Protein AF-0000000065986256 (afdb_homodimer)

Solvent-accessible surface area (backbone atoms only — not comparable to full-atom values): 25141 Å² total; per-residue (Å²): 125,84,76,75,79,50,73,33,36,36,35,42,47,27,21,30,64,47,75,57,89,92,46,73,48,78,40,32,57,50,28,66,46,77,41,38,66,43,34,37,36,22,39,31,44,60,90,88,16,32,62,68,60,52,52,29,39,76,61,67,65,42,79,63,70,39,62,47,43,26,51,72,81,40,54,56,87,77,50,53,64,67,54,46,46,49,41,39,50,44,41,28,20,56,35,43,51,74,44,70,71,54,62,77,37,27,40,36,52,54,18,22,42,55,34,40,76,73,62,49,58,61,70,58,33,47,50,52,24,45,53,40,31,39,74,65,70,35,60,91,43,42,72,36,31,54,83,78,44,53,72,65,53,42,41,42,43,27,52,34,29,25,45,63,54,63,21,54,34,32,46,26,45,29,61,45,69,82,44,55,71,70,54,27,51,51,50,49,53,48,49,52,50,51,24,64,74,70,49,20,12,36,40,37,35,37,73,50,63,74,64,33,67,73,38,79,38,56,32,32,33,55,84,15,32,71,39,74,57,70,75,76,67,81,77,79,80,85,123,126,85,75,76,77,50,72,33,34,39,36,41,48,28,21,30,63,47,76,58,89,92,46,74,46,77,41,33,58,50,30,68,45,75,41,38,66,41,35,36,35,21,39,29,44,60,89,87,16,30,62,67,60,50,52,29,38,76,60,67,66,41,79,65,67,40,63,47,44,26,50,71,81,40,55,56,85,78,49,53,65,69,54,46,45,49,42,38,51,45,41,29,18,57,36,43,50,75,43,71,72,54,62,77,37,27,41,36,54,53,19,23,44,56,35,38,74,74,63,49,59,62,70,59,34,48,50,51,24,45,53,42,31,39,73,63,72,34,60,91,43,41,73,36,32,54,82,78,44,55,73,67,53,41,42,43,43,26,50,34,29,28,44,64,53,62,20,52,34,32,46,26,46,29,62,46,69,80,44,56,70,70,55,27,53,52,50,50,54,48,50,52,51,50,26,65,74,70,49,18,13,36,42,37,35,36,73,50,62,72,65,33,67,72,39,80,39,55,32,34,33,54,84,14,33,72,39,74,56,69,74,75,67,78,77,71,80,76,134

Secondary structure (DSSP, 8-state):
----PPEEEEEEEEEEEEEETTEEEEEEEEEEEEEETT-EEEEEE-TTSSHHHHHHHHTTSS--SEEEEEETTEEGGGS-HHHHHHHHHHTEEEEETT----TTS-HHHHHHHHHHHHT--HHHHHHHHHHHHHHTT-GGGTT--GGGS-HHHHHHHHHHHHHTT--SEEEEESTTTTS-HHHHHHHHHHHHHHHHHHT-EEEEEES-HHHHTTSSEEEEEETTEEEE-----------/----PPEEEEEEEEEEEEEETTEEEEEEEEEEEEEETT-EEEEEE-TTSSHHHHHHHHTTSS--SEEEEEETTEEGGGS-HHHHHHHHHHTEEEEETT----TTS-HHHHHHHHHHHHT--HHHHHHHHHHHHHHTT-GGGTT--GGGS-HHHHHHHHHHHHHTT--SEEEEESTTTTS-HHHHHHHHHHHHHHHHHHT-EEEEEES-HHHHTTSSEEEEEETTEEEE-----------

Nearest PDB structures (foldseek):
  7v8i-assembly1_F  TM=9.318E-01  e=2.248E-30  Escherichia coli K-12
  5lj9-assembly3_C  TM=9.514E-01  e=3.824E-29  Escherichia coli K-12
  5lil-assembly1_A  TM=8.780E-01  e=3.204E-28  Aggregatibacter actinomycetemcomitans
  5lj7-assembly1_B  TM=8.712E-01  e=6.134E-28  Aggregatibacter actinomycetemcomitans
  5lil-assembly1_B  TM=8.710E-01  e=1.044E-27  Aggregatibacter actinomycetemcomitans

Sequence (478 aa):
MSQTQQALLQVQHVSKHYHDGEVTTQVLSGVDLTVYKGEQLAIVGSSGSGKSTLLHIMGTLDTPTSGTVLLDGEDLYQLSSARQAQIRNQDLGFIYQFHHLLPEFTAIENVAMPAFIQGRDKTQALVDAKNLLERVGLGHRLQHIPAQLSGGERQRVAIARALINKPKLVLADEPTGNLDASSGDNVYAMIRELAQQFGTAFVVVTHDHKLAAKMDRQLTMKDGILQVVAATSPTGLAEMSQTQQALLQVQHVSKHYHDGEVTTQVLSGVDLTVYKGEQLAIVGSSGSGKSTLLHIMGTLDTPTSGTVLLDGEDLYQLSSARQAQIRNQDLGFIYQFHHLLPEFTAIENVAMPAFIQGRDKTQALVDAKNLLERVGLGHRLQHIPAQLSGGERQRVAIARALINKPKLVLADEPTGNLDASSGDNVYAMIRELAQQFGTAFVVVTHDHKLAAKMDRQLTMKDGILQVVAATSPTGLAE

Organism: Shewanella frigidimarina (strain NCIMB 400) (NCBI:txid318167)

Foldseek 3Di:
DPPPFAWFKWWFQFWAWDDDPPDIDTQAGGETDTFTFLFEEEEAEDPSLCLVVVLCCQLVVDPTPDTFMDGVRHTLVVDDPVVSVVCNLQAEFEAEQVLPFDQVFFLLCSLLVSVVVVPHDPVVSSVLSLVQCVLLPNNVRRRPGPVVDDSLSSLSSSLSSRCSNLHREYEYEASCVVDDPVSSVSVLVSNSVVSNVSSHYYYYYHNDVVSNVPTPAYWYGGNNYIGGPPPPDPPDDDD/DPPPFAWFKWWFQFWAWDDDPPDIDTQAGGETDTFTFLFEEEEAEDPSLNLVVVLCCQLVVDPTPDTFMDGVRHTLVVDDPVVSVVCNLQAEFEAEQVLPFDQVFFLLCSLLVSVVVVPHDPVVSSVLSLVQCVLLPNNVRRRPGPVVDDSLSSLSSSLSSRCSNLHREYEYEASCVVDDPVSSVSVLVSNSVVSNVSSHYYYYYHNDVVSSVPTPAYWYGGNNYIGGPPPPDPPPDDD

pLDDT: mean 91.67, std 13.19, range [23.06, 98.62]

Radius of gyration: 24.7 Å; Cα contacts (8 Å, |Δi|>4): 977; chains: 2; bounding box: 50×92×78 Å

Structure (mmCIF, N/CA/C/O backbone):
data_AF-0000000065986256-model_v1
#
loop_
_entity.id
_entity.type
_entity.pdbx_description
1 polymer 'Lipoprotein-releasing system ATP-binding protein LolD'
#
loop_
_atom_site.group_PDB
_atom_site.id
_atom_site.type_symbol
_atom_site.label_atom_id
_atom_site.label_alt_id
_atom_site.label_comp_id
_atom_site.label_asym_id
_atom_site.label_entity_id
_atom_site.label_seq_id
_atom_site.pdbx_PDB_ins_code
_atom_site.Cartn_x
_atom_site.Cartn_y
_atom_site.Cartn_z
_atom_site.occupancy
_atom_site.B_iso_or_equiv
_atom_site.auth_seq_id
_atom_site.auth_comp_id
_atom_site.auth_asym_id
_atom_site.auth_atom_id
_atom_site.pdbx_PDB_model_num
ATOM 1 N N . MET A 1 1 ? 14.914 -41.656 -11.867 1 35.66 1 MET A N 1
ATOM 2 C CA . MET A 1 1 ? 13.57 -41.656 -11.312 1 35.66 1 MET A CA 1
ATOM 3 C C . MET A 1 1 ? 12.859 -40.344 -11.633 1 35.66 1 MET A C 1
ATOM 5 O O . MET A 1 1 ? 13.391 -39.25 -11.375 1 35.66 1 MET A O 1
ATOM 9 N N . SER A 1 2 ? 12.109 -40.219 -12.602 1 42.56 2 SER A N 1
ATOM 10 C CA . SER A 1 2 ? 11.352 -39.062 -13.023 1 42.56 2 SER A CA 1
ATOM 11 C C . SER A 1 2 ? 10.742 -38.344 -11.82 1 42.56 2 SER A C 1
ATOM 13 O O . SER A 1 2 ? 9.977 -38.938 -11.062 1 42.56 2 SER A O 1
ATOM 15 N N . GLN A 1 3 ? 11.453 -37.625 -11.039 1 49.56 3 GLN A N 1
ATOM 16 C CA . GLN A 1 3 ? 11.016 -36.969 -9.805 1 49.56 3 GLN A CA 1
ATOM 17 C C . GLN A 1 3 ? 9.594 -36.438 -9.922 1 49.56 3 GLN A C 1
ATOM 19 O O . GLN A 1 3 ? 9.32 -35.594 -10.781 1 49.56 3 GLN A O 1
ATOM 24 N N . THR A 1 4 ? 8.617 -37.219 -9.617 1 64.25 4 THR A N 1
ATOM 25 C CA . THR A 1 4 ? 7.195 -36.906 -9.648 1 64.25 4 THR A CA 1
ATOM 26 C C . THR A 1 4 ? 6.93 -35.531 -9.023 1 64.25 4 THR A C 1
ATOM 28 O O . THR A 1 4 ? 7.309 -35.312 -7.875 1 64.25 4 THR A O 1
ATOM 31 N N . GLN A 1 5 ? 6.672 -34.531 -9.844 1 85.94 5 GLN A N 1
ATOM 32 C CA . GLN A 1 5 ? 6.363 -33.156 -9.391 1 85.94 5 GLN A CA 1
ATOM 33 C C . GLN A 1 5 ? 5.129 -33.156 -8.492 1 85.94 5 GLN A C 1
ATOM 35 O O . GLN A 1 5 ? 4.145 -33.844 -8.773 1 85.94 5 GLN A O 1
ATOM 40 N N . GLN A 1 6 ? 5.305 -32.656 -7.316 1 94.19 6 GLN A N 1
ATOM 41 C CA . GLN A 1 6 ? 4.199 -32.531 -6.375 1 94.19 6 GLN A CA 1
ATOM 42 C C . GLN A 1 6 ? 3.369 -31.266 -6.676 1 94.19 6 GLN A C 1
ATOM 44 O O . GLN A 1 6 ? 3.912 -30.172 -6.781 1 94.19 6 GLN A O 1
ATOM 49 N N . ALA A 1 7 ? 2.08 -31.547 -6.816 1 97.19 7 ALA A N 1
ATOM 50 C CA . ALA A 1 7 ? 1.176 -30.422 -7.094 1 97.19 7 ALA A CA 1
ATOM 51 C C . ALA A 1 7 ? 1.063 -29.5 -5.887 1 97.19 7 ALA A C 1
ATOM 53 O O . ALA A 1 7 ? 0.867 -29.969 -4.758 1 97.19 7 ALA A O 1
ATOM 54 N N . LEU A 1 8 ? 1.257 -28.281 -6.133 1 98.25 8 LEU A N 1
ATOM 55 C CA . LEU A 1 8 ? 1.106 -27.266 -5.09 1 98.25 8 LEU A CA 1
ATOM 56 C C . LEU A 1 8 ? -0.262 -26.609 -5.172 1 98.25 8 LEU A C 1
ATOM 58 O O . LEU A 1 8 ? -1.006 -26.578 -4.188 1 98.25 8 LEU A O 1
ATOM 62 N N . LEU A 1 9 ? -0.63 -26.109 -6.316 1 98.5 9 LEU A N 1
ATOM 63 C CA . LEU A 1 9 ? -1.899 -25.438 -6.59 1 98.5 9 LEU A CA 1
ATOM 64 C C . LEU A 1 9 ? -2.588 -26.047 -7.801 1 98.5 9 LEU A C 1
ATOM 66 O O . LEU A 1 9 ? -1.943 -26.312 -8.82 1 98.5 9 LEU A O 1
ATOM 70 N N . GLN A 1 10 ? -3.855 -26.297 -7.68 1 98.62 10 GLN A N 1
ATOM 71 C CA . GLN A 1 10 ? -4.641 -26.859 -8.773 1 98.62 10 GLN A CA 1
ATOM 72 C C . GLN A 1 10 ? -5.879 -26.016 -9.055 1 98.62 10 GLN A C 1
ATOM 74 O O . GLN A 1 10 ? -6.676 -25.75 -8.148 1 98.62 10 GLN A O 1
ATOM 79 N N . VAL A 1 11 ? -5.98 -25.547 -10.203 1 98.38 11 VAL A N 1
ATOM 80 C CA . VAL A 1 11 ? -7.16 -24.875 -10.727 1 98.38 11 VAL A CA 1
ATOM 81 C C . VAL A 1 11 ? -7.977 -25.844 -11.578 1 98.38 11 VAL A C 1
ATOM 83 O O . VAL A 1 11 ? -7.469 -26.406 -12.555 1 98.38 11 VAL A O 1
ATOM 86 N N . GLN A 1 12 ? -9.172 -26.031 -11.203 1 98.31 12 GLN A N 1
ATOM 87 C CA . GLN A 1 12 ? -9.992 -27.031 -11.867 1 98.31 12 GLN A CA 1
ATOM 88 C C . GLN A 1 12 ? -11.273 -26.406 -12.414 1 98.31 12 GLN A C 1
ATOM 90 O O . GLN A 1 12 ? -12.172 -26.047 -11.648 1 98.31 12 GLN A O 1
ATOM 95 N N . HIS A 1 13 ? -11.352 -26.344 -13.734 1 97.88 13 HIS A N 1
ATOM 96 C CA . HIS A 1 13 ? -12.523 -25.891 -14.469 1 97.88 13 HIS A CA 1
ATOM 97 C C . HIS A 1 13 ? -13.008 -24.531 -13.953 1 97.88 13 HIS A C 1
ATOM 99 O O . HIS A 1 13 ? -14.211 -24.344 -13.727 1 97.88 13 HIS A O 1
ATOM 105 N N . VAL A 1 14 ? -12.164 -23.641 -13.781 1 98.12 14 VAL A N 1
ATOM 106 C CA . VAL A 1 14 ? -12.5 -22.359 -13.18 1 98.12 14 VAL A CA 1
ATOM 107 C C . VAL A 1 14 ? -13.039 -21.422 -14.242 1 98.12 14 VAL A C 1
ATOM 109 O O . VAL A 1 14 ? -12.438 -21.266 -15.312 1 98.12 14 VAL A O 1
ATOM 112 N N . SER A 1 15 ? -14.164 -20.875 -13.969 1 98 15 SER A N 1
ATOM 113 C CA . SER A 1 15 ? -14.781 -19.859 -14.812 1 98 15 SER A CA 1
ATOM 114 C C . SER A 1 15 ? -15.07 -18.578 -14.023 1 98 15 SER A C 1
ATOM 116 O O . SER A 1 15 ? -15.219 -18.625 -12.797 1 98 15 SER A O 1
ATOM 118 N N . LYS A 1 16 ? -15.023 -17.484 -14.664 1 97.44 16 LYS A N 1
ATOM 119 C CA . LYS A 1 16 ? -15.344 -16.203 -14.062 1 97.44 16 LYS A CA 1
ATOM 120 C C . LYS A 1 16 ? -16.172 -15.336 -15.008 1 97.44 16 LYS A C 1
ATOM 122 O O . LYS A 1 16 ? -15.773 -15.117 -16.156 1 97.44 16 LYS A O 1
ATOM 127 N N . HIS A 1 17 ? -17.219 -14.922 -14.531 1 95.12 17 HIS A N 1
ATOM 128 C CA . HIS A 1 17 ? -18.094 -13.984 -15.219 1 95.12 17 HIS A CA 1
ATOM 129 C C . HIS A 1 17 ? -18.359 -12.758 -14.367 1 95.12 17 HIS A C 1
ATOM 131 O O . HIS A 1 17 ? -18.5 -12.859 -13.141 1 95.12 17 HIS A O 1
ATOM 137 N N . TYR A 1 18 ? -18.344 -11.578 -15.016 1 90.44 18 TYR A N 1
ATOM 138 C CA . TYR A 1 18 ? -18.75 -10.352 -14.336 1 90.44 18 TYR A CA 1
ATOM 139 C C . TYR A 1 18 ? -20.094 -9.867 -14.852 1 90.44 18 TYR A C 1
ATOM 141 O O . TYR A 1 18 ? -20.375 -9.953 -16.047 1 90.44 18 TYR A O 1
ATOM 149 N N . HIS A 1 19 ? -20.859 -9.469 -13.867 1 86.81 19 HIS A N 1
ATOM 150 C CA . HIS A 1 19 ? -22.172 -8.953 -14.234 1 86.81 19 HIS A CA 1
ATOM 151 C C . HIS A 1 19 ? -22.234 -7.438 -14.07 1 86.81 19 HIS A C 1
ATOM 153 O O . HIS A 1 19 ? -21.906 -6.91 -13 1 86.81 19 HIS A O 1
ATOM 159 N N . ASP A 1 20 ? -22.344 -6.715 -15.07 1 82.88 20 ASP A N 1
ATOM 160 C CA . ASP A 1 20 ? -22.609 -5.281 -15.047 1 82.88 20 ASP A CA 1
ATOM 161 C C . ASP A 1 20 ? -24.016 -4.977 -15.57 1 82.88 20 ASP A C 1
ATOM 163 O O . ASP A 1 20 ? -24.203 -4.812 -16.781 1 82.88 20 ASP A O 1
ATOM 167 N N . GLY A 1 21 ? -24.922 -4.66 -14.672 1 81 21 GLY A N 1
ATOM 168 C CA . GLY A 1 21 ? -26.297 -4.5 -15.109 1 81 21 GLY A CA 1
ATOM 169 C C . GLY A 1 21 ? -26.828 -5.699 -15.867 1 81 21 GLY A C 1
ATOM 170 O O . GLY A 1 21 ? -26.844 -6.816 -15.344 1 81 21 GLY A O 1
ATOM 171 N N . GLU A 1 22 ? -27.141 -5.465 -17.094 1 81.69 22 GLU A N 1
ATOM 172 C CA . GLU A 1 22 ? -27.75 -6.504 -17.922 1 81.69 22 GLU A CA 1
ATOM 173 C C . GLU A 1 22 ? -26.688 -7.238 -18.75 1 81.69 22 GLU A C 1
ATOM 175 O O . GLU A 1 22 ? -26.984 -8.25 -19.391 1 81.69 22 GLU A O 1
ATOM 180 N N . VAL A 1 23 ? -25.453 -6.773 -18.672 1 88.38 23 VAL A N 1
ATOM 181 C CA . VAL A 1 23 ? -24.422 -7.355 -19.516 1 88.38 23 VAL A CA 1
ATOM 182 C C . VAL A 1 23 ? -23.547 -8.289 -18.688 1 88.38 23 VAL A C 1
ATOM 184 O O . VAL A 1 23 ? -23.094 -7.926 -17.594 1 88.38 23 VAL A O 1
ATOM 187 N N . THR A 1 24 ? -23.5 -9.57 -19.156 1 88.25 24 THR A N 1
ATOM 188 C CA . THR A 1 24 ? -22.609 -10.547 -18.547 1 88.25 24 THR A CA 1
ATOM 189 C C . THR A 1 24 ? -21.359 -10.75 -19.406 1 88.25 24 THR A C 1
ATOM 191 O O . THR A 1 24 ? -21.469 -11.078 -20.594 1 88.25 24 THR A O 1
ATOM 194 N N . THR A 1 25 ? -20.172 -10.469 -18.891 1 90.75 25 THR A N 1
ATOM 195 C CA . THR A 1 25 ?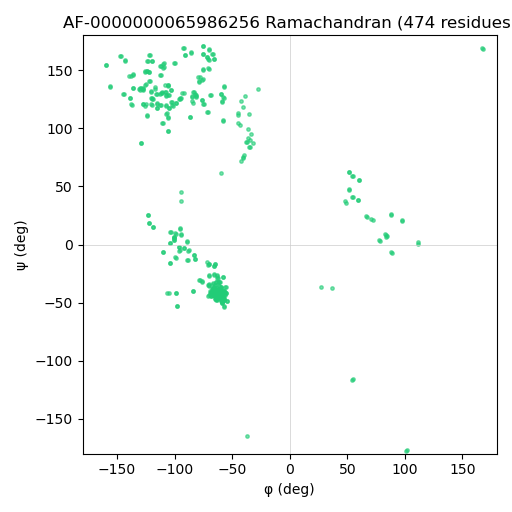 -18.906 -10.656 -19.609 1 90.75 25 THR A CA 1
ATOM 196 C C . THR A 1 25 ? -18.141 -11.844 -19.031 1 90.75 25 THR A C 1
ATOM 198 O O . THR A 1 25 ? -17.828 -11.875 -17.844 1 90.75 25 THR A O 1
ATOM 201 N N . GLN A 1 26 ? -17.922 -12.797 -19.922 1 92.56 26 GLN A N 1
ATOM 202 C CA . GLN A 1 26 ? -17.125 -13.961 -19.516 1 92.56 26 GLN A CA 1
ATOM 203 C C . GLN A 1 26 ? -15.633 -13.68 -19.641 1 92.56 26 GLN A C 1
ATOM 205 O O . GLN A 1 26 ? -15.141 -13.406 -20.75 1 92.56 26 GLN A O 1
ATOM 210 N N . VAL A 1 27 ? -14.914 -13.812 -18.547 1 95.06 27 VAL A N 1
ATOM 211 C CA . VAL A 1 27 ? -13.5 -13.469 -18.531 1 95.06 27 VAL A CA 1
ATOM 212 C C . VAL A 1 27 ? -12.656 -14.742 -18.531 1 95.06 27 VAL A C 1
ATOM 214 O O . VAL A 1 27 ? -11.625 -14.812 -19.203 1 95.06 27 VAL A O 1
ATOM 217 N N . LEU A 1 28 ? -13.031 -15.758 -17.781 1 97.19 28 LEU A N 1
ATOM 218 C CA . LEU A 1 28 ? -12.391 -17.062 -17.75 1 97.19 28 LEU A CA 1
ATOM 219 C C . LEU A 1 28 ? -13.383 -18.172 -18.109 1 97.19 28 LEU A C 1
ATOM 221 O O . LEU A 1 28 ? -14.539 -18.125 -17.672 1 97.19 28 LEU A O 1
ATOM 225 N N . SER A 1 29 ? -12.914 -19.125 -18.859 1 96.19 29 SER A N 1
ATOM 226 C CA . SER A 1 29 ? -13.797 -20.172 -19.359 1 96.19 29 SER A CA 1
ATOM 227 C C . SER A 1 29 ? -13.234 -21.562 -19.062 1 96.19 29 SER A C 1
ATOM 229 O O . SER A 1 29 ? -12.586 -22.172 -19.922 1 96.19 29 SER A O 1
ATOM 231 N N . GLY A 1 30 ? -13.539 -22.047 -17.953 1 96.44 30 GLY A N 1
ATOM 232 C CA . GLY A 1 30 ? -13.188 -23.406 -17.594 1 96.44 30 GLY A CA 1
ATOM 233 C C . GLY A 1 30 ? -11.695 -23.672 -17.594 1 96.44 30 GLY A C 1
ATOM 234 O O . GLY A 1 30 ? -11.227 -24.625 -18.234 1 96.44 30 GLY A O 1
ATOM 235 N N . VAL A 1 31 ? -10.969 -22.906 -16.859 1 97.25 31 VAL A N 1
ATOM 236 C CA . VAL A 1 31 ? -9.508 -22.953 -16.875 1 97.25 31 VAL A CA 1
ATOM 237 C C . VAL A 1 31 ? -9.023 -24.094 -15.977 1 97.25 31 VAL A C 1
ATOM 239 O O . VAL A 1 31 ? -9.5 -24.25 -14.852 1 97.25 31 VAL A O 1
ATOM 242 N N . ASP A 1 32 ? -8.133 -24.938 -16.547 1 97.75 32 ASP A N 1
ATOM 243 C CA . ASP A 1 32 ? -7.406 -25.953 -15.797 1 97.75 32 ASP A CA 1
ATOM 244 C C . ASP A 1 32 ? -5.914 -25.625 -15.727 1 97.75 32 ASP A C 1
ATOM 246 O O . ASP A 1 32 ? -5.301 -25.297 -16.75 1 97.75 32 ASP A O 1
ATOM 250 N N . LEU A 1 33 ? -5.383 -25.688 -14.523 1 97.56 33 LEU A N 1
ATOM 251 C CA . LEU A 1 33 ? -3.971 -25.391 -14.344 1 97.56 33 LEU A CA 1
ATOM 252 C C . LEU A 1 33 ? -3.422 -26.062 -13.094 1 97.56 33 LEU A C 1
ATOM 254 O O . LEU A 1 33 ? -4.082 -26.078 -12.047 1 97.56 33 LEU A O 1
ATOM 258 N N . THR A 1 34 ? -2.264 -26.625 -13.211 1 97.62 34 THR A N 1
ATOM 259 C CA . THR A 1 34 ? -1.538 -27.141 -12.055 1 97.62 34 THR A CA 1
ATOM 260 C C . THR A 1 34 ? -0.187 -26.453 -11.906 1 97.62 34 THR A C 1
ATOM 262 O O . THR A 1 34 ? 0.57 -26.344 -12.875 1 97.62 34 THR A O 1
ATOM 265 N N . VAL A 1 35 ? 0.052 -25.922 -10.773 1 97.75 35 VAL A N 1
ATOM 266 C CA . VAL A 1 35 ? 1.36 -25.391 -10.406 1 97.75 35 VAL A CA 1
ATOM 267 C C . VAL A 1 35 ? 2.076 -26.359 -9.477 1 97.75 35 VAL A C 1
ATOM 269 O O . VAL A 1 35 ? 1.504 -26.812 -8.484 1 97.75 35 VAL A O 1
ATOM 272 N N . TYR A 1 36 ? 3.305 -26.625 -9.75 1 97.44 36 TYR A N 1
ATOM 273 C CA . TYR A 1 36 ? 4.062 -27.594 -8.969 1 97.44 36 TYR A CA 1
ATOM 274 C C . TYR A 1 36 ? 4.965 -26.906 -7.961 1 97.44 36 TYR A C 1
ATOM 276 O O . TYR A 1 36 ? 5.289 -25.719 -8.117 1 97.44 36 TYR A O 1
ATOM 284 N N . LYS A 1 37 ? 5.305 -27.656 -6.895 1 97 37 LYS A N 1
ATOM 285 C CA . LYS A 1 37 ? 6.18 -27.094 -5.867 1 97 37 LYS A CA 1
ATOM 286 C C . LYS A 1 37 ? 7.512 -26.641 -6.461 1 97 37 LYS A C 1
ATOM 288 O O . LYS A 1 37 ? 8.141 -27.391 -7.219 1 97 37 LYS A O 1
ATOM 293 N N . GLY A 1 38 ? 7.859 -25.391 -6.184 1 95.38 38 GLY A N 1
ATOM 294 C CA . GLY A 1 38 ? 9.148 -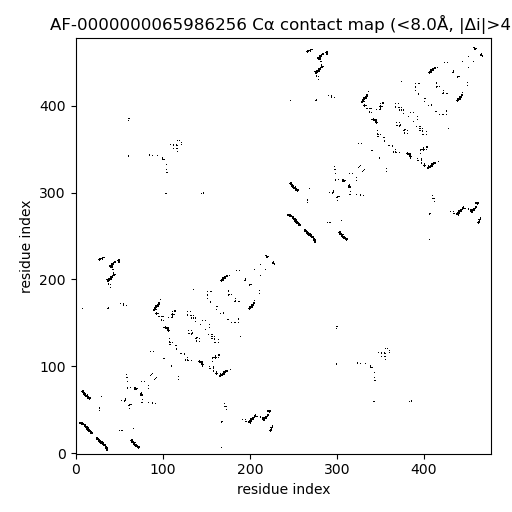24.844 -6.59 1 95.38 38 GLY A CA 1
ATOM 295 C C . GLY A 1 38 ? 9.203 -24.469 -8.062 1 95.38 38 GLY A C 1
ATOM 296 O O . GLY A 1 38 ? 10.227 -23.984 -8.547 1 95.38 38 GLY A O 1
ATOM 297 N N . GLU A 1 39 ? 8.094 -24.609 -8.742 1 95.44 39 GLU A N 1
ATOM 298 C CA . GLU A 1 39 ? 8.047 -24.344 -10.172 1 95.44 39 GLU A CA 1
ATOM 299 C C . GLU A 1 39 ? 7.984 -22.859 -10.461 1 95.44 39 GLU A C 1
ATOM 301 O O . GLU A 1 39 ? 7.32 -22.109 -9.742 1 95.44 39 GLU A O 1
ATOM 306 N N . GLN A 1 40 ? 8.648 -22.484 -11.531 1 95.38 40 GLN A N 1
ATOM 307 C CA . GLN A 1 40 ? 8.484 -21.141 -12.102 1 95.38 40 GLN A CA 1
ATOM 308 C C . GLN A 1 40 ? 7.66 -21.188 -13.383 1 95.38 40 GLN A C 1
ATOM 310 O O . GLN A 1 40 ? 8.133 -21.656 -14.414 1 95.38 40 GLN A O 1
ATOM 315 N N . LEU A 1 41 ? 6.461 -20.672 -13.289 1 96.12 41 LEU A N 1
ATOM 316 C CA . LEU A 1 41 ? 5.508 -20.75 -14.391 1 96.12 41 LEU A CA 1
ATOM 317 C C . LEU A 1 41 ? 5.184 -19.359 -14.914 1 96.12 41 LEU A C 1
ATOM 319 O O . LEU A 1 41 ? 4.898 -18.438 -14.133 1 96.12 41 LEU A O 1
ATOM 323 N N . ALA A 1 42 ? 5.27 -19.156 -16.188 1 95.81 42 ALA A N 1
ATOM 324 C CA . ALA A 1 42 ? 4.844 -17.922 -16.828 1 95.81 42 ALA A CA 1
ATOM 325 C C . ALA A 1 42 ? 3.533 -18.109 -17.578 1 95.81 42 ALA A C 1
ATOM 327 O O . ALA A 1 42 ? 3.328 -19.141 -18.234 1 95.81 42 ALA A O 1
ATOM 328 N N . ILE A 1 43 ? 2.668 -17.203 -17.469 1 96.62 43 ILE A N 1
ATOM 329 C CA . ILE A 1 43 ? 1.456 -17.109 -18.281 1 96.62 43 ILE A CA 1
ATOM 330 C C . ILE A 1 43 ? 1.494 -15.852 -19.141 1 96.62 43 ILE A C 1
ATOM 332 O O . ILE A 1 43 ? 1.517 -14.734 -18.609 1 96.62 43 ILE A O 1
ATOM 336 N N . VAL A 1 44 ? 1.487 -16.047 -20.453 1 95.88 44 VAL A N 1
ATOM 337 C CA . VAL A 1 44 ? 1.565 -14.914 -21.375 1 95.88 44 VAL A CA 1
ATOM 338 C C . VAL A 1 44 ? 0.231 -14.734 -22.094 1 95.88 44 VAL A C 1
ATOM 340 O O . VAL A 1 44 ? -0.571 -15.672 -22.172 1 95.88 44 VAL A O 1
ATOM 343 N N . GLY A 1 45 ? -0.013 -13.531 -22.531 1 92.5 45 GLY A N 1
ATOM 344 C CA . GLY A 1 45 ? -1.237 -13.203 -23.234 1 92.5 45 GLY A CA 1
ATOM 345 C C . GLY A 1 45 ? -1.456 -11.711 -23.391 1 92.5 45 GLY A C 1
ATOM 346 O O . GLY A 1 45 ? -0.763 -10.906 -22.766 1 92.5 45 GLY A O 1
ATOM 347 N N . SER A 1 46 ? -2.418 -11.406 -24.219 1 90.19 46 SER A N 1
ATOM 348 C CA . SER A 1 46 ? -2.723 -10 -24.484 1 90.19 46 SER A CA 1
ATOM 349 C C . SER A 1 46 ? -3.467 -9.367 -23.312 1 90.19 46 SER A C 1
ATOM 351 O O . SER A 1 46 ? -3.932 -10.07 -22.422 1 90.19 46 SER A O 1
ATOM 353 N N . SER A 1 47 ? -3.494 -8.047 -23.312 1 88.31 47 SER A N 1
ATOM 354 C CA . SER A 1 47 ? -4.297 -7.336 -22.328 1 88.31 47 SER A CA 1
ATOM 355 C C . SER A 1 47 ? -5.762 -7.758 -22.391 1 88.31 47 SER A C 1
ATOM 357 O O . SER A 1 47 ? -6.316 -7.918 -23.484 1 88.31 47 SER A O 1
ATOM 359 N N . GLY A 1 48 ? -6.301 -7.965 -21.281 1 88.5 48 GLY A N 1
ATOM 360 C CA . GLY A 1 48 ? -7.707 -8.32 -21.234 1 88.5 48 GLY A CA 1
ATOM 361 C C . GLY A 1 48 ? -7.957 -9.805 -21.453 1 88.5 48 GLY A C 1
ATOM 362 O O . GLY A 1 48 ? -9.102 -10.242 -21.5 1 88.5 48 GLY A O 1
ATOM 363 N N . SER A 1 49 ? -6.965 -10.602 -21.5 1 92.06 49 SER A N 1
ATOM 364 C CA . SER A 1 49 ? -7.141 -12.016 -21.828 1 92.06 49 SER A CA 1
ATOM 365 C C . SER A 1 49 ? -7.574 -12.812 -20.609 1 92.06 49 SER A C 1
ATOM 367 O O . SER A 1 49 ? -7.965 -13.977 -20.734 1 92.06 49 SER A O 1
ATOM 369 N N . GLY A 1 50 ? -7.473 -12.203 -19.422 1 94.25 50 GLY A N 1
ATOM 370 C CA . GLY A 1 50 ? -7.926 -12.875 -18.203 1 94.25 50 GLY A CA 1
ATOM 371 C C . GLY A 1 50 ? -6.793 -13.258 -17.281 1 94.25 50 GLY A C 1
ATOM 372 O O . GLY A 1 50 ? -7.023 -13.852 -16.219 1 94.25 50 GLY A O 1
ATOM 373 N N . LYS A 1 51 ? -5.578 -12.945 -17.609 1 95.62 51 LYS A N 1
ATOM 374 C CA . LYS A 1 51 ? -4.395 -13.344 -16.859 1 95.62 51 LYS A CA 1
ATOM 375 C C . LYS A 1 51 ? -4.477 -12.859 -15.414 1 95.62 51 LYS A C 1
ATOM 377 O O . LYS A 1 51 ? -4.32 -13.648 -14.477 1 95.62 51 LYS A O 1
ATOM 382 N N . SER A 1 52 ? -4.707 -11.555 -15.281 1 95.69 52 SER A N 1
ATOM 383 C CA . SER A 1 52 ? -4.758 -10.984 -13.938 1 95.69 52 SER A CA 1
ATOM 384 C C . SER A 1 52 ? -5.926 -11.555 -13.141 1 95.69 52 SER A C 1
ATOM 386 O O . SER A 1 52 ? -5.801 -11.797 -11.938 1 95.69 52 SER A O 1
ATOM 388 N N . THR A 1 53 ? -7.059 -11.766 -13.75 1 96.38 53 THR A N 1
ATOM 389 C CA . THR A 1 53 ? -8.211 -12.375 -13.086 1 96.38 53 THR A CA 1
ATOM 390 C C . THR A 1 53 ? -7.863 -13.766 -12.562 1 96.38 53 THR A C 1
ATOM 392 O O . THR A 1 53 ? -8.164 -14.094 -11.414 1 96.38 53 THR A O 1
ATOM 395 N N . LEU A 1 54 ? -7.234 -14.539 -13.438 1 97.75 54 LEU A N 1
ATOM 396 C CA . LEU A 1 54 ? -6.82 -15.875 -13.016 1 97.75 54 LEU A CA 1
ATOM 397 C C . LEU A 1 54 ? -5.863 -15.797 -11.836 1 97.75 54 LEU A C 1
ATOM 399 O O . LEU A 1 54 ? -6.035 -16.516 -10.844 1 97.75 54 LEU A O 1
ATOM 403 N N . LEU A 1 55 ? -4.879 -14.945 -11.945 1 97.88 55 LEU A N 1
ATOM 404 C CA . LEU A 1 55 ? -3.902 -14.773 -10.875 1 97.88 55 LEU A CA 1
ATOM 405 C C . LEU A 1 55 ? -4.59 -14.398 -9.57 1 97.88 55 LEU A C 1
ATOM 407 O O . LEU A 1 55 ? -4.277 -14.953 -8.516 1 97.88 55 LEU A O 1
ATOM 411 N N . HIS A 1 56 ? -5.531 -13.523 -9.609 1 97.75 56 HIS A N 1
ATOM 412 C CA . HIS A 1 56 ? -6.25 -13.062 -8.422 1 97.75 56 HIS A CA 1
ATOM 413 C C . HIS A 1 56 ? -7.09 -14.18 -7.812 1 97.75 56 HIS A C 1
ATOM 415 O O . HIS A 1 56 ? -7.195 -14.281 -6.59 1 97.75 56 HIS A O 1
ATOM 421 N N . ILE A 1 57 ? -7.676 -14.961 -8.648 1 98.25 57 ILE A N 1
ATOM 422 C CA . ILE A 1 57 ? -8.469 -16.094 -8.164 1 98.25 57 ILE A CA 1
ATOM 423 C C . ILE A 1 57 ? -7.551 -17.109 -7.496 1 98.25 57 ILE A C 1
ATOM 425 O O . ILE A 1 57 ? -7.871 -17.641 -6.43 1 98.25 57 ILE A O 1
ATOM 429 N N . MET A 1 58 ? -6.375 -17.297 -8.078 1 98.44 58 MET A N 1
ATOM 430 C CA . MET A 1 58 ? -5.395 -18.203 -7.484 1 98.44 58 MET A CA 1
ATOM 431 C C . MET A 1 58 ? -4.965 -17.719 -6.105 1 98.44 58 MET A C 1
ATOM 433 O O . MET A 1 58 ? -4.652 -18.531 -5.227 1 98.44 58 MET A O 1
ATOM 437 N N . GLY A 1 59 ? -5 -16.438 -5.902 1 98.12 59 GLY A N 1
ATOM 438 C CA . GLY A 1 59 ? -4.512 -15.836 -4.672 1 98.12 59 GLY A CA 1
ATOM 439 C C . GLY A 1 59 ? -5.625 -15.477 -3.705 1 98.12 59 GLY A C 1
ATOM 440 O O . GLY A 1 59 ? -5.383 -14.828 -2.686 1 98.12 59 GLY A O 1
ATOM 441 N N . THR A 1 60 ? -6.859 -15.812 -4.031 1 98 60 THR A N 1
ATOM 442 C CA . THR A 1 60 ? -8.055 -15.562 -3.23 1 98 60 THR A CA 1
ATOM 443 C C . THR A 1 60 ? -8.344 -14.07 -3.133 1 98 60 THR A C 1
ATOM 445 O O . THR A 1 60 ? -8.891 -13.602 -2.133 1 98 60 THR A O 1
ATOM 448 N N . LEU A 1 61 ? -7.887 -13.32 -4.047 1 97.56 61 LEU A N 1
ATOM 449 C CA . LEU A 1 61 ? -8.18 -11.898 -4.129 1 97.56 61 LEU A CA 1
ATOM 450 C C . LEU A 1 61 ? -9.453 -11.648 -4.93 1 97.56 61 LEU A C 1
ATOM 452 O O . LEU A 1 61 ? -9.969 -10.523 -4.949 1 97.56 61 LEU A O 1
ATOM 456 N N . ASP A 1 62 ? -9.898 -12.641 -5.617 1 96.69 62 ASP A N 1
ATOM 457 C CA . ASP A 1 62 ? -11.172 -12.672 -6.324 1 96.69 62 ASP A CA 1
ATOM 458 C C . ASP A 1 62 ? -11.805 -14.062 -6.25 1 96.69 62 ASP A C 1
ATOM 460 O O . ASP A 1 62 ? -11.109 -15.055 -6.02 1 96.69 62 ASP A O 1
ATOM 464 N N . THR A 1 63 ? -13.094 -14.109 -6.434 1 96.81 63 THR A N 1
ATOM 465 C CA . THR A 1 63 ? -13.82 -15.367 -6.316 1 96.81 63 THR A CA 1
ATOM 466 C C . THR A 1 63 ? -14.266 -15.867 -7.688 1 96.81 63 THR A C 1
ATOM 468 O O . THR A 1 63 ? -14.812 -15.102 -8.484 1 96.81 63 THR A O 1
ATOM 471 N N . PRO A 1 64 ? -14 -17.109 -7.953 1 97.81 64 PRO A N 1
ATOM 472 C CA . PRO A 1 64 ? -14.5 -17.656 -9.219 1 97.81 64 PRO A CA 1
ATOM 473 C C . PRO A 1 64 ? -16.016 -17.828 -9.234 1 97.81 64 PRO A C 1
ATOM 475 O O . PRO A 1 64 ? -16.641 -17.969 -8.18 1 97.81 64 PRO A O 1
ATOM 478 N N . THR A 1 65 ? -16.531 -17.719 -10.445 1 97.38 65 THR A N 1
ATOM 479 C CA . THR A 1 65 ? -17.953 -18.016 -10.617 1 97.38 65 THR A CA 1
ATOM 480 C C . THR A 1 65 ? -18.234 -19.5 -10.453 1 97.38 65 THR A C 1
ATOM 482 O O . THR A 1 65 ? -19.234 -19.891 -9.844 1 97.38 65 THR A O 1
ATOM 485 N N . SER A 1 66 ? -17.391 -20.281 -11.047 1 97.81 66 SER A N 1
ATOM 486 C CA . SER A 1 66 ? -17.469 -21.734 -10.906 1 97.81 66 SER A CA 1
ATOM 487 C C . SER A 1 66 ? -16.078 -22.359 -10.969 1 97.81 66 SER A C 1
ATOM 489 O O . SER A 1 66 ? -15.102 -21.703 -11.344 1 97.81 66 SER A O 1
ATOM 491 N N . GLY A 1 67 ? -16.047 -23.594 -10.477 1 98.25 67 GLY A N 1
ATOM 492 C CA . GLY A 1 67 ? -14.781 -24.312 -10.422 1 98.25 67 GLY A CA 1
ATOM 493 C C . GLY A 1 67 ? -14.164 -24.328 -9.039 1 98.25 67 GLY A C 1
ATOM 494 O O . GLY A 1 67 ? -14.781 -23.875 -8.07 1 98.25 67 GLY A O 1
ATOM 495 N N . THR A 1 68 ? -12.945 -24.953 -9.023 1 98.25 68 THR A N 1
ATOM 496 C CA . THR A 1 68 ? -12.297 -25.109 -7.73 1 98.25 68 THR A CA 1
ATOM 497 C C . THR A 1 68 ? -10.812 -24.766 -7.828 1 98.25 68 THR A C 1
ATOM 499 O O . THR A 1 68 ? -10.195 -24.938 -8.883 1 98.25 68 THR A O 1
ATOM 502 N N . VAL A 1 69 ? -10.32 -24.219 -6.793 1 98.62 69 VAL A N 1
ATOM 503 C CA . VAL A 1 69 ? -8.898 -23.953 -6.645 1 98.62 69 VAL A CA 1
ATOM 504 C C . VAL A 1 69 ? -8.375 -24.594 -5.355 1 98.62 69 VAL A C 1
ATOM 506 O O . VAL A 1 69 ? -8.867 -24.297 -4.266 1 98.62 69 VAL A O 1
ATOM 509 N N . LEU A 1 70 ? -7.418 -25.469 -5.531 1 98.62 70 LEU A N 1
ATOM 510 C CA . LEU A 1 70 ? -6.848 -26.172 -4.383 1 98.62 70 LEU A CA 1
ATOM 511 C C . LEU A 1 70 ? -5.406 -25.75 -4.145 1 98.62 70 LEU A C 1
ATOM 513 O O . LEU A 1 70 ? -4.602 -25.703 -5.082 1 98.62 70 LEU A O 1
ATOM 517 N N . LEU A 1 71 ? -5.074 -25.391 -2.951 1 98.44 71 LEU A N 1
ATOM 518 C CA . LEU A 1 71 ? -3.695 -25.203 -2.516 1 98.44 71 LEU A CA 1
ATOM 519 C C . LEU A 1 71 ? -3.287 -26.266 -1.507 1 98.44 71 LEU A C 1
ATOM 521 O O . LEU A 1 71 ? -3.891 -26.375 -0.438 1 98.44 71 LEU A O 1
ATOM 525 N N . ASP A 1 72 ? -2.305 -27.016 -1.8 1 96.94 72 ASP A N 1
ATOM 526 C CA . ASP A 1 72 ? -1.898 -28.156 -0.973 1 96.94 72 ASP A CA 1
ATOM 527 C C . ASP A 1 72 ? -3.098 -29.016 -0.603 1 96.94 72 ASP A C 1
ATOM 529 O O . ASP A 1 72 ? -3.254 -29.422 0.556 1 96.94 72 ASP A O 1
ATOM 533 N N . GLY A 1 73 ? -3.965 -29.141 -1.519 1 96.12 73 GLY A N 1
ATOM 534 C CA . GLY A 1 73 ? -5.094 -30.031 -1.346 1 96.12 73 GLY A CA 1
ATOM 535 C C . GLY A 1 73 ? -6.285 -29.375 -0.673 1 96.12 73 GLY A C 1
ATOM 536 O O . GLY A 1 73 ? -7.355 -29.984 -0.569 1 96.12 73 GLY A O 1
ATOM 537 N N . GLU A 1 74 ? -6.164 -28.234 -0.234 1 97.19 74 GLU A N 1
ATOM 538 C CA . GLU A 1 74 ? -7.246 -27.516 0.44 1 97.19 74 GLU A CA 1
ATOM 539 C C . GLU A 1 74 ? -8 -26.609 -0.529 1 97.19 74 GLU A C 1
ATOM 541 O O . GLU A 1 74 ? -7.391 -25.781 -1.202 1 97.19 74 GLU A O 1
ATOM 546 N N . ASP A 1 75 ? -9.328 -26.812 -0.565 1 98.31 75 ASP A N 1
ATOM 547 C CA . ASP A 1 75 ? -10.156 -25.984 -1.426 1 98.31 75 ASP A CA 1
ATOM 548 C C . ASP A 1 75 ? -10.266 -24.562 -0.868 1 98.31 75 ASP A C 1
ATOM 550 O O . ASP A 1 75 ? -10.945 -24.328 0.133 1 98.31 75 ASP A O 1
ATOM 554 N N . LEU A 1 76 ? -9.727 -23.625 -1.565 1 98.38 76 LEU A N 1
ATOM 555 C CA . LEU A 1 76 ? -9.562 -22.25 -1.073 1 98.38 76 LEU A CA 1
ATOM 556 C C . LEU A 1 76 ? -10.922 -21.578 -0.889 1 98.38 76 LEU A C 1
ATOM 558 O O . LEU A 1 76 ? -11.078 -20.734 -0.015 1 98.38 76 LEU A O 1
ATOM 562 N N . TYR A 1 77 ? -11.867 -21.875 -1.661 1 97.88 77 TYR A N 1
ATOM 563 C CA . TYR A 1 77 ? -13.109 -21.109 -1.672 1 97.88 77 TYR A CA 1
ATOM 564 C C . TYR A 1 77 ? -14.188 -21.828 -0.864 1 97.88 77 TYR A C 1
ATOM 566 O O . TYR A 1 77 ? -15.359 -21.422 -0.888 1 97.88 77 TYR A O 1
ATOM 574 N N . GLN A 1 78 ? -13.797 -22.859 -0.155 1 97.69 78 GLN A N 1
ATOM 575 C CA . GLN A 1 78 ? -14.641 -23.5 0.855 1 97.69 78 GLN A CA 1
ATOM 576 C C . GLN A 1 78 ? -14.203 -23.109 2.262 1 97.69 78 GLN A C 1
ATOM 578 O O . GLN A 1 78 ? -14.82 -23.5 3.248 1 97.69 78 GLN A O 1
ATOM 583 N N . LEU A 1 79 ? -13.219 -22.297 2.314 1 97.06 79 LEU A N 1
ATOM 584 C CA . LEU A 1 79 ? -12.656 -21.859 3.588 1 97.06 79 LEU A CA 1
ATOM 585 C C . LEU A 1 79 ? -13.336 -20.594 4.07 1 97.06 79 LEU A C 1
ATOM 587 O O . LEU A 1 79 ? -13.969 -19.875 3.285 1 97.06 79 LEU A O 1
ATOM 591 N N . SER A 1 80 ? -13.156 -20.312 5.391 1 96.06 80 SER A N 1
ATOM 592 C CA . SER A 1 80 ? -13.625 -19.047 5.945 1 96.06 80 SER A CA 1
ATOM 593 C C . SER A 1 80 ? -12.766 -17.875 5.469 1 96.06 80 SER A C 1
ATOM 595 O O . SER A 1 80 ? -11.625 -18.078 5.047 1 96.06 80 SER A O 1
ATOM 597 N N . SER A 1 81 ? -13.305 -16.703 5.582 1 95.06 81 SER A N 1
ATOM 598 C CA . SER A 1 81 ? -12.547 -15.492 5.227 1 95.06 81 SER A CA 1
ATOM 599 C C . SER A 1 81 ? -11.289 -15.359 6.078 1 95.06 81 SER A C 1
ATOM 601 O O . SER A 1 81 ? -10.242 -14.938 5.582 1 95.06 81 SER A O 1
ATOM 603 N N . ALA A 1 82 ? -11.422 -15.719 7.273 1 94.19 82 ALA A N 1
ATOM 604 C CA . ALA A 1 82 ? -10.273 -15.648 8.18 1 94.19 82 ALA A CA 1
ATOM 605 C C . ALA A 1 82 ? -9.18 -16.625 7.758 1 94.19 82 ALA A C 1
ATOM 607 O O . ALA A 1 82 ? -7.992 -16.281 7.781 1 94.19 82 ALA A O 1
ATOM 608 N N . ARG A 1 83 ? -9.578 -17.781 7.379 1 96.88 83 ARG A N 1
ATOM 609 C CA . ARG A 1 83 ? -8.609 -18.781 6.93 1 96.88 83 ARG A CA 1
ATOM 610 C C . ARG A 1 83 ? -7.969 -18.359 5.609 1 96.88 83 ARG A C 1
ATOM 612 O O . ARG A 1 83 ? -6.766 -18.531 5.41 1 96.88 83 ARG A O 1
ATOM 619 N N . GLN A 1 84 ? -8.742 -17.828 4.727 1 97.88 84 GLN A N 1
ATOM 620 C CA . GLN A 1 84 ? -8.195 -17.297 3.486 1 97.88 84 GLN A CA 1
ATOM 621 C C . GLN A 1 84 ? -7.152 -16.219 3.764 1 97.88 84 GLN A C 1
ATOM 623 O O . GLN A 1 84 ? -6.109 -16.172 3.111 1 97.88 84 GLN A O 1
ATOM 628 N N . ALA A 1 85 ? -7.438 -15.406 4.727 1 96.94 85 ALA A N 1
ATOM 629 C CA . ALA A 1 85 ? -6.5 -14.344 5.102 1 96.94 85 ALA A CA 1
ATOM 630 C C . ALA A 1 85 ? -5.184 -14.93 5.605 1 96.94 85 ALA A C 1
ATOM 632 O O . ALA A 1 85 ? -4.109 -14.43 5.273 1 96.94 85 ALA A O 1
ATOM 633 N N . GLN A 1 86 ? -5.297 -15.953 6.359 1 97 86 GLN A N 1
ATOM 634 C CA . GLN A 1 86 ? -4.102 -16.625 6.852 1 97 86 GLN A CA 1
ATOM 635 C C . GLN A 1 86 ? -3.277 -17.188 5.699 1 97 86 GLN A C 1
ATOM 637 O O . GLN A 1 86 ? -2.049 -17.078 5.695 1 97 86 GLN A O 1
ATOM 642 N N . ILE A 1 87 ? -3.957 -17.734 4.762 1 98.19 87 ILE A N 1
ATOM 643 C CA . ILE A 1 87 ? -3.291 -18.328 3.605 1 98.19 87 ILE A CA 1
ATOM 644 C C . ILE A 1 87 ? -2.6 -17.234 2.793 1 98.19 87 ILE A C 1
ATOM 646 O O . ILE A 1 87 ? -1.445 -17.391 2.387 1 98.19 87 ILE A O 1
ATOM 650 N N . ARG A 1 88 ? -3.244 -16.109 2.58 1 98.12 88 ARG A N 1
ATOM 651 C CA . ARG A 1 88 ? -2.645 -15.008 1.842 1 98.12 88 ARG A CA 1
ATOM 652 C C . ARG A 1 88 ? -1.392 -14.492 2.545 1 98.12 88 ARG A C 1
ATOM 654 O O . ARG A 1 88 ? -0.434 -14.078 1.891 1 98.12 88 ARG A O 1
ATOM 661 N N . ASN A 1 89 ? -1.37 -14.555 3.826 1 97.81 89 ASN A N 1
ATOM 662 C CA . ASN A 1 89 ? -0.26 -14.023 4.605 1 97.81 89 ASN A CA 1
ATOM 663 C C . ASN A 1 89 ? 0.888 -15.023 4.707 1 97.81 89 ASN A C 1
ATOM 665 O O . ASN A 1 89 ? 2.057 -14.641 4.609 1 97.81 89 ASN A O 1
ATOM 669 N N . GLN A 1 90 ? 0.548 -16.234 4.875 1 97.5 90 GLN A N 1
ATOM 670 C CA . GLN A 1 90 ? 1.553 -17.219 5.262 1 97.5 90 GLN A CA 1
ATOM 671 C C . GLN A 1 90 ? 2.039 -18 4.051 1 97.5 90 GLN A C 1
ATOM 673 O O . GLN A 1 90 ? 3.232 -18.281 3.92 1 97.5 90 GLN A O 1
ATOM 678 N N . ASP A 1 91 ? 1.125 -18.375 3.182 1 98.19 91 ASP A N 1
ATOM 679 C CA . ASP A 1 91 ? 1.445 -19.359 2.156 1 98.19 91 ASP A CA 1
ATOM 680 C C . ASP A 1 91 ? 1.64 -18.688 0.795 1 98.19 91 ASP A C 1
ATOM 682 O O . ASP A 1 91 ? 2.18 -19.297 -0.13 1 98.19 91 ASP A O 1
ATOM 686 N N . LEU A 1 92 ? 1.185 -17.469 0.702 1 98.56 92 LEU A N 1
ATOM 687 C CA . LEU A 1 92 ? 1.241 -16.797 -0.588 1 98.56 92 LEU A CA 1
ATOM 688 C C . LEU A 1 92 ? 2.033 -15.5 -0.483 1 98.56 92 LEU A C 1
ATOM 690 O O . LEU A 1 92 ? 2.082 -14.875 0.583 1 98.56 92 LEU A O 1
ATOM 694 N N . GLY A 1 93 ? 2.695 -15.133 -1.521 1 98.06 93 GLY A N 1
ATOM 695 C CA . GLY A 1 93 ? 3.25 -13.805 -1.761 1 98.06 93 GLY A CA 1
ATOM 696 C C . GLY A 1 93 ? 2.695 -13.141 -3.006 1 98.06 93 GLY A C 1
ATOM 697 O O . GLY A 1 93 ? 2.209 -13.82 -3.914 1 98.06 93 GLY A O 1
ATOM 698 N N . PHE A 1 94 ? 2.803 -11.828 -3.002 1 98 94 PHE A N 1
ATOM 699 C CA . PHE A 1 94 ? 2.234 -11.086 -4.121 1 98 94 PHE A CA 1
ATOM 700 C C . PHE A 1 94 ? 3.193 -10 -4.594 1 98 94 PHE A C 1
ATOM 702 O O . PHE A 1 94 ? 3.816 -9.32 -3.777 1 98 94 PHE A O 1
ATOM 709 N N . ILE A 1 95 ? 3.34 -9.938 -5.867 1 96.69 95 ILE A N 1
ATOM 710 C CA . ILE A 1 95 ? 4.113 -8.883 -6.516 1 96.69 95 ILE A CA 1
ATOM 711 C C . ILE A 1 95 ? 3.271 -8.219 -7.605 1 96.69 95 ILE A C 1
ATOM 713 O O . ILE A 1 95 ? 2.646 -8.906 -8.414 1 96.69 95 ILE A O 1
ATOM 717 N N . TYR A 1 96 ? 3.275 -6.898 -7.617 1 94.38 96 TYR A N 1
ATOM 718 C CA . TYR A 1 96 ? 2.477 -6.137 -8.57 1 94.38 96 TYR A CA 1
ATOM 719 C C . TYR A 1 96 ? 3.357 -5.223 -9.414 1 94.38 96 TYR A C 1
ATOM 721 O O . TYR A 1 96 ? 4.484 -4.902 -9.023 1 94.38 96 TYR A O 1
ATOM 729 N N . GLN A 1 97 ? 2.699 -4.832 -10.477 1 89.19 97 GLN A N 1
ATOM 730 C CA . GLN A 1 97 ? 3.361 -3.857 -11.336 1 89.19 97 GLN A CA 1
ATOM 731 C C . GLN A 1 97 ? 3.592 -2.541 -10.594 1 89.19 97 GLN A C 1
ATOM 733 O O . GLN A 1 97 ? 4.668 -1.948 -10.695 1 89.19 97 GLN A O 1
ATOM 738 N N . PHE A 1 98 ? 2.6 -2.064 -9.812 1 88.62 98 PHE A N 1
ATOM 739 C CA . PHE A 1 98 ? 2.715 -0.814 -9.07 1 88.62 98 PHE A CA 1
ATOM 740 C C . PHE A 1 98 ? 3.186 -1.072 -7.645 1 88.62 98 PHE A C 1
ATOM 742 O O . PHE A 1 98 ? 2.824 -0.336 -6.723 1 88.62 98 PHE A O 1
ATOM 749 N N . HIS A 1 99 ? 3.992 -1.722 -7.363 1 91.81 99 HIS A N 1
ATOM 750 C CA . HIS A 1 99 ? 4.727 -2.197 -6.195 1 91.81 99 HIS A CA 1
ATOM 751 C C . HIS A 1 99 ? 3.855 -2.154 -4.945 1 91.81 99 HIS A C 1
ATOM 753 O O . HIS A 1 99 ? 4.004 -2.99 -4.051 1 91.81 99 HIS A O 1
ATOM 759 N N . HIS A 1 100 ? 2.938 -1.115 -4.758 1 93.56 100 HIS A N 1
ATOM 760 C CA . HIS A 1 100 ? 2.043 -0.914 -3.623 1 93.56 100 HIS A CA 1
ATOM 761 C C . HIS A 1 100 ? 2.824 -0.778 -2.32 1 93.56 100 HIS A C 1
ATOM 763 O O . HIS A 1 100 ? 2.467 -1.388 -1.311 1 93.56 100 HIS A O 1
ATOM 769 N N . LEU A 1 101 ? 3.926 -0.116 -2.408 1 96.88 101 LEU A N 1
ATOM 770 C CA . LEU A 1 101 ? 4.637 0.204 -1.175 1 96.88 101 LEU A CA 1
ATOM 771 C C . LEU A 1 101 ? 3.938 1.333 -0.424 1 96.88 101 LEU A C 1
ATOM 773 O O . LEU A 1 101 ? 3.4 2.256 -1.04 1 96.88 101 LEU A O 1
ATOM 777 N N . LEU A 1 102 ? 3.92 1.247 0.872 1 96.81 102 LEU A N 1
ATOM 778 C CA . LEU A 1 102 ? 3.385 2.332 1.687 1 96.81 102 LEU A CA 1
ATOM 779 C C . LEU A 1 102 ? 4.375 3.486 1.775 1 96.81 102 LEU A C 1
ATOM 781 O O . LEU A 1 102 ? 5.488 3.316 2.277 1 96.81 102 LEU A O 1
ATOM 785 N N . PRO A 1 103 ? 3.988 4.656 1.419 1 96.62 103 PRO A N 1
ATOM 786 C CA . PRO A 1 103 ? 4.941 5.75 1.199 1 96.62 103 PRO A CA 1
ATOM 787 C C . PRO A 1 103 ? 5.578 6.246 2.496 1 96.62 103 PRO A C 1
ATOM 789 O O . PRO A 1 103 ? 6.684 6.789 2.473 1 96.62 103 PRO A O 1
ATOM 792 N N . GLU A 1 104 ? 4.926 6.113 3.625 1 97.06 104 GLU A N 1
ATOM 793 C CA . GLU A 1 104 ? 5.391 6.711 4.871 1 97.06 104 GLU A CA 1
ATOM 794 C C . GLU A 1 104 ? 6.277 5.746 5.652 1 97.06 104 GLU A C 1
ATOM 796 O O . GLU A 1 104 ? 6.871 6.121 6.664 1 97.06 104 GLU A O 1
ATOM 801 N N . PHE A 1 105 ? 6.426 4.578 5.133 1 97.69 105 PHE A N 1
ATOM 802 C CA . PHE A 1 105 ? 7.254 3.598 5.824 1 97.69 105 PHE A CA 1
ATOM 803 C C . PHE A 1 105 ? 8.523 3.309 5.027 1 97.69 105 PHE A C 1
ATOM 805 O O . PHE A 1 105 ? 8.539 3.443 3.803 1 97.69 105 PHE A O 1
ATOM 812 N N . THR A 1 106 ? 9.531 2.904 5.746 1 98.38 106 THR A N 1
ATOM 813 C CA . THR A 1 106 ? 10.828 2.635 5.133 1 98.38 106 THR A CA 1
ATOM 814 C C . THR A 1 106 ? 10.805 1.312 4.371 1 98.38 106 THR A C 1
ATOM 816 O O . THR A 1 106 ? 9.844 0.543 4.484 1 98.38 106 THR A O 1
ATOM 819 N N . ALA A 1 107 ? 11.898 1.119 3.631 1 98.62 107 ALA A N 1
ATOM 820 C CA . ALA A 1 107 ? 12.031 -0.134 2.893 1 98.62 107 ALA A CA 1
ATOM 821 C C . ALA A 1 107 ? 11.945 -1.335 3.832 1 98.62 107 ALA A C 1
ATOM 823 O O . ALA A 1 107 ? 11.195 -2.279 3.572 1 98.62 107 ALA A O 1
ATOM 824 N N . ILE A 1 108 ? 12.672 -1.297 4.906 1 98.56 108 ILE A N 1
ATOM 825 C CA . ILE A 1 108 ? 12.727 -2.43 5.824 1 98.56 108 ILE A CA 1
ATOM 826 C C . ILE A 1 108 ? 11.359 -2.639 6.469 1 98.56 108 ILE A C 1
ATOM 828 O O . ILE A 1 108 ? 10.93 -3.777 6.68 1 98.56 108 ILE A O 1
ATOM 832 N N . GLU A 1 109 ? 10.664 -1.544 6.762 1 98.12 109 GLU A N 1
ATOM 833 C CA . GLU A 1 109 ? 9.328 -1.648 7.344 1 98.12 109 GLU A CA 1
ATOM 834 C C . GLU A 1 109 ? 8.328 -2.217 6.336 1 98.12 109 GLU A C 1
ATOM 836 O O . GLU A 1 109 ? 7.496 -3.055 6.688 1 98.12 109 GLU A O 1
ATOM 841 N N . ASN A 1 110 ? 8.367 -1.758 5.137 1 98.44 110 ASN A N 1
ATOM 842 C CA . ASN A 1 110 ? 7.512 -2.299 4.082 1 98.44 110 ASN A CA 1
ATOM 843 C C . ASN A 1 110 ? 7.699 -3.805 3.926 1 98.44 110 ASN A C 1
ATOM 845 O O . ASN A 1 110 ? 6.727 -4.547 3.811 1 98.44 110 ASN A O 1
ATOM 849 N N . VAL A 1 111 ? 8.906 -4.242 3.988 1 98.62 111 VAL A N 1
ATOM 850 C CA . VAL A 1 111 ? 9.227 -5.652 3.791 1 98.62 111 VAL A CA 1
ATOM 851 C C . VAL A 1 111 ? 8.727 -6.465 4.98 1 98.62 111 VAL A C 1
ATOM 853 O O . VAL A 1 111 ? 8.227 -7.586 4.812 1 98.62 111 VAL A O 1
ATOM 856 N N . ALA A 1 112 ? 8.766 -5.922 6.145 1 98.19 112 ALA A N 1
ATOM 857 C CA . ALA A 1 112 ? 8.484 -6.672 7.363 1 98.19 112 ALA A CA 1
ATOM 858 C C . ALA A 1 112 ? 6.984 -6.758 7.621 1 98.19 112 ALA A C 1
ATOM 860 O O . ALA A 1 112 ? 6.535 -7.543 8.461 1 98.19 112 ALA A O 1
ATOM 861 N N . MET A 1 113 ? 6.203 -6.07 6.902 1 97.06 113 MET A N 1
ATOM 862 C CA . MET A 1 113 ? 4.785 -5.879 7.199 1 97.06 113 MET A CA 1
ATOM 863 C C . MET A 1 113 ? 4.059 -7.219 7.258 1 97.06 113 MET A C 1
ATOM 865 O O . MET A 1 113 ? 3.34 -7.496 8.219 1 97.06 113 MET A O 1
ATOM 869 N N . PRO A 1 114 ? 4.227 -8.07 6.27 1 97.81 114 PRO A N 1
ATOM 870 C CA . PRO A 1 114 ? 3.51 -9.344 6.352 1 97.81 114 PRO A CA 1
ATOM 871 C C . PRO A 1 114 ? 3.883 -10.148 7.594 1 97.81 114 PRO A C 1
ATOM 873 O O . PRO A 1 114 ? 3.029 -10.82 8.18 1 97.81 114 PRO A O 1
ATOM 876 N N . ALA A 1 115 ? 5.145 -10.094 7.992 1 97.81 115 ALA A N 1
ATOM 877 C CA . ALA A 1 115 ? 5.598 -10.805 9.188 1 97.81 115 ALA A CA 1
ATOM 878 C C . ALA A 1 115 ? 4.941 -10.242 10.445 1 97.81 115 ALA A C 1
ATOM 880 O O . ALA A 1 115 ? 4.555 -10.992 11.344 1 97.81 115 ALA A O 1
ATOM 881 N N . PHE A 1 116 ? 4.809 -8.914 10.445 1 96.06 116 PHE A N 1
ATOM 882 C CA . PHE A 1 116 ? 4.137 -8.273 11.57 1 96.06 116 PHE A CA 1
ATOM 883 C C . PHE A 1 116 ? 2.684 -8.719 11.664 1 96.06 116 PHE A C 1
ATOM 885 O O . PHE A 1 116 ? 2.195 -9.047 12.75 1 96.06 116 PHE A O 1
ATOM 892 N N . ILE A 1 117 ? 2.031 -8.766 10.594 1 95.25 117 ILE A N 1
ATOM 893 C CA . ILE A 1 117 ? 0.63 -9.172 10.531 1 95.25 117 ILE A CA 1
ATOM 894 C C . ILE A 1 117 ? 0.489 -10.617 11 1 95.25 117 ILE A C 1
ATOM 896 O O . ILE A 1 117 ? -0.469 -10.961 11.703 1 95.25 117 ILE A O 1
ATOM 900 N N . GLN A 1 118 ? 1.455 -11.438 10.641 1 94.94 118 GLN A N 1
ATOM 901 C CA . GLN A 1 118 ? 1.463 -12.836 11.055 1 94.94 118 GLN A CA 1
ATOM 902 C C . GLN A 1 118 ? 1.643 -12.969 12.562 1 94.94 118 GLN A C 1
ATOM 904 O O . GLN A 1 118 ? 1.297 -13.992 13.148 1 94.94 118 GLN A O 1
ATOM 909 N N . GLY A 1 119 ? 2.266 -11.992 13.227 1 93.44 119 GLY A N 1
ATOM 910 C CA . GLY A 1 119 ? 2.494 -12.008 14.664 1 93.44 119 GLY A CA 1
ATOM 911 C C . GLY A 1 119 ? 3.881 -12.492 15.039 1 93.44 119 GLY A C 1
ATOM 912 O O . GLY A 1 119 ? 4.105 -12.938 16.172 1 93.44 119 GLY A O 1
ATOM 913 N N . ARG A 1 120 ? 4.758 -12.414 14.117 1 94.19 120 ARG A N 1
ATOM 914 C CA . ARG A 1 120 ? 6.137 -12.789 14.406 1 94.19 120 ARG A CA 1
ATOM 915 C C . ARG A 1 120 ? 6.805 -11.766 15.32 1 94.19 120 ARG A C 1
ATOM 917 O O . ARG A 1 120 ? 6.363 -10.617 15.398 1 94.19 120 ARG A O 1
ATOM 924 N N . ASP A 1 121 ? 7.883 -12.258 15.961 1 93.56 121 ASP A N 1
ATOM 925 C CA . ASP A 1 121 ? 8.672 -11.352 16.797 1 93.56 121 ASP A CA 1
ATOM 926 C C . ASP A 1 121 ? 9.219 -10.188 15.969 1 93.56 121 ASP A C 1
ATOM 928 O O . ASP A 1 121 ? 9.797 -10.398 14.898 1 93.56 121 ASP A O 1
ATOM 932 N N . LYS A 1 122 ? 9.016 -9.016 16.438 1 93.12 122 LYS A N 1
ATOM 933 C CA . LYS A 1 122 ? 9.391 -7.812 15.688 1 93.12 122 LYS A CA 1
ATOM 934 C C . LYS A 1 122 ? 10.883 -7.809 15.375 1 93.12 122 LYS A C 1
ATOM 936 O O . LYS A 1 122 ? 11.281 -7.555 14.242 1 93.12 122 LYS A O 1
ATOM 941 N N . THR A 1 123 ? 11.68 -8.031 16.391 1 95.19 123 THR A N 1
ATOM 942 C CA . THR A 1 123 ? 13.125 -7.996 16.203 1 95.19 123 THR A CA 1
ATOM 943 C C . THR A 1 123 ? 13.562 -9 15.141 1 95.19 123 THR A C 1
ATOM 945 O O . THR A 1 123 ? 14.32 -8.664 14.234 1 95.19 123 THR A O 1
ATOM 948 N N . GLN A 1 124 ? 13.039 -10.18 15.25 1 96.62 124 GLN A N 1
ATOM 949 C CA . GLN A 1 124 ? 13.391 -11.219 14.281 1 96.62 124 GLN A CA 1
ATOM 950 C C . GLN A 1 124 ? 12.883 -10.867 12.891 1 96.62 124 GLN A C 1
ATOM 952 O O . GLN A 1 124 ? 13.562 -11.125 11.891 1 96.62 124 GLN A O 1
ATOM 957 N N . ALA A 1 125 ? 11.672 -10.367 12.836 1 97.06 125 ALA A N 1
ATOM 958 C CA . ALA A 1 125 ? 11.102 -9.969 11.547 1 97.06 125 ALA A CA 1
ATOM 959 C C . ALA A 1 125 ? 11.977 -8.922 10.867 1 97.06 125 ALA A C 1
ATOM 961 O O . ALA A 1 125 ? 12.195 -8.977 9.656 1 97.06 125 ALA A O 1
ATOM 962 N N . LEU A 1 126 ? 12.508 -7.984 11.641 1 97.44 126 LEU A N 1
ATOM 963 C CA . LEU A 1 126 ? 13.352 -6.934 11.078 1 97.44 126 LEU A CA 1
ATOM 964 C C . LEU A 1 126 ? 14.695 -7.492 10.633 1 97.44 126 LEU A C 1
ATOM 966 O O . LEU A 1 126 ? 15.25 -7.047 9.625 1 97.44 126 LEU A O 1
ATOM 970 N N . VAL A 1 127 ? 15.172 -8.422 11.336 1 98.19 127 VAL A N 1
ATOM 971 C CA . VAL A 1 127 ? 16.406 -9.094 10.938 1 98.19 127 VAL A CA 1
ATOM 972 C C . VAL A 1 127 ? 16.203 -9.828 9.617 1 98.19 127 VAL A C 1
ATOM 974 O O . VAL A 1 127 ? 17.016 -9.703 8.695 1 98.19 127 VAL A O 1
ATOM 977 N N . ASP A 1 128 ? 15.125 -10.555 9.531 1 97.88 128 ASP A N 1
ATOM 978 C CA . ASP A 1 128 ? 14.812 -11.273 8.297 1 97.88 128 ASP A CA 1
ATOM 979 C C . ASP A 1 128 ? 14.617 -10.305 7.133 1 97.88 128 ASP A C 1
ATOM 981 O O . ASP A 1 128 ? 15.07 -10.57 6.016 1 97.88 128 ASP A O 1
ATOM 985 N N . ALA A 1 129 ? 13.914 -9.227 7.387 1 98.5 129 ALA A N 1
ATOM 986 C CA . ALA A 1 129 ? 13.703 -8.211 6.359 1 98.5 129 ALA A CA 1
ATOM 987 C C . ALA A 1 129 ? 15.031 -7.625 5.883 1 98.5 129 ALA A C 1
ATOM 989 O O . ALA A 1 129 ? 15.242 -7.449 4.68 1 98.5 129 ALA A O 1
ATOM 990 N N . LYS A 1 130 ? 15.852 -7.316 6.824 1 98.56 130 LYS A N 1
ATOM 991 C CA . LYS A 1 130 ? 17.188 -6.809 6.48 1 98.56 130 LYS A CA 1
ATOM 992 C C . LYS A 1 130 ? 17.938 -7.801 5.605 1 98.56 130 LYS A C 1
ATOM 994 O O . LYS A 1 130 ? 18.516 -7.418 4.582 1 98.56 130 LYS A O 1
ATOM 999 N N . ASN A 1 131 ? 17.938 -9.055 5.996 1 97.75 131 ASN A N 1
ATOM 1000 C CA . ASN A 1 131 ? 18.609 -10.086 5.227 1 97.75 131 ASN A CA 1
ATOM 1001 C C . ASN A 1 131 ? 18.062 -10.172 3.801 1 97.75 131 ASN A C 1
ATOM 1003 O O . ASN A 1 131 ? 18.844 -10.281 2.848 1 97.75 131 ASN A O 1
ATOM 1007 N N . LEU A 1 132 ? 16.797 -10.086 3.635 1 97.56 132 LEU A N 1
ATOM 1008 C CA . LEU A 1 132 ? 16.172 -10.156 2.314 1 97.56 132 LEU A CA 1
ATOM 1009 C C . LEU A 1 132 ? 16.547 -8.93 1.48 1 97.56 132 LEU A C 1
ATOM 1011 O O . LEU A 1 132 ? 16.844 -9.055 0.29 1 97.56 132 LEU A O 1
ATOM 1015 N N . LEU A 1 133 ? 16.5 -7.793 2.141 1 98.31 133 LEU A N 1
ATOM 1016 C CA . LEU A 1 133 ? 16.859 -6.574 1.428 1 98.31 133 LEU A CA 1
ATOM 1017 C C . LEU A 1 133 ? 18.312 -6.625 0.972 1 98.31 133 LEU A C 1
ATOM 1019 O O . LEU A 1 133 ? 18.641 -6.168 -0.126 1 98.31 133 LEU A O 1
ATOM 1023 N N . GLU A 1 134 ? 19.156 -7.133 1.794 1 97.81 134 GLU A N 1
ATOM 1024 C CA . GLU A 1 134 ? 20.547 -7.32 1.404 1 97.81 134 GLU A CA 1
ATOM 1025 C C . GLU A 1 134 ? 20.672 -8.266 0.214 1 97.81 134 GLU A C 1
ATOM 1027 O O . GLU A 1 134 ? 21.438 -8.016 -0.714 1 97.81 134 GLU A O 1
ATOM 1032 N N . ARG A 1 135 ? 19.938 -9.289 0.169 1 95.19 135 ARG A N 1
ATOM 1033 C CA . ARG A 1 135 ? 19.969 -10.273 -0.907 1 95.19 135 ARG A CA 1
ATOM 1034 C C . ARG A 1 135 ? 19.531 -9.648 -2.23 1 95.19 135 ARG A C 1
ATOM 1036 O O . ARG A 1 135 ? 20.016 -10.047 -3.295 1 95.19 135 ARG A O 1
ATOM 1043 N N . VAL A 1 136 ? 18.656 -8.7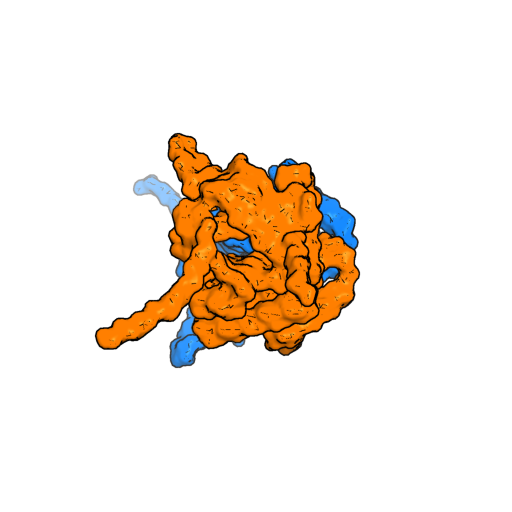11 -2.1 1 96 136 VAL A N 1
ATOM 1044 C CA . VAL A 1 136 ? 18.188 -8.102 -3.342 1 96 136 VAL A CA 1
ATOM 1045 C C . VAL A 1 136 ? 19 -6.848 -3.637 1 96 136 VAL A C 1
ATOM 1047 O O . VAL A 1 136 ? 18.609 -6.02 -4.461 1 96 136 VAL A O 1
ATOM 1050 N N . GLY A 1 137 ? 20.031 -6.609 -2.908 1 95.94 137 GLY A N 1
ATOM 1051 C CA . GLY A 1 137 ? 20.984 -5.559 -3.209 1 95.94 137 GLY A CA 1
ATOM 1052 C C . GLY A 1 137 ? 20.609 -4.215 -2.615 1 95.94 137 GLY A C 1
ATOM 1053 O O . GLY A 1 137 ? 21.031 -3.17 -3.117 1 95.94 137 GLY A O 1
ATOM 1054 N N . LEU A 1 138 ? 19.828 -4.266 -1.531 1 97.56 138 LEU A N 1
ATOM 1055 C CA . LEU A 1 138 ? 19.328 -3.004 -0.986 1 97.56 138 LEU A CA 1
ATOM 1056 C C . LEU A 1 138 ? 19.734 -2.85 0.475 1 97.56 138 LEU A C 1
ATOM 1058 O O . LEU A 1 138 ? 19.062 -2.17 1.245 1 97.56 138 LEU A O 1
ATOM 1062 N N . GLY A 1 139 ? 20.812 -3.49 0.868 1 97.75 139 GLY A N 1
ATOM 1063 C CA . GLY A 1 139 ? 21.312 -3.373 2.227 1 97.75 139 GLY A CA 1
ATOM 1064 C C . GLY A 1 139 ? 21.625 -1.943 2.629 1 97.75 139 GLY A C 1
ATOM 1065 O O . GLY A 1 139 ? 21.547 -1.593 3.809 1 97.75 139 GLY A O 1
ATOM 1066 N N . HIS A 1 140 ? 21.953 -1.143 1.661 1 96.94 140 HIS A N 1
ATOM 1067 C CA . HIS A 1 140 ? 22.312 0.249 1.905 1 96.94 140 HIS A CA 1
ATOM 1068 C C . HIS A 1 140 ? 21.094 1.156 1.859 1 96.94 140 HIS A C 1
ATOM 1070 O O . HIS A 1 140 ? 21.203 2.371 2.037 1 96.94 140 HIS A O 1
ATOM 1076 N N . ARG A 1 141 ? 19.859 0.634 1.67 1 96.94 141 ARG A N 1
ATOM 1077 C CA . ARG A 1 141 ? 18.656 1.425 1.48 1 96.94 141 ARG A CA 1
ATOM 1078 C C . ARG A 1 141 ? 17.609 1.08 2.533 1 96.94 141 ARG A C 1
ATOM 1080 O O . ARG A 1 141 ? 16.422 1.396 2.367 1 96.94 141 ARG A O 1
ATOM 1087 N N . LEU A 1 142 ? 17.969 0.481 3.604 1 97.81 142 LEU A N 1
ATOM 1088 C CA . LEU A 1 142 ? 17.047 -0.072 4.586 1 97.81 142 LEU A CA 1
ATOM 1089 C C . LEU A 1 142 ? 16.094 1.001 5.094 1 97.81 142 LEU A C 1
ATOM 1091 O O . LEU A 1 142 ? 14.883 0.757 5.215 1 97.81 142 LEU A O 1
ATOM 1095 N N . GLN A 1 143 ? 16.594 2.197 5.332 1 97.06 143 GLN A N 1
ATOM 1096 C CA . GLN A 1 143 ? 15.828 3.225 6.023 1 97.06 143 GLN A CA 1
ATOM 1097 C C . GLN A 1 143 ? 15.234 4.223 5.035 1 97.06 143 GLN A C 1
ATOM 1099 O O . GLN A 1 143 ? 14.641 5.23 5.441 1 97.06 143 GLN A O 1
ATOM 1104 N N . HIS A 1 144 ? 15.359 3.992 3.791 1 97.5 144 HIS A N 1
ATOM 1105 C CA . HIS A 1 144 ? 14.797 4.871 2.775 1 97.5 144 HIS A CA 1
ATOM 1106 C C . HIS A 1 144 ? 13.297 4.625 2.602 1 97.5 144 HIS A C 1
ATOM 1108 O O . HIS A 1 144 ? 12.852 3.477 2.645 1 97.5 144 HIS A O 1
ATOM 1114 N N . ILE A 1 145 ? 12.617 5.684 2.434 1 97.75 145 ILE A N 1
ATOM 1115 C CA . ILE A 1 145 ? 11.211 5.551 2.057 1 97.75 145 ILE A CA 1
ATOM 1116 C C . ILE A 1 145 ? 11.094 5.426 0.54 1 97.75 145 ILE A C 1
ATOM 1118 O O . ILE A 1 145 ? 12.047 5.719 -0.189 1 97.75 145 ILE A O 1
ATOM 1122 N N . PRO A 1 146 ? 9.938 5.008 0.043 1 97.44 146 PRO A N 1
ATOM 1123 C CA . PRO A 1 146 ? 9.766 4.727 -1.383 1 97.44 146 PRO A CA 1
ATOM 1124 C C . PRO A 1 146 ? 10.125 5.914 -2.27 1 97.44 146 PRO A C 1
ATOM 1126 O O . PRO A 1 146 ? 10.742 5.742 -3.324 1 97.44 146 PRO A O 1
ATOM 1129 N N . ALA A 1 147 ? 9.852 7.102 -1.865 1 95.56 147 ALA A N 1
ATOM 1130 C CA . ALA A 1 147 ? 10.117 8.289 -2.672 1 95.56 147 ALA A CA 1
ATOM 1131 C C . ALA A 1 147 ? 11.609 8.477 -2.902 1 95.56 147 ALA A C 1
ATOM 1133 O O . ALA A 1 147 ? 12.023 9.211 -3.801 1 95.56 147 ALA A O 1
ATOM 1134 N N . GLN A 1 148 ? 12.383 7.855 -2.162 1 96.12 148 GLN A N 1
ATOM 1135 C CA . GLN A 1 148 ? 13.836 7.977 -2.236 1 96.12 148 GLN A CA 1
ATOM 1136 C C . GLN A 1 148 ? 14.453 6.805 -2.994 1 96.12 148 GLN A C 1
ATOM 1138 O O . GLN A 1 148 ? 15.672 6.656 -3.033 1 96.12 148 GLN A O 1
ATOM 1143 N N . LEU A 1 149 ? 13.648 5.938 -3.561 1 96.31 149 LEU A N 1
ATOM 1144 C CA . LEU A 1 149 ? 14.094 4.746 -4.277 1 96.31 149 LEU A CA 1
ATOM 1145 C C . LEU A 1 149 ? 13.789 4.863 -5.766 1 96.31 149 LEU A C 1
ATOM 1147 O O . LEU A 1 149 ? 12.773 5.441 -6.156 1 96.31 149 LEU A O 1
ATOM 1151 N N . SER A 1 150 ? 14.688 4.297 -6.562 1 93.62 150 SER A N 1
ATOM 1152 C CA . SER A 1 150 ? 14.391 4.195 -7.988 1 93.62 150 SER A CA 1
ATOM 1153 C C . SER A 1 150 ? 13.281 3.18 -8.25 1 93.62 150 SER A C 1
ATOM 1155 O O . SER A 1 150 ? 12.891 2.434 -7.348 1 93.62 150 SER A O 1
ATOM 1157 N N . GLY A 1 151 ? 12.758 3.184 -9.469 1 93.06 151 GLY A N 1
ATOM 1158 C CA . GLY A 1 151 ? 11.75 2.207 -9.844 1 93.06 151 GLY A CA 1
ATOM 1159 C C . GLY A 1 151 ? 12.188 0.773 -9.617 1 93.06 151 GLY A C 1
ATOM 1160 O O . GLY A 1 151 ? 11.445 -0.026 -9.039 1 93.06 151 GLY A O 1
ATOM 1161 N N . GLY A 1 152 ? 13.359 0.469 -10.07 1 92.94 152 GLY A N 1
ATOM 1162 C CA . GLY A 1 152 ? 13.914 -0.862 -9.883 1 92.94 152 GLY A CA 1
ATOM 1163 C C . GLY A 1 152 ? 14.109 -1.223 -8.422 1 92.94 152 GLY A C 1
ATOM 1164 O O . GLY A 1 152 ? 13.883 -2.367 -8.023 1 92.94 152 GLY A O 1
ATOM 1165 N N . GLU A 1 153 ? 14.555 -0.234 -7.633 1 95.5 153 GLU A N 1
ATOM 1166 C CA . GLU A 1 153 ? 14.727 -0.468 -6.203 1 95.5 153 GLU A CA 1
ATOM 1167 C C . GLU A 1 153 ? 13.391 -0.741 -5.52 1 95.5 153 GLU A C 1
ATOM 1169 O O . GLU A 1 153 ? 13.289 -1.627 -4.668 1 95.5 153 GLU A O 1
ATOM 1174 N N . ARG A 1 154 ? 12.359 -0.005 -5.918 1 96.75 154 ARG A N 1
ATOM 1175 C CA . ARG A 1 154 ? 11.031 -0.238 -5.367 1 96.75 154 ARG A CA 1
ATOM 1176 C C . ARG A 1 154 ? 10.547 -1.648 -5.684 1 96.75 154 ARG A C 1
ATOM 1178 O O . ARG A 1 154 ? 9.953 -2.312 -4.828 1 96.75 154 ARG A O 1
ATOM 1185 N N . GLN A 1 155 ? 10.812 -2.061 -6.852 1 95.75 155 GLN A N 1
ATOM 1186 C CA . GLN A 1 155 ? 10.414 -3.408 -7.254 1 95.75 155 GLN A CA 1
ATOM 1187 C C . GLN A 1 155 ? 11.133 -4.461 -6.414 1 95.75 155 GLN A C 1
ATOM 1189 O O . GLN A 1 155 ? 10.523 -5.453 -6.004 1 95.75 155 GLN A O 1
ATOM 1194 N N . ARG A 1 156 ? 12.383 -4.254 -6.191 1 96.25 156 ARG A N 1
ATOM 1195 C CA . ARG A 1 156 ? 13.156 -5.191 -5.383 1 96.25 156 ARG A CA 1
ATOM 1196 C C . ARG A 1 156 ? 12.648 -5.223 -3.943 1 96.25 156 ARG A C 1
ATOM 1198 O O . ARG A 1 156 ? 12.617 -6.281 -3.314 1 96.25 156 ARG A O 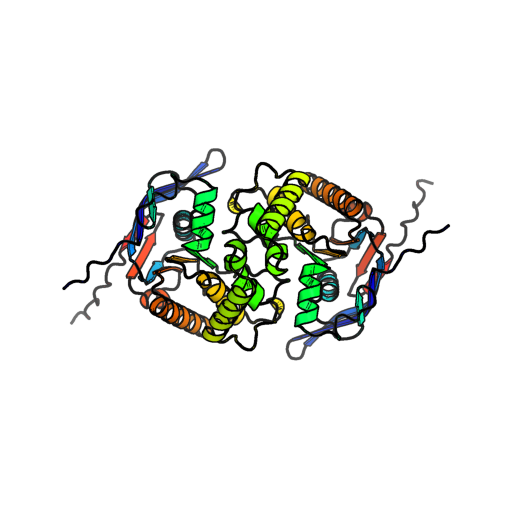1
ATOM 1205 N N . VAL A 1 157 ? 12.195 -4.062 -3.424 1 98 157 VAL A N 1
ATOM 1206 C CA . VAL A 1 157 ? 11.57 -4.023 -2.107 1 98 157 VAL A CA 1
ATOM 1207 C C . VAL A 1 157 ? 10.289 -4.855 -2.119 1 98 157 VAL A C 1
ATOM 1209 O O . VAL A 1 157 ? 10.039 -5.641 -1.199 1 98 157 VAL A O 1
ATOM 1212 N N . ALA A 1 158 ? 9.531 -4.719 -3.166 1 97.69 158 ALA A N 1
ATOM 1213 C CA . ALA A 1 158 ? 8.273 -5.461 -3.297 1 97.69 158 ALA A CA 1
ATOM 1214 C C . ALA A 1 158 ? 8.531 -6.965 -3.355 1 97.69 158 ALA A C 1
ATOM 1216 O O . ALA A 1 158 ? 7.781 -7.754 -2.777 1 97.69 158 ALA A O 1
ATOM 1217 N N . ILE A 1 159 ? 9.547 -7.352 -4.027 1 96.94 159 ILE A N 1
ATOM 1218 C CA . ILE A 1 159 ? 9.922 -8.758 -4.125 1 96.94 159 ILE A CA 1
ATOM 1219 C C . ILE A 1 159 ? 10.32 -9.281 -2.746 1 96.94 159 ILE A C 1
ATOM 1221 O O . ILE A 1 159 ? 9.867 -10.359 -2.332 1 96.94 159 ILE A O 1
ATOM 1225 N N . ALA A 1 160 ? 11.141 -8.5 -2.064 1 97.88 160 ALA A N 1
ATOM 1226 C CA . ALA A 1 160 ? 11.539 -8.891 -0.714 1 97.88 160 ALA A CA 1
ATOM 1227 C C . ALA A 1 160 ? 10.32 -9.047 0.195 1 97.88 160 ALA A C 1
ATOM 1229 O O . ALA A 1 160 ? 10.234 -10.008 0.958 1 97.88 160 ALA A O 1
ATOM 1230 N N . ARG A 1 161 ? 9.406 -8.156 0.076 1 98.19 161 ARG A N 1
ATOM 1231 C CA . ARG A 1 161 ? 8.203 -8.203 0.893 1 98.19 161 ARG A CA 1
ATOM 1232 C C . ARG A 1 161 ? 7.414 -9.484 0.625 1 98.19 161 ARG A C 1
ATOM 1234 O O . ARG A 1 161 ? 6.906 -10.117 1.557 1 98.19 161 ARG A O 1
ATOM 1241 N N . ALA A 1 162 ? 7.348 -9.859 -0.583 1 98 162 ALA A N 1
ATOM 1242 C CA . ALA A 1 162 ? 6.57 -11.031 -0.995 1 98 162 ALA A CA 1
ATOM 1243 C C . ALA A 1 162 ? 7.16 -12.312 -0.412 1 98 162 ALA A C 1
ATOM 1245 O O . ALA A 1 162 ? 6.465 -13.32 -0.289 1 98 162 ALA A O 1
ATOM 1246 N N . LEU A 1 163 ? 8.414 -12.281 0.021 1 97.75 163 LEU A N 1
ATOM 1247 C CA . LEU A 1 163 ? 9.125 -13.516 0.358 1 97.75 163 LEU A CA 1
ATOM 1248 C C . LEU A 1 163 ? 9.352 -13.617 1.862 1 97.75 163 LEU A C 1
ATOM 1250 O O . LEU A 1 163 ? 9.828 -14.641 2.355 1 97.75 163 LEU A O 1
ATOM 1254 N N . ILE A 1 164 ? 9.039 -12.625 2.586 1 97.75 164 ILE A N 1
ATOM 1255 C CA . ILE A 1 164 ? 9.469 -12.484 3.973 1 97.75 164 ILE A CA 1
ATOM 1256 C C . ILE A 1 164 ? 8.914 -13.641 4.801 1 97.75 164 ILE A C 1
ATOM 1258 O O . ILE A 1 164 ? 9.57 -14.125 5.727 1 97.75 164 ILE A O 1
ATOM 1262 N N . ASN A 1 165 ? 7.723 -14.078 4.488 1 97.56 165 ASN A N 1
ATOM 1263 C CA . ASN A 1 165 ? 7.109 -15.148 5.27 1 97.56 165 ASN A CA 1
ATOM 1264 C C . ASN A 1 165 ? 7.348 -16.516 4.633 1 97.56 165 ASN A C 1
ATOM 1266 O O . ASN A 1 165 ? 6.652 -17.484 4.957 1 97.56 165 ASN A O 1
ATOM 1270 N N . LYS A 1 166 ? 8.297 -16.531 3.676 1 96.62 166 LYS A N 1
ATOM 1271 C CA . LYS A 1 166 ? 8.695 -17.781 3.025 1 96.62 166 LYS A CA 1
ATOM 1272 C C . LYS A 1 166 ? 7.488 -18.516 2.443 1 96.62 166 LYS A C 1
ATOM 1274 O O . LYS A 1 166 ? 7.25 -19.672 2.768 1 96.62 166 LYS A O 1
ATOM 1279 N N . PRO A 1 167 ? 6.781 -17.891 1.559 1 98.31 167 PRO A N 1
ATOM 1280 C CA . PRO A 1 167 ? 5.562 -18.469 0.978 1 98.31 167 PRO A CA 1
ATOM 1281 C C . PRO A 1 167 ? 5.84 -19.703 0.127 1 98.31 167 PRO A C 1
ATOM 1283 O O . PRO A 1 167 ? 6.973 -19.906 -0.318 1 98.31 167 PRO A O 1
ATOM 1286 N N . LYS A 1 168 ? 4.797 -20.469 -0.059 1 98.06 168 LYS A N 1
ATOM 1287 C CA . LYS A 1 168 ? 4.867 -21.625 -0.962 1 98.06 168 LYS A CA 1
ATOM 1288 C C . LYS A 1 168 ? 4.758 -21.172 -2.42 1 98.06 168 LYS A C 1
ATOM 1290 O O . LYS A 1 168 ? 5.324 -21.812 -3.311 1 98.06 168 LYS A O 1
ATOM 1295 N N . LEU A 1 169 ? 4.07 -20.141 -2.613 1 98.44 169 LEU A N 1
ATOM 1296 C CA . LEU A 1 169 ? 3.764 -19.672 -3.959 1 98.44 169 LEU A CA 1
ATOM 1297 C C . LEU A 1 169 ? 3.738 -18.141 -4.004 1 98.44 169 LEU A C 1
ATOM 1299 O O . LEU A 1 169 ? 3.115 -17.5 -3.154 1 98.44 169 LEU A O 1
ATOM 1303 N N . VAL A 1 170 ? 4.438 -17.594 -4.922 1 98.44 170 VAL A N 1
ATOM 1304 C CA . VAL A 1 170 ? 4.371 -16.172 -5.195 1 98.44 170 VAL A CA 1
ATOM 1305 C C . VAL A 1 170 ? 3.623 -15.922 -6.504 1 98.44 170 VAL A C 1
ATOM 1307 O O . VAL A 1 170 ? 3.898 -16.578 -7.512 1 98.44 170 VAL A O 1
ATOM 1310 N N . LEU A 1 171 ? 2.639 -15.055 -6.453 1 98.38 171 LEU A N 1
ATOM 1311 C CA . LEU A 1 171 ? 1.855 -14.633 -7.609 1 98.38 171 LEU A CA 1
ATOM 1312 C C . LEU A 1 171 ? 2.256 -13.234 -8.055 1 98.38 171 LEU A C 1
ATOM 1314 O O . LEU A 1 171 ? 2.092 -12.266 -7.301 1 98.38 171 LEU A O 1
ATOM 1318 N N . ALA A 1 172 ? 2.756 -13.125 -9.258 1 97.12 172 ALA A N 1
ATOM 1319 C CA . ALA A 1 172 ? 3.289 -11.852 -9.734 1 97.12 172 ALA A CA 1
ATOM 1320 C C . ALA A 1 172 ? 2.529 -11.367 -10.961 1 97.12 172 ALA A C 1
ATOM 1322 O O . ALA A 1 172 ? 2.453 -12.078 -11.969 1 97.12 172 ALA A O 1
ATOM 1323 N N . ASP A 1 173 ? 2.014 -10.172 -10.914 1 96 173 ASP A N 1
ATOM 1324 C CA . ASP A 1 173 ? 1.275 -9.547 -12.008 1 96 173 ASP A CA 1
ATOM 1325 C C . ASP A 1 173 ? 2.111 -8.469 -12.695 1 96 173 ASP A C 1
ATOM 1327 O O . ASP A 1 173 ? 2.201 -7.344 -12.203 1 96 173 ASP A O 1
ATOM 1331 N N . GLU A 1 174 ? 2.689 -8.828 -13.742 1 93.38 174 GLU A N 1
ATOM 1332 C CA . GLU A 1 174 ? 3.545 -7.949 -14.531 1 93.38 174 GLU A CA 1
ATOM 1333 C C . GLU A 1 174 ? 4.605 -7.281 -13.664 1 93.38 174 GLU A C 1
ATOM 1335 O O . GLU A 1 174 ? 4.75 -6.059 -13.68 1 93.38 174 GLU A O 1
ATOM 1340 N N . PRO A 1 175 ? 5.469 -8.047 -13.07 1 92.06 175 PRO A N 1
ATOM 1341 C CA . PRO A 1 175 ? 6.379 -7.492 -12.062 1 92.06 175 PRO A CA 1
ATOM 1342 C C . PRO A 1 175 ? 7.445 -6.578 -12.664 1 92.06 175 PRO A C 1
ATOM 1344 O O . PRO A 1 175 ? 8.062 -5.789 -11.945 1 92.06 175 PRO A O 1
ATOM 1347 N N . THR A 1 176 ? 7.664 -6.641 -13.914 1 88.31 176 THR A N 1
ATOM 1348 C CA . THR A 1 176 ? 8.711 -5.824 -14.523 1 88.31 176 THR A CA 1
ATOM 1349 C C . THR A 1 176 ? 8.125 -4.867 -15.555 1 88.31 176 THR A C 1
ATOM 1351 O O . THR A 1 176 ? 8.852 -4.324 -16.391 1 88.31 176 THR A O 1
ATOM 1354 N N . GLY A 1 177 ? 6.836 -4.695 -15.523 1 84.81 177 GLY A N 1
ATOM 1355 C CA . GLY A 1 177 ? 6.156 -3.912 -16.547 1 84.81 177 GLY A CA 1
ATOM 1356 C C . GLY A 1 177 ? 6.586 -2.459 -16.562 1 84.81 177 GLY A C 1
ATOM 1357 O O . GLY A 1 177 ? 6.523 -1.801 -17.594 1 84.81 177 GLY A O 1
ATOM 1358 N N . ASN A 1 178 ? 7.008 -1.968 -15.531 1 84.38 178 ASN A N 1
ATOM 1359 C CA . ASN A 1 178 ? 7.344 -0.551 -15.43 1 84.38 178 ASN A CA 1
ATOM 1360 C C . ASN A 1 178 ? 8.852 -0.328 -15.453 1 84.38 178 ASN A C 1
ATOM 1362 O O . ASN A 1 178 ? 9.32 0.785 -15.219 1 84.38 178 ASN A O 1
ATOM 1366 N N . LEU A 1 179 ? 9.562 -1.328 -15.758 1 88.19 179 LEU A N 1
ATOM 1367 C CA . LEU A 1 179 ? 11.023 -1.243 -15.711 1 88.19 179 LEU A CA 1
ATOM 1368 C C . LEU A 1 179 ? 11.609 -1.266 -17.109 1 88.19 179 LEU A C 1
ATOM 1370 O O . LEU A 1 179 ? 11.008 -1.816 -18.031 1 88.19 179 LEU A O 1
ATOM 1374 N N . ASP A 1 180 ? 12.773 -0.623 -17.219 1 87.62 180 ASP A N 1
ATOM 1375 C CA . ASP A 1 180 ? 13.516 -0.78 -18.469 1 87.62 180 ASP A CA 1
ATOM 1376 C C . ASP A 1 180 ? 14.008 -2.215 -18.641 1 87.62 180 ASP A C 1
ATOM 1378 O O . ASP A 1 180 ? 14.016 -2.992 -17.688 1 87.62 180 ASP A O 1
ATOM 1382 N N . ALA A 1 181 ? 14.383 -2.525 -19.844 1 85.62 181 ALA A N 1
ATOM 1383 C CA . ALA A 1 181 ? 14.727 -3.898 -20.203 1 85.62 181 ALA A CA 1
ATOM 1384 C C . ALA A 1 181 ? 15.852 -4.426 -19.312 1 85.62 181 ALA A C 1
ATOM 1386 O O . ALA A 1 181 ? 15.773 -5.547 -18.797 1 85.62 181 ALA A O 1
ATOM 1387 N N . SER A 1 182 ? 16.828 -3.645 -19.156 1 88.31 182 SER A N 1
ATOM 1388 C CA . SER A 1 182 ? 17.969 -4.082 -18.375 1 88.31 182 SER A CA 1
ATOM 1389 C C . SER A 1 182 ? 17.578 -4.324 -16.922 1 88.31 182 SER A C 1
ATOM 1391 O O . SER A 1 182 ? 17.922 -5.355 -16.344 1 88.31 182 SER A O 1
ATOM 1393 N N . SER A 1 183 ? 16.844 -3.457 -16.344 1 87.19 183 SER A N 1
ATOM 1394 C CA . SER A 1 183 ? 16.359 -3.596 -14.977 1 87.19 183 SER A CA 1
ATOM 1395 C C . SER A 1 183 ? 15.422 -4.785 -14.844 1 87.19 183 SER A C 1
ATOM 1397 O O . SER A 1 183 ? 15.469 -5.512 -13.844 1 87.19 183 SER A O 1
ATOM 1399 N N . GLY A 1 184 ? 14.672 -4.895 -15.852 1 88.12 184 GLY A N 1
ATOM 1400 C CA . GLY A 1 184 ? 13.766 -6.031 -15.852 1 88.12 184 GLY A CA 1
ATOM 1401 C C . GLY A 1 184 ? 14.477 -7.367 -15.828 1 88.12 184 GLY A C 1
ATOM 1402 O O . GLY A 1 184 ? 14.117 -8.258 -15.055 1 88.12 184 GLY A O 1
ATOM 1403 N N . ASP A 1 185 ? 15.477 -7.457 -16.625 1 89.12 185 ASP A N 1
ATOM 1404 C CA . ASP A 1 185 ? 16.281 -8.672 -16.672 1 89.12 185 ASP A CA 1
ATOM 1405 C C . ASP A 1 185 ? 16.906 -8.984 -15.32 1 89.12 185 ASP A C 1
ATOM 1407 O O . ASP A 1 185 ? 16.906 -10.133 -14.875 1 89.12 185 ASP A O 1
ATOM 1411 N N . ASN A 1 186 ? 17.359 -7.965 -14.727 1 89.5 186 ASN A N 1
ATOM 1412 C CA . ASN A 1 186 ? 17.969 -8.125 -13.414 1 89.5 186 ASN A CA 1
ATOM 1413 C C . ASN A 1 186 ? 16.969 -8.594 -12.367 1 89.5 186 ASN A C 1
ATOM 1415 O O . ASN A 1 186 ? 17.266 -9.469 -11.555 1 89.5 186 ASN A O 1
ATOM 1419 N N . VAL A 1 187 ? 15.875 -8.016 -12.453 1 88.5 187 VAL A N 1
ATOM 1420 C CA . VAL A 1 187 ? 14.828 -8.367 -11.5 1 88.5 187 VAL A CA 1
ATOM 1421 C C . VAL A 1 187 ? 14.414 -9.82 -11.711 1 88.5 187 VAL A C 1
ATOM 1423 O O . VAL A 1 187 ? 14.258 -10.57 -10.742 1 88.5 187 VAL A O 1
ATOM 1426 N N . TYR A 1 188 ? 14.258 -10.234 -12.867 1 88.31 188 TYR A N 1
ATOM 1427 C CA . TYR A 1 188 ? 13.859 -11.609 -13.156 1 88.31 188 TYR A CA 1
ATOM 1428 C C . TYR A 1 188 ? 14.922 -12.594 -12.695 1 88.31 188 TYR A C 1
ATOM 1430 O O . TYR A 1 188 ? 14.602 -13.641 -12.117 1 88.31 188 TYR A O 1
ATOM 1438 N N . ALA A 1 189 ? 16.125 -12.258 -12.992 1 91.25 189 ALA A N 1
ATOM 1439 C CA . ALA A 1 189 ? 17.219 -13.102 -12.523 1 91.25 189 ALA A CA 1
ATOM 1440 C C . ALA A 1 189 ? 17.188 -13.25 -11.008 1 91.25 189 ALA A C 1
ATOM 1442 O O . ALA A 1 189 ? 17.406 -14.344 -10.477 1 91.25 189 ALA A O 1
ATOM 1443 N N . MET A 1 190 ? 16.906 -12.18 -10.453 1 91.31 190 MET A N 1
ATOM 1444 C CA . MET A 1 190 ? 16.828 -12.172 -8.992 1 91.31 190 MET A CA 1
ATOM 1445 C C . MET A 1 190 ? 15.664 -13.039 -8.516 1 91.31 190 MET A C 1
ATOM 1447 O O . MET A 1 190 ? 15.82 -13.836 -7.586 1 91.31 190 MET A O 1
ATOM 1451 N N . ILE A 1 191 ? 14.562 -12.945 -9.133 1 90.19 191 ILE A N 1
ATOM 1452 C CA . ILE A 1 191 ? 13.391 -13.742 -8.789 1 90.19 191 ILE A CA 1
ATOM 1453 C C . ILE A 1 191 ? 13.727 -15.227 -8.922 1 90.19 191 ILE A C 1
ATOM 1455 O O . ILE A 1 191 ? 13.43 -16.016 -8.016 1 90.19 191 ILE A O 1
ATOM 1459 N N . ARG A 1 192 ? 14.359 -15.586 -9.945 1 91.25 192 ARG A N 1
ATOM 1460 C CA . ARG A 1 192 ? 14.711 -16.984 -10.18 1 91.25 192 ARG A CA 1
ATOM 1461 C C . ARG A 1 192 ? 15.664 -17.5 -9.102 1 91.25 192 ARG A C 1
ATOM 1463 O O . ARG A 1 192 ? 15.477 -18.609 -8.594 1 91.25 192 ARG A O 1
ATOM 1470 N N . GLU A 1 193 ? 16.562 -16.688 -8.812 1 91.94 193 GLU A N 1
ATOM 1471 C CA . GLU A 1 193 ? 17.547 -17.062 -7.797 1 91.94 193 GLU A CA 1
ATOM 1472 C C . GLU A 1 193 ? 16.875 -17.266 -6.441 1 91.94 193 GLU A C 1
ATOM 1474 O O . GLU A 1 193 ? 17.109 -18.281 -5.773 1 91.94 193 GLU A O 1
ATOM 1479 N N . LEU A 1 194 ? 16.078 -16.359 -6.086 1 92 194 LEU A N 1
ATOM 1480 C CA . LEU A 1 194 ? 15.398 -16.438 -4.793 1 92 194 LEU A CA 1
ATOM 1481 C C . LEU A 1 194 ? 14.414 -17.609 -4.762 1 92 194 LEU A C 1
ATOM 1483 O O . LEU A 1 194 ? 14.297 -18.297 -3.744 1 92 194 LEU A O 1
ATOM 1487 N N . ALA A 1 195 ? 13.75 -17.812 -5.848 1 91.12 195 ALA A N 1
ATOM 1488 C CA . ALA A 1 195 ? 12.82 -18.938 -5.961 1 91.12 195 ALA A CA 1
ATOM 1489 C C . ALA A 1 195 ? 13.539 -20.25 -5.719 1 91.12 195 ALA A C 1
ATOM 1491 O O . ALA A 1 195 ? 13.039 -21.109 -4.98 1 91.12 195 ALA A O 1
ATOM 1492 N N . GLN A 1 196 ? 14.656 -20.406 -6.332 1 91.19 196 GLN A N 1
ATOM 1493 C CA . GLN A 1 196 ? 15.445 -21.625 -6.195 1 91.19 196 GLN A CA 1
ATOM 1494 C C . GLN A 1 196 ? 15.977 -21.781 -4.773 1 91.19 196 GLN A C 1
ATOM 1496 O O . GLN A 1 196 ? 15.906 -22.875 -4.199 1 91.19 196 GLN A O 1
ATOM 1501 N N . GLN A 1 197 ? 16.406 -20.734 -4.242 1 92 197 GLN A N 1
ATOM 1502 C CA . GLN A 1 197 ? 17.016 -20.766 -2.912 1 92 197 GLN A CA 1
ATOM 1503 C C . GLN A 1 197 ? 15.984 -21.125 -1.85 1 92 197 GLN A C 1
ATOM 1505 O O . GLN A 1 197 ? 16.281 -21.891 -0.927 1 92 197 GLN A O 1
ATOM 1510 N N . PHE A 1 198 ? 14.789 -20.641 -1.999 1 94.06 198 PHE A N 1
ATOM 1511 C CA . PHE A 1 198 ? 13.781 -20.812 -0.956 1 94.06 198 PHE A CA 1
ATOM 1512 C C . PHE A 1 198 ? 12.844 -21.953 -1.287 1 94.06 198 PHE A C 1
ATOM 1514 O O . PHE A 1 198 ? 12.031 -22.359 -0.453 1 94.06 198 PHE A O 1
ATOM 1521 N N . GLY A 1 199 ? 12.906 -22.469 -2.492 1 95.06 199 GLY A N 1
ATOM 1522 C CA . GLY A 1 199 ? 11.992 -23.516 -2.924 1 95.06 199 GLY A CA 1
ATOM 1523 C C . GLY A 1 199 ? 10.578 -23.016 -3.127 1 95.06 199 GLY A C 1
ATOM 1524 O O . GLY A 1 199 ? 9.617 -23.781 -2.969 1 95.06 199 GLY A O 1
ATOM 1525 N N . THR A 1 200 ? 10.438 -21.75 -3.324 1 97.31 200 THR A N 1
ATOM 1526 C CA . THR A 1 200 ? 9.148 -21.109 -3.523 1 97.31 200 THR A CA 1
ATOM 1527 C C . THR A 1 200 ? 8.711 -21.203 -4.984 1 97.31 200 THR A C 1
ATOM 1529 O O . THR A 1 200 ? 9.523 -21.016 -5.891 1 97.31 200 THR A O 1
ATOM 1532 N N . ALA A 1 201 ? 7.504 -21.609 -5.234 1 97.75 201 ALA A N 1
ATOM 1533 C CA . ALA A 1 201 ? 6.965 -21.562 -6.59 1 97.75 201 ALA A CA 1
ATOM 1534 C C . ALA A 1 201 ? 6.605 -20.141 -6.992 1 97.75 201 ALA A C 1
ATOM 1536 O O . ALA A 1 201 ? 6.285 -19.312 -6.137 1 97.75 201 ALA A O 1
ATOM 1537 N N . PHE A 1 202 ? 6.688 -19.875 -8.305 1 97.38 202 PHE A N 1
ATOM 1538 C CA . PHE A 1 202 ? 6.316 -18.562 -8.844 1 97.38 202 PHE A CA 1
ATOM 1539 C C . PHE A 1 202 ? 5.379 -18.734 -10.039 1 97.38 202 PHE A C 1
ATOM 1541 O O . PHE A 1 202 ? 5.617 -19.562 -10.914 1 97.38 202 PHE A O 1
ATOM 1548 N N . VAL A 1 203 ? 4.344 -17.984 -10.039 1 97.62 203 VAL A N 1
ATOM 1549 C CA . VAL A 1 203 ? 3.533 -17.766 -11.234 1 97.62 203 VAL A CA 1
ATOM 1550 C C . VAL A 1 203 ? 3.609 -16.297 -11.656 1 97.62 203 VAL A C 1
ATOM 1552 O O . VAL A 1 203 ? 3.256 -15.406 -10.883 1 97.62 203 VAL A O 1
ATOM 1555 N N . VAL A 1 204 ? 4.062 -16.078 -12.867 1 96.31 204 VAL A N 1
ATOM 1556 C CA . VAL A 1 204 ? 4.234 -14.711 -13.367 1 96.31 204 VAL A CA 1
ATOM 1557 C C . VAL A 1 204 ? 3.369 -14.508 -14.609 1 96.31 204 VAL A C 1
ATOM 1559 O O . VAL A 1 204 ? 3.453 -15.281 -15.562 1 96.31 204 VAL A O 1
ATOM 1562 N N . VAL A 1 205 ? 2.502 -13.547 -14.477 1 96.06 205 VAL A N 1
ATOM 1563 C CA . VAL A 1 205 ? 1.767 -13.125 -15.664 1 96.06 205 VAL A CA 1
ATOM 1564 C C . VAL A 1 205 ? 2.492 -11.961 -16.328 1 96.06 205 VAL A C 1
ATOM 1566 O O . VAL A 1 205 ? 2.865 -10.992 -15.664 1 96.06 205 VAL A O 1
ATOM 1569 N N . THR A 1 206 ? 2.693 -12.078 -17.641 1 92.88 206 THR A N 1
ATOM 1570 C CA . THR A 1 206 ? 3.463 -11.047 -18.328 1 92.88 206 THR A CA 1
ATOM 1571 C C . THR A 1 206 ? 3.166 -11.062 -19.828 1 92.88 206 THR A C 1
ATOM 1573 O O . THR A 1 206 ? 2.711 -12.07 -20.375 1 92.88 206 THR A O 1
ATOM 1576 N N . HIS A 1 207 ? 3.367 -9.945 -20.375 1 89.81 207 HIS A N 1
ATOM 1577 C CA . HIS A 1 207 ? 3.305 -9.875 -21.828 1 89.81 207 HIS A CA 1
ATOM 1578 C C . HIS A 1 207 ? 4.691 -9.992 -22.453 1 89.81 207 HIS A C 1
ATOM 1580 O O . HIS A 1 207 ? 4.832 -10.008 -23.672 1 89.81 207 HIS A O 1
ATOM 1586 N N . ASP A 1 208 ? 5.664 -10.086 -21.656 1 87.25 208 ASP A N 1
ATOM 1587 C CA . ASP A 1 208 ? 7.047 -10.188 -22.109 1 87.25 208 ASP A CA 1
ATOM 1588 C C . ASP A 1 208 ? 7.43 -11.641 -22.391 1 87.25 208 ASP A C 1
ATOM 1590 O O . ASP A 1 208 ? 7.793 -12.375 -21.469 1 87.25 208 ASP A O 1
ATOM 1594 N N . HIS A 1 209 ? 7.594 -11.93 -23.625 1 88.62 209 HIS A N 1
ATOM 1595 C CA . HIS A 1 209 ? 7.863 -13.305 -24.016 1 88.62 209 HIS A CA 1
ATOM 1596 C C . HIS A 1 209 ? 9.305 -13.695 -23.719 1 88.62 209 HIS A C 1
ATOM 1598 O O . HIS A 1 209 ? 9.594 -14.859 -23.453 1 88.62 209 HIS A O 1
ATOM 1604 N N . LYS A 1 210 ? 10.141 -12.742 -23.797 1 86.69 210 LYS A N 1
ATOM 1605 C CA . LYS A 1 210 ? 11.547 -13.023 -23.531 1 86.69 210 LYS A CA 1
ATOM 1606 C C . LYS A 1 210 ? 11.75 -13.438 -22.078 1 86.69 210 LYS A C 1
ATOM 1608 O O . LYS A 1 210 ? 12.469 -14.398 -21.797 1 86.69 210 LYS A O 1
ATOM 1613 N N . LEU A 1 211 ? 11.109 -12.758 -21.25 1 85.12 211 LEU A N 1
ATOM 1614 C CA . LEU A 1 211 ? 11.195 -13.086 -19.844 1 85.12 211 LEU A CA 1
ATOM 1615 C C . LEU A 1 211 ? 10.5 -14.414 -19.547 1 85.12 211 LEU A C 1
ATOM 1617 O O . LEU A 1 211 ? 11.016 -15.234 -18.781 1 85.12 211 LEU A O 1
ATOM 1621 N N . ALA A 1 212 ? 9.406 -14.656 -20.141 1 89.94 212 ALA A N 1
ATOM 1622 C CA . ALA A 1 212 ? 8.625 -15.875 -19.953 1 89.94 212 ALA A CA 1
ATOM 1623 C C . ALA A 1 212 ? 9.422 -17.109 -20.391 1 89.94 212 ALA A C 1
ATOM 1625 O O . ALA A 1 212 ? 9.328 -18.156 -19.766 1 89.94 212 ALA A O 1
ATOM 1626 N N . ALA A 1 213 ? 10.242 -16.922 -21.375 1 89.69 213 ALA A N 1
ATOM 1627 C CA . ALA A 1 213 ? 11 -18.031 -21.953 1 89.69 213 ALA A CA 1
ATOM 1628 C C . ALA A 1 213 ? 12.07 -18.531 -20.984 1 89.69 213 ALA A C 1
ATOM 1630 O O . ALA A 1 213 ? 12.586 -19.641 -21.141 1 89.69 213 ALA A O 1
ATOM 1631 N N . LYS A 1 214 ? 12.352 -17.734 -20.016 1 87.69 214 LYS A N 1
ATOM 1632 C CA . LYS A 1 214 ? 13.398 -18.078 -19.062 1 87.69 214 LYS A CA 1
ATOM 1633 C C . LYS A 1 214 ? 12.836 -18.922 -17.922 1 87.69 214 LYS A C 1
ATOM 1635 O O . LYS A 1 214 ? 13.594 -19.422 -17.094 1 87.69 214 LYS A O 1
ATOM 1640 N N . MET A 1 215 ? 11.57 -19.141 -17.875 1 91.38 215 MET A N 1
ATOM 1641 C CA . MET A 1 215 ? 10.938 -19.859 -16.781 1 91.38 215 MET A CA 1
ATOM 1642 C C . MET A 1 215 ? 10.82 -21.359 -17.109 1 91.38 215 MET A C 1
ATOM 1644 O O . MET A 1 215 ? 11.109 -21.766 -18.234 1 91.38 215 MET A O 1
ATOM 1648 N N . ASP A 1 216 ? 10.469 -22.109 -16.062 1 93.38 216 ASP A N 1
ATOM 1649 C CA . ASP A 1 216 ? 10.422 -23.562 -16.219 1 93.38 216 ASP A CA 1
ATOM 1650 C C . ASP A 1 216 ? 9.344 -23.969 -17.219 1 93.38 216 ASP A C 1
ATOM 1652 O O . ASP A 1 216 ? 9.523 -24.922 -17.969 1 93.38 216 ASP A O 1
ATOM 1656 N N . ARG A 1 217 ? 8.258 -23.391 -17.125 1 94.19 217 ARG A N 1
ATOM 1657 C CA . ARG A 1 217 ? 7.094 -23.672 -17.969 1 94.19 217 ARG A CA 1
ATOM 1658 C C . ARG A 1 217 ? 6.402 -22.391 -18.391 1 94.19 217 ARG A C 1
ATOM 1660 O O . ARG A 1 217 ? 6.406 -21.391 -17.641 1 94.19 217 ARG A O 1
ATOM 1667 N N . GLN A 1 218 ? 5.875 -22.422 -19.609 1 94.88 218 GLN A N 1
ATOM 1668 C CA . GLN A 1 218 ? 5.156 -21.281 -20.141 1 94.88 218 GLN A CA 1
ATOM 1669 C C . GLN A 1 218 ? 3.791 -21.688 -20.688 1 94.88 218 GLN A C 1
ATOM 1671 O O . GLN A 1 218 ? 3.668 -22.719 -21.359 1 94.88 218 GLN A O 1
ATOM 1676 N N . LEU A 1 219 ? 2.797 -20.906 -20.344 1 96.19 219 LEU A N 1
ATOM 1677 C CA . LEU A 1 219 ? 1.447 -21.062 -20.875 1 96.19 219 LEU A CA 1
ATOM 1678 C C . LEU A 1 219 ? 0.973 -19.766 -21.531 1 96.19 219 LEU A C 1
ATOM 1680 O O . LEU A 1 219 ? 1.513 -18.688 -21.25 1 96.19 219 LEU A O 1
ATOM 1684 N N . THR A 1 220 ? -0.006 -19.922 -22.422 1 95.62 220 THR A N 1
ATOM 1685 C CA . THR A 1 220 ? -0.594 -18.766 -23.094 1 95.62 220 THR A CA 1
ATOM 1686 C C . THR A 1 220 ? -2.092 -18.672 -22.812 1 95.62 220 THR A C 1
ATOM 1688 O O . THR A 1 220 ? -2.799 -19.688 -22.875 1 95.62 220 THR A O 1
ATOM 1691 N N . MET A 1 221 ? -2.457 -17.5 -22.453 1 95.31 221 MET A N 1
ATOM 1692 C CA . MET A 1 221 ? -3.885 -17.25 -22.266 1 95.31 221 MET A CA 1
ATOM 1693 C C . MET A 1 221 ? -4.461 -16.438 -23.422 1 95.31 221 MET A C 1
ATOM 1695 O O . MET A 1 221 ? -3.918 -15.398 -23.781 1 95.31 221 MET A O 1
ATOM 1699 N N . LYS A 1 222 ? -5.562 -16.984 -23.969 1 92.94 222 LYS A N 1
ATOM 1700 C CA . LYS A 1 222 ? -6.289 -16.312 -25.031 1 92.94 222 LYS A CA 1
ATOM 1701 C C . LYS A 1 222 ? -7.797 -16.406 -24.812 1 92.94 222 LYS A C 1
ATOM 1703 O O . LYS A 1 222 ? -8.344 -17.5 -24.672 1 92.94 222 LYS A O 1
ATOM 1708 N N . ASP A 1 223 ? -8.445 -15.25 -24.703 1 91.5 223 ASP A N 1
ATOM 1709 C CA . ASP A 1 223 ? -9.898 -15.148 -24.578 1 91.5 223 ASP A CA 1
ATOM 1710 C C . ASP A 1 223 ? -10.406 -16 -23.422 1 91.5 223 ASP A C 1
ATOM 1712 O O . ASP A 1 223 ? -11.375 -16.75 -23.578 1 91.5 223 ASP A O 1
ATOM 1716 N N . GLY A 1 224 ? -9.664 -15.969 -22.328 1 93.75 224 GLY A N 1
ATOM 1717 C CA . GLY A 1 224 ? -10.117 -16.609 -21.094 1 93.75 224 GLY A CA 1
ATOM 1718 C C . GLY A 1 224 ? -9.797 -18.094 -21.047 1 93.75 224 GLY A C 1
ATOM 1719 O O . GLY A 1 224 ? -10.219 -18.797 -20.125 1 93.75 224 GLY A O 1
ATOM 1720 N N . ILE A 1 225 ? -9.031 -18.531 -22.047 1 92.81 225 ILE A N 1
ATOM 1721 C CA . ILE A 1 225 ? -8.664 -19.938 -22.125 1 92.81 225 ILE A CA 1
ATOM 1722 C C . ILE A 1 225 ? -7.148 -20.094 -22 1 92.81 225 ILE A C 1
ATOM 1724 O O . ILE A 1 225 ? -6.395 -19.312 -22.594 1 92.81 225 ILE A O 1
ATOM 1728 N N . LEU A 1 226 ? -6.742 -21.016 -21.234 1 93.31 226 LEU A N 1
ATOM 1729 C CA . LEU A 1 226 ? -5.324 -21.297 -21.031 1 93.31 226 LEU A CA 1
ATOM 1730 C C . LEU A 1 226 ? -4.848 -22.406 -21.953 1 93.31 226 LEU A C 1
ATOM 1732 O O . LEU A 1 226 ? -5.477 -23.469 -22.031 1 93.31 226 LEU A O 1
ATOM 1736 N N . GLN A 1 227 ? -3.799 -22.125 -22.703 1 88.75 227 GLN A N 1
ATOM 1737 C CA . GLN A 1 227 ? -3.258 -23.094 -23.656 1 88.75 227 GLN A CA 1
ATOM 1738 C C . GLN A 1 227 ? -1.77 -23.328 -23.406 1 88.75 227 GLN A C 1
ATOM 1740 O O . GLN A 1 227 ? -1.078 -22.453 -22.875 1 88.75 227 GLN A O 1
ATOM 1745 N N . VAL A 1 228 ? -1.322 -24.547 -23.688 1 81.19 228 VAL A N 1
ATOM 1746 C CA . VAL A 1 228 ? 0.105 -24.844 -23.641 1 81.19 228 VAL A CA 1
ATOM 1747 C C . VAL A 1 228 ? 0.809 -24.25 -24.844 1 81.19 228 VAL A C 1
ATOM 1749 O O . VAL A 1 228 ? 0.265 -24.25 -25.953 1 81.19 228 VAL A O 1
ATOM 1752 N N . VAL A 1 229 ? 1.805 -23.344 -24.578 1 66.44 229 VAL A N 1
ATOM 1753 C CA . VAL A 1 229 ? 2.566 -22.797 -25.688 1 66.44 229 VAL A CA 1
ATOM 1754 C C . VAL A 1 229 ? 3.225 -23.938 -26.469 1 66.44 229 VAL A C 1
ATOM 1756 O O . VAL A 1 229 ? 3.801 -24.844 -25.891 1 66.44 229 VAL A O 1
ATOM 1759 N N . ALA A 1 230 ? 2.613 -24.188 -27.734 1 55.28 230 ALA A N 1
ATOM 1760 C CA . ALA A 1 230 ? 3.197 -25.141 -28.656 1 55.28 230 ALA A CA 1
ATOM 1761 C C . ALA A 1 230 ? 4.707 -24.953 -28.766 1 55.28 230 ALA A C 1
ATOM 1763 O O . ALA A 1 230 ? 5.199 -23.828 -28.719 1 55.28 230 ALA A O 1
ATOM 1764 N N . ALA A 1 231 ? 5.465 -25.906 -28.312 1 50.44 231 ALA A N 1
ATOM 1765 C CA . ALA A 1 231 ? 6.887 -25.906 -28.656 1 50.44 231 ALA A CA 1
ATOM 1766 C C . ALA A 1 231 ? 7.113 -25.375 -30.062 1 50.44 231 ALA A C 1
ATOM 1768 O O . ALA A 1 231 ? 6.484 -25.828 -31.016 1 50.44 231 ALA A O 1
ATOM 1769 N N . THR A 1 232 ? 7.191 -24.078 -30.312 1 44.78 232 THR A N 1
ATOM 1770 C CA . THR A 1 232 ? 7.57 -23.703 -31.672 1 44.78 232 THR A CA 1
ATOM 1771 C C . THR A 1 232 ? 8.602 -24.672 -32.25 1 44.78 232 THR A C 1
ATOM 1773 O O . THR A 1 232 ? 9.648 -24.891 -31.641 1 44.78 232 THR A O 1
ATOM 1776 N N . SER A 1 233 ? 8.164 -25.719 -32.938 1 39.41 233 SER A N 1
ATOM 1777 C CA . SER A 1 233 ? 9.109 -26.453 -33.75 1 39.41 233 SER A CA 1
ATOM 1778 C C . SER A 1 233 ? 10.047 -25.516 -34.5 1 39.41 233 SER A C 1
ATOM 1780 O O . SER A 1 233 ? 9.633 -24.438 -34.969 1 39.41 233 SER A O 1
ATOM 1782 N N . PRO A 1 234 ? 11.391 -25.641 -34.344 1 42.62 234 PRO A N 1
ATOM 1783 C CA . PRO A 1 234 ? 12.336 -24.922 -35.219 1 42.62 234 PRO A CA 1
ATOM 1784 C C . PRO A 1 234 ? 11.914 -24.953 -36.688 1 42.62 234 PRO A C 1
ATOM 1786 O O . PRO A 1 234 ? 11.734 -26.016 -37.25 1 42.62 234 PRO A O 1
ATOM 1789 N N . THR A 1 235 ? 10.883 -24.266 -37.156 1 39.59 235 THR A N 1
ATOM 1790 C CA . THR A 1 235 ? 10.742 -24.203 -38.594 1 39.59 235 THR A CA 1
ATOM 1791 C C . THR A 1 235 ? 12.109 -24.125 -39.281 1 39.59 235 THR A C 1
ATOM 1793 O O . THR A 1 235 ? 12.898 -23.234 -38.969 1 39.59 235 THR A O 1
ATOM 1796 N N . GLY A 1 236 ? 12.625 -25.297 -39.812 1 34.47 236 GLY A N 1
ATOM 1797 C CA . GLY A 1 236 ? 13.727 -25.422 -40.75 1 34.47 236 GLY A CA 1
ATOM 1798 C C . GLY A 1 236 ? 13.711 -24.328 -41.812 1 34.47 236 GLY A C 1
ATOM 1799 O O . GLY A 1 236 ? 12.641 -23.922 -42.25 1 34.47 236 GLY A O 1
ATOM 1800 N N . LEU A 1 237 ? 14.781 -23.641 -42 1 29.8 237 LEU A N 1
ATOM 1801 C CA . LEU A 1 237 ? 15.328 -22.703 -42.969 1 29.8 237 LEU A CA 1
ATOM 1802 C C . LEU A 1 237 ? 14.922 -23.109 -44.375 1 29.8 237 LEU A C 1
ATOM 1804 O O . LEU A 1 237 ? 14.555 -24.266 -44.625 1 29.8 237 LEU A O 1
ATOM 1808 N N . ALA A 1 238 ? 15.742 -22.406 -45.312 1 35.47 238 ALA A N 1
ATOM 1809 C CA . ALA A 1 238 ? 15.992 -22 -46.719 1 35.47 238 ALA A CA 1
ATOM 1810 C C . ALA A 1 238 ? 16.172 -23.203 -47.625 1 35.47 238 ALA A C 1
ATOM 1812 O O . ALA A 1 238 ? 17.172 -23.922 -47.531 1 35.47 238 ALA A O 1
ATOM 1813 N N . GLU A 1 239 ? 15.141 -24.078 -47.75 1 23.06 239 GLU A N 1
ATOM 1814 C CA . GLU A 1 239 ? 15.383 -24.484 -49.125 1 23.06 239 GLU A CA 1
ATOM 1815 C C . GLU A 1 239 ? 15.008 -23.359 -50.094 1 23.06 239 GLU A C 1
ATOM 1817 O O . GLU A 1 239 ? 14 -22.688 -49.906 1 23.06 239 GLU A O 1
ATOM 1822 N N . MET B 1 1 ? -10.438 33.781 28.891 1 35.53 1 MET B N 1
ATOM 1823 C CA . MET B 1 1 ? -9.008 33.562 28.703 1 35.53 1 MET B CA 1
ATOM 1824 C C . MET B 1 1 ? -8.703 33.062 27.297 1 35.53 1 MET B C 1
ATOM 1826 O O . MET B 1 1 ? -9.281 32.062 26.859 1 35.53 1 MET B O 1
ATOM 1830 N N . SER B 1 2 ? -8.398 33.844 26.375 1 42.56 2 SER B N 1
ATOM 1831 C CA . SER B 1 2 ? -8.055 33.5 25 1 42.56 2 SER B CA 1
ATOM 1832 C C . SER B 1 2 ? -7.168 32.25 24.953 1 42.56 2 SER B C 1
ATOM 1834 O O . SER B 1 2 ? -6.086 32.219 25.531 1 42.56 2 SER B O 1
ATOM 1836 N N . GLN B 1 3 ? -7.637 31.078 25.156 1 49.28 3 GLN B N 1
ATOM 1837 C CA . GLN B 1 3 ? -6.883 29.828 25.25 1 49.28 3 GLN B CA 1
ATOM 1838 C C . GLN B 1 3 ? -5.734 29.797 24.25 1 49.28 3 GLN B C 1
ATOM 1840 O O . GLN B 1 3 ? -5.961 29.891 23.047 1 49.28 3 GLN B O 1
ATOM 1845 N N . THR B 1 4 ? -4.609 30.281 24.609 1 63.81 4 THR B N 1
ATOM 1846 C CA . THR B 1 4 ? -3.383 30.328 23.828 1 63.81 4 THR B CA 1
ATOM 1847 C C . THR B 1 4 ? -3.148 29.016 23.109 1 63.81 4 THR B C 1
ATOM 1849 O O . THR B 1 4 ? -3.092 27.953 23.734 1 63.81 4 THR B O 1
ATOM 1852 N N . GLN B 1 5 ? -3.422 28.953 21.781 1 85.69 5 GLN B N 1
ATOM 1853 C CA . GLN B 1 5 ? -3.215 27.766 20.953 1 85.69 5 GLN B CA 1
ATOM 1854 C C . GLN B 1 5 ? -1.755 27.328 20.984 1 85.69 5 GLN B C 1
ATOM 1856 O O . GLN B 1 5 ? -0.845 28.156 20.938 1 85.69 5 GLN B O 1
ATOM 1861 N N . GLN B 1 6 ? -1.564 26.125 21.359 1 94.19 6 GLN B N 1
ATOM 1862 C CA . GLN B 1 6 ? -0.223 25.562 21.375 1 94.19 6 GLN B CA 1
ATOM 1863 C C . GLN B 1 6 ? 0.198 25.094 19.984 1 94.19 6 GLN B C 1
ATOM 1865 O O . GLN B 1 6 ? -0.527 24.328 19.344 1 94.19 6 GLN B O 1
ATOM 1870 N N . ALA B 1 7 ? 1.359 25.594 19.625 1 97.06 7 ALA B N 1
ATOM 1871 C CA . ALA B 1 7 ? 1.882 25.203 18.312 1 97.06 7 ALA B CA 1
ATOM 1872 C C . ALA B 1 7 ? 2.285 23.734 18.297 1 97.06 7 ALA B C 1
ATOM 1874 O O . ALA B 1 7 ? 2.977 23.266 19.203 1 97.06 7 ALA B O 1
ATOM 1875 N N . LEU B 1 8 ? 1.806 23.062 17.344 1 98.19 8 LEU B N 1
ATOM 1876 C CA . LEU B 1 8 ? 2.164 21.656 17.156 1 98.19 8 LEU B CA 1
ATOM 1877 C C . LEU B 1 8 ? 3.258 21.516 16.109 1 98.19 8 LEU B C 1
ATOM 1879 O O . LEU B 1 8 ? 4.305 20.922 16.375 1 98.19 8 LEU B O 1
ATOM 1883 N N . LEU B 1 9 ? 3.061 22.078 14.938 1 98.5 9 LEU B N 1
ATOM 1884 C CA . LEU B 1 9 ? 3.992 22.047 13.812 1 98.5 9 LEU B CA 1
ATOM 1885 C C . LEU B 1 9 ? 4.262 23.469 13.305 1 98.5 9 LEU B C 1
ATOM 1887 O O . LEU B 1 9 ? 3.334 24.266 13.156 1 98.5 9 LEU B O 1
ATOM 1891 N N . GLN B 1 10 ? 5.5 23.766 13.07 1 98.62 10 GLN B N 1
ATOM 1892 C CA . GLN B 1 10 ? 5.895 25.062 12.555 1 98.62 10 GLN B CA 1
ATOM 1893 C C . GLN B 1 10 ? 6.766 24.922 11.305 1 98.62 10 GLN B C 1
ATOM 1895 O O . GLN B 1 10 ? 7.789 24.234 11.336 1 98.62 10 GLN B O 1
ATOM 1900 N N . VAL B 1 11 ? 6.332 25.453 10.281 1 98.38 11 VAL B N 1
ATOM 1901 C CA . VAL B 1 11 ? 7.086 25.594 9.039 1 98.38 11 VAL B CA 1
ATOM 1902 C C . VAL B 1 11 ? 7.672 27 8.945 1 98.38 11 VAL B C 1
ATOM 1904 O O . VAL B 1 11 ? 6.934 28 8.984 1 98.38 11 VAL B O 1
ATOM 1907 N N . GLN B 1 12 ? 8.938 27.078 8.828 1 98.31 12 GLN B N 1
ATOM 1908 C CA . GLN B 1 12 ? 9.609 28.375 8.852 1 98.31 12 GLN B CA 1
ATOM 1909 C C . GLN B 1 12 ? 10.453 28.578 7.602 1 98.31 12 GLN B C 1
ATOM 1911 O O . GLN B 1 12 ? 11.5 27.938 7.441 1 98.31 12 GLN B O 1
ATOM 1916 N N . HIS B 1 13 ? 10.008 29.5 6.77 1 97.88 13 HIS B N 1
ATOM 1917 C CA . HIS B 1 13 ? 10.719 29.938 5.57 1 97.88 13 HIS B CA 1
ATOM 1918 C C . HIS B 1 13 ? 11.125 28.734 4.711 1 97.88 13 HIS B C 1
ATOM 1920 O O . HIS B 1 13 ? 12.266 28.672 4.25 1 97.88 13 HIS B O 1
ATOM 1926 N N . VAL B 1 14 ? 10.266 27.875 4.484 1 98.12 14 VAL B N 1
ATOM 1927 C CA . VAL B 1 14 ? 10.57 26.641 3.771 1 98.12 14 VAL B CA 1
ATOM 1928 C C . VAL B 1 14 ? 10.492 26.875 2.266 1 98.12 14 VAL B C 1
ATOM 1930 O O . VAL B 1 14 ? 9.516 27.438 1.771 1 98.12 14 VAL B O 1
ATOM 1933 N N . SER B 1 15 ? 11.531 26.516 1.609 1 97.94 15 SER B N 1
ATOM 1934 C CA . SER B 1 15 ? 11.594 26.562 0.152 1 97.94 15 SER B CA 1
ATOM 1935 C C . SER B 1 15 ? 11.938 25.188 -0.424 1 97.94 15 SER B C 1
ATOM 1937 O O . SER B 1 15 ? 12.547 24.359 0.254 1 97.94 15 SER B 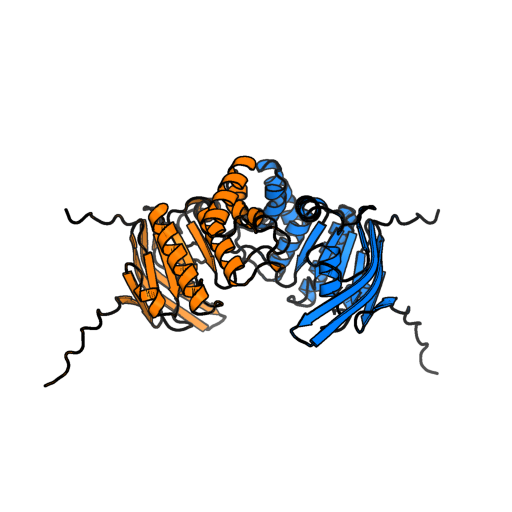O 1
ATOM 1939 N N . LYS B 1 16 ? 11.461 24.906 -1.579 1 97.5 16 LYS B N 1
ATOM 1940 C CA . LYS B 1 16 ? 11.758 23.656 -2.285 1 97.5 16 LYS B CA 1
ATOM 1941 C C . LYS B 1 16 ? 11.992 23.922 -3.771 1 97.5 16 LYS B C 1
ATOM 1943 O O . LYS B 1 16 ? 11.164 24.531 -4.438 1 97.5 16 LYS B O 1
ATOM 1948 N N . HIS B 1 17 ? 13.055 23.484 -4.191 1 95.12 17 HIS B N 1
ATOM 1949 C CA . HIS B 1 17 ? 13.422 23.516 -5.602 1 95.12 17 HIS B CA 1
ATOM 1950 C C . HIS B 1 17 ? 13.797 22.125 -6.098 1 95.12 17 HIS B C 1
ATOM 1952 O O . HIS B 1 17 ? 14.414 21.344 -5.367 1 95.12 17 HIS B O 1
ATOM 1958 N N . TYR B 1 18 ? 13.312 21.781 -7.309 1 90.69 18 TYR B N 1
ATOM 1959 C CA . TYR B 1 18 ? 13.734 20.547 -7.961 1 90.69 18 TYR B CA 1
ATOM 1960 C C . TYR B 1 18 ? 14.688 20.828 -9.117 1 90.69 18 TYR B C 1
ATOM 1962 O O . TYR B 1 18 ? 14.5 21.797 -9.852 1 90.69 18 TYR B O 1
ATOM 1970 N N . HIS B 1 19 ? 15.688 20 -9.125 1 86.88 19 HIS B N 1
ATOM 1971 C CA . HIS B 1 19 ? 16.656 20.156 -10.211 1 86.88 19 HIS B CA 1
ATOM 1972 C C . HIS B 1 19 ? 16.5 19.031 -11.234 1 86.88 19 HIS B C 1
ATOM 1974 O O . HIS B 1 19 ? 16.516 17.844 -10.875 1 86.88 19 HIS B O 1
ATOM 1980 N N . ASP B 1 20 ? 16.094 19.297 -12.375 1 82.88 20 ASP B N 1
ATOM 1981 C CA . ASP B 1 20 ? 16.094 18.359 -13.5 1 82.88 20 ASP B CA 1
ATOM 1982 C C . ASP B 1 20 ? 17.125 18.781 -14.555 1 82.88 20 ASP B C 1
ATOM 1984 O O . ASP B 1 20 ? 16.812 19.578 -15.445 1 82.88 20 ASP B O 1
ATOM 1988 N N . GLY B 1 21 ? 18.234 18.078 -14.594 1 81.25 21 GLY B N 1
ATOM 1989 C CA . GLY B 1 21 ? 19.281 18.531 -15.484 1 81.25 21 GLY B CA 1
ATOM 1990 C C . GLY B 1 21 ? 19.688 19.969 -15.258 1 81.25 21 GLY B C 1
ATOM 1991 O O . GLY B 1 21 ? 20.094 20.344 -14.156 1 81.25 21 GLY B O 1
ATOM 1992 N N . GLU B 1 22 ? 19.453 20.766 -16.25 1 81.62 22 GLU B N 1
ATOM 1993 C CA . GLU B 1 22 ? 19.875 22.156 -16.203 1 81.62 22 GLU B CA 1
ATOM 1994 C C . GLU B 1 22 ? 18.734 23.062 -15.75 1 81.62 22 GLU B C 1
ATOM 1996 O O . GLU B 1 22 ? 18.922 24.25 -15.508 1 81.62 22 GLU B O 1
ATOM 2001 N N . VAL B 1 23 ? 17.547 22.484 -15.586 1 88.69 23 VAL B N 1
ATOM 2002 C CA . VAL B 1 23 ? 16.391 23.297 -15.25 1 88.69 23 VAL B CA 1
ATOM 2003 C C . VAL B 1 23 ? 16.078 23.172 -13.766 1 88.69 23 VAL B C 1
ATOM 2005 O O . VAL B 1 23 ? 16.016 22.062 -13.227 1 88.69 23 VAL B O 1
ATOM 2008 N N . THR B 1 24 ? 16.078 24.359 -13.102 1 88.25 24 THR B N 1
ATOM 2009 C CA . THR B 1 24 ? 15.664 24.406 -11.703 1 88.25 24 THR B CA 1
ATOM 2010 C C . THR B 1 24 ? 14.242 24.953 -11.578 1 88.25 24 THR B C 1
ATOM 2012 O O . THR B 1 24 ? 13.938 26.031 -12.07 1 88.25 24 THR B O 1
ATOM 2015 N N . THR B 1 25 ? 13.312 24.188 -11.031 1 90.81 25 THR B N 1
ATOM 2016 C CA . THR B 1 25 ? 11.93 24.594 -10.828 1 90.81 25 THR B CA 1
ATOM 2017 C C . THR B 1 25 ? 11.648 24.844 -9.344 1 90.81 25 THR B C 1
ATOM 2019 O O . THR B 1 25 ? 11.836 23.953 -8.516 1 90.81 25 THR B O 1
ATOM 2022 N N . GLN B 1 26 ? 11.273 26.078 -9.086 1 92.69 26 GLN B N 1
ATOM 2023 C CA . GLN B 1 26 ? 10.914 26.422 -7.715 1 92.69 26 GLN B CA 1
ATOM 2024 C C . GLN B 1 26 ? 9.453 26.078 -7.422 1 92.69 26 GLN B C 1
ATOM 2026 O O . GLN B 1 26 ? 8.547 26.594 -8.07 1 92.69 26 GLN B O 1
ATOM 2031 N N . VAL B 1 27 ? 9.242 25.266 -6.41 1 95.06 27 VAL B N 1
ATOM 2032 C CA . VAL B 1 27 ? 7.906 24.766 -6.113 1 95.06 27 VAL B CA 1
ATOM 2033 C C . VAL B 1 27 ? 7.359 25.469 -4.871 1 95.06 27 VAL B C 1
ATOM 2035 O O . VAL B 1 27 ? 6.18 25.828 -4.816 1 95.06 27 VAL B O 1
ATOM 2038 N N . LEU B 1 28 ? 8.164 25.656 -3.855 1 97.19 28 LEU B N 1
ATOM 2039 C CA . LEU B 1 28 ? 7.824 26.391 -2.645 1 97.19 28 LEU B CA 1
ATOM 2040 C C . LEU B 1 28 ? 8.781 27.562 -2.434 1 97.19 28 LEU B C 1
ATOM 2042 O O . LEU B 1 28 ? 9.984 27.438 -2.654 1 97.19 28 LEU B O 1
ATOM 2046 N N . SER B 1 29 ? 8.227 28.672 -1.989 1 96.25 29 SER B N 1
ATOM 2047 C CA . SER B 1 29 ? 9.016 29.891 -1.854 1 96.25 29 SER B CA 1
ATOM 2048 C C . SER B 1 29 ? 8.852 30.5 -0.464 1 96.25 29 SER B C 1
ATOM 2050 O O . SER B 1 29 ? 8.047 31.406 -0.267 1 96.25 29 SER B O 1
ATOM 2052 N N . GLY B 1 30 ? 9.648 30.062 0.424 1 96.44 30 GLY B N 1
ATOM 2053 C CA . GLY B 1 30 ? 9.703 30.656 1.752 1 96.44 30 GLY B CA 1
ATOM 2054 C C . GLY B 1 30 ? 8.383 30.578 2.5 1 96.44 30 GLY B C 1
ATOM 2055 O O . GLY B 1 30 ? 7.883 31.578 2.996 1 96.44 30 GLY B O 1
ATOM 2056 N N . VAL B 1 31 ? 7.871 29.391 2.639 1 97.25 31 VAL B N 1
ATOM 2057 C CA . VAL B 1 31 ? 6.551 29.172 3.221 1 97.25 31 VAL B CA 1
ATOM 2058 C C . VAL B 1 31 ? 6.648 29.203 4.746 1 97.25 31 VAL B C 1
ATOM 2060 O O . VAL B 1 31 ? 7.539 28.578 5.324 1 97.25 31 VAL B O 1
ATOM 2063 N N . ASP B 1 32 ? 5.781 30.031 5.359 1 97.75 32 ASP B N 1
ATOM 2064 C CA . ASP B 1 32 ? 5.582 30.031 6.805 1 97.75 32 ASP B CA 1
ATOM 2065 C C . ASP B 1 32 ? 4.195 29.5 7.172 1 97.75 32 ASP B C 1
ATOM 2067 O O . ASP B 1 32 ? 3.195 29.922 6.582 1 97.75 32 ASP B O 1
ATOM 2071 N N . LEU B 1 33 ? 4.18 28.578 8.117 1 97.5 33 LEU B N 1
ATOM 2072 C CA . LEU B 1 33 ? 2.912 27.984 8.539 1 97.5 33 LEU B CA 1
ATOM 2073 C C . LEU B 1 33 ? 3.006 27.438 9.953 1 97.5 33 LEU B C 1
ATOM 2075 O O . LEU B 1 33 ? 4.008 26.812 10.32 1 97.5 33 LEU B O 1
ATOM 2079 N N . THR B 1 34 ? 2.006 27.703 10.734 1 97.56 34 THR B N 1
ATOM 2080 C CA . THR B 1 34 ? 1.876 27.078 12.055 1 97.56 34 THR B CA 1
ATOM 2081 C C . THR B 1 34 ? 0.585 26.266 12.148 1 97.56 34 THR B C 1
ATOM 2083 O O . THR B 1 34 ? -0.489 26.766 11.797 1 97.56 34 THR B O 1
ATOM 2086 N N . VAL B 1 35 ? 0.707 25.047 12.5 1 97.69 35 VAL B N 1
ATOM 2087 C CA . VAL B 1 35 ? -0.435 24.203 12.82 1 97.69 35 VAL B CA 1
ATOM 2088 C C . VAL B 1 35 ? -0.558 24.047 14.336 1 97.69 35 VAL B C 1
ATOM 2090 O O . VAL B 1 35 ? 0.419 23.734 15.016 1 97.69 35 VAL B O 1
ATOM 2093 N N . TYR B 1 36 ? -1.73 24.219 14.836 1 97.31 36 TYR B N 1
ATOM 2094 C CA . TYR B 1 36 ? -1.951 24.172 16.281 1 97.31 36 TYR B CA 1
ATOM 2095 C C . TYR B 1 36 ? -2.508 22.812 16.703 1 97.31 36 TYR B C 1
ATOM 2097 O O . TYR B 1 36 ? -3.07 22.094 15.875 1 97.31 36 TYR B O 1
ATOM 2105 N N . LYS B 1 37 ? -2.291 22.484 17.969 1 96.94 37 LYS B N 1
ATOM 2106 C CA . LYS B 1 37 ? -2.789 21.219 18.5 1 96.94 37 LYS B CA 1
ATOM 2107 C C . LYS B 1 37 ? -4.301 21.109 18.328 1 96.94 37 LYS B C 1
ATOM 2109 O O . LYS B 1 37 ? -5.035 22.047 18.672 1 96.94 37 LYS B O 1
ATOM 2114 N N . GLY B 1 38 ? -4.727 20.016 17.703 1 95.31 38 GLY B N 1
ATOM 2115 C CA . GLY B 1 38 ? -6.148 19.734 17.578 1 95.31 38 GLY B CA 1
ATOM 2116 C C . GLY B 1 38 ? -6.82 20.531 16.484 1 95.31 38 GLY B C 1
ATOM 2117 O O . GLY B 1 38 ? -8.023 20.375 16.25 1 95.31 38 GLY B O 1
ATOM 2118 N N . GLU B 1 39 ? -6.043 21.297 15.766 1 95.31 39 GLU B N 1
ATOM 2119 C CA . GLU B 1 39 ? -6.598 22.172 14.742 1 95.31 39 GLU B CA 1
ATOM 2120 C C . GLU B 1 39 ? -6.91 21.391 13.461 1 95.31 39 GLU B C 1
ATOM 2122 O O . GLU B 1 39 ? -6.16 20.5 13.078 1 95.31 39 GLU B O 1
ATOM 2127 N N . GLN B 1 40 ? -7.977 21.797 12.828 1 95.31 40 GLN B N 1
ATOM 2128 C CA . GLN B 1 40 ? -8.273 21.359 11.477 1 95.31 40 GLN B CA 1
ATOM 2129 C C . GLN B 1 40 ? -8.008 22.453 10.453 1 95.31 40 GLN B C 1
ATOM 2131 O O . GLN B 1 40 ? -8.75 23.438 10.383 1 95.31 40 GLN B O 1
ATOM 2136 N N . LEU B 1 41 ? -6.973 22.266 9.688 1 96.06 41 LEU B N 1
ATOM 2137 C CA . LEU B 1 41 ? -6.516 23.281 8.742 1 96.06 41 LEU B CA 1
ATOM 2138 C C . LEU B 1 41 ? -6.656 22.781 7.305 1 96.06 41 LEU B C 1
ATOM 2140 O O . LEU B 1 41 ? -6.262 21.656 6.984 1 96.06 41 LEU B O 1
ATOM 2144 N N . ALA B 1 42 ? -7.262 23.562 6.477 1 95.75 42 ALA B N 1
ATOM 2145 C CA . ALA B 1 42 ? -7.336 23.266 5.047 1 95.75 42 ALA B CA 1
ATOM 2146 C C . ALA B 1 42 ? -6.398 24.172 4.25 1 95.75 42 ALA B C 1
ATOM 2148 O O . ALA B 1 42 ? -6.277 25.359 4.543 1 95.75 42 ALA B O 1
ATOM 2149 N N . ILE B 1 43 ? -5.727 23.641 3.328 1 96.56 43 ILE B N 1
ATOM 2150 C CA . ILE B 1 43 ? -4.945 24.375 2.344 1 96.56 43 ILE B CA 1
ATOM 2151 C C . ILE B 1 43 ? -5.523 24.156 0.948 1 96.56 43 ILE B C 1
ATOM 2153 O O . ILE B 1 43 ? -5.531 23.031 0.451 1 96.56 43 ILE B O 1
ATOM 2157 N N . VAL B 1 44 ? -5.992 25.234 0.328 1 95.81 44 VAL B N 1
ATOM 2158 C CA . VAL B 1 44 ? -6.605 25.125 -0.991 1 95.81 44 VAL B CA 1
ATOM 2159 C C . VAL B 1 44 ? -5.695 25.75 -2.039 1 95.81 44 VAL B C 1
ATOM 2161 O O . VAL B 1 44 ? -4.824 26.562 -1.707 1 95.81 44 VAL B O 1
ATOM 2164 N N . GLY B 1 45 ? -5.852 25.312 -3.268 1 92.44 45 GLY B N 1
ATOM 2165 C CA . GLY B 1 45 ? -5.062 25.828 -4.383 1 92.44 45 GLY B CA 1
ATOM 2166 C C . GLY B 1 45 ? -5.188 24.984 -5.633 1 92.44 45 GLY B C 1
ATOM 2167 O O . GLY B 1 45 ? -5.727 23.875 -5.59 1 92.44 45 GLY B O 1
ATOM 2168 N N . SER B 1 46 ? -4.68 25.547 -6.688 1 90.25 46 SER B N 1
ATOM 2169 C CA . SER B 1 46 ? -4.75 24.844 -7.973 1 90.25 46 SER B CA 1
ATOM 2170 C C . SER B 1 46 ? -3.744 23.703 -8.039 1 90.25 46 SER B C 1
ATOM 2172 O O . SER B 1 46 ? -2.861 23.594 -7.188 1 90.25 46 SER B O 1
ATOM 2174 N N . SER B 1 47 ? -3.947 22.812 -9 1 88.44 47 SER B N 1
ATOM 2175 C CA . SER B 1 47 ? -2.967 21.766 -9.25 1 88.44 47 SER B CA 1
ATOM 2176 C C . SER B 1 47 ? -1.59 22.359 -9.547 1 88.44 47 SER B C 1
ATOM 2178 O O . SER B 1 47 ? -1.474 23.344 -10.273 1 88.44 47 SER B O 1
ATOM 2180 N N . GLY B 1 48 ? -0.632 21.781 -8.961 1 88.62 48 GLY B N 1
ATOM 2181 C CA . GLY B 1 48 ? 0.728 22.234 -9.211 1 88.62 48 GLY B CA 1
ATOM 2182 C C . GLY B 1 48 ? 1.125 23.438 -8.367 1 88.62 48 GLY B C 1
ATOM 2183 O O . GLY B 1 48 ? 2.232 23.953 -8.5 1 88.62 48 GLY B O 1
ATOM 2184 N N . SER B 1 49 ? 0.349 23.828 -7.43 1 92.12 49 SER B N 1
ATOM 2185 C CA . SER B 1 49 ? 0.628 25.031 -6.664 1 92.12 49 SER B CA 1
ATOM 2186 C C . SER B 1 49 ? 1.625 24.766 -5.543 1 92.12 49 SER B C 1
ATOM 2188 O O . SER B 1 49 ? 2.135 25.703 -4.918 1 92.12 49 SER B O 1
ATOM 2190 N N . GLY B 1 50 ? 1.884 23.484 -5.266 1 94.31 50 GLY B N 1
ATOM 2191 C CA . GLY B 1 50 ? 2.871 23.141 -4.258 1 94.31 50 GLY B CA 1
ATOM 2192 C C . GLY B 1 50 ? 2.262 22.516 -3.014 1 94.31 50 GLY B C 1
ATOM 2193 O O . GLY B 1 50 ? 2.977 22.203 -2.062 1 94.31 50 GLY B O 1
ATOM 2194 N N . LYS B 1 51 ? 0.978 22.344 -2.975 1 95.62 51 LYS B N 1
ATOM 2195 C CA . LYS B 1 51 ? 0.26 21.859 -1.802 1 95.62 51 LYS B CA 1
ATOM 2196 C C . LYS B 1 51 ? 0.8 20.5 -1.352 1 95.62 51 LYS B C 1
ATOM 2198 O O . LYS B 1 51 ? 1.147 20.328 -0.183 1 95.62 51 LYS B O 1
ATOM 2203 N N . SER B 1 52 ? 0.835 19.578 -2.303 1 95.81 52 SER B N 1
ATOM 2204 C CA . SER B 1 52 ? 1.296 18.234 -1.968 1 95.81 52 SER B CA 1
ATOM 2205 C C . SER B 1 52 ? 2.758 18.25 -1.535 1 95.81 52 SER B C 1
ATOM 2207 O O . SER B 1 52 ? 3.143 17.516 -0.618 1 95.81 52 SER B O 1
ATOM 2209 N N . THR B 1 53 ? 3.588 19.031 -2.166 1 96.44 53 THR B N 1
ATOM 2210 C CA . THR B 1 53 ? 4.988 19.156 -1.784 1 96.44 53 THR B CA 1
ATOM 2211 C C . THR B 1 53 ? 5.117 19.641 -0.344 1 96.44 53 THR B C 1
ATOM 2213 O O . THR B 1 53 ? 5.883 19.078 0.442 1 96.44 53 THR B O 1
ATOM 2216 N N . LEU B 1 54 ? 4.348 20.672 -0.044 1 97.75 54 LEU B N 1
ATOM 2217 C CA . LEU B 1 54 ? 4.359 21.188 1.321 1 97.75 54 LEU B CA 1
ATOM 2218 C C . LEU B 1 54 ? 3.928 20.109 2.312 1 97.75 54 LEU B C 1
ATOM 2220 O O . LEU B 1 54 ? 4.59 19.906 3.332 1 97.75 54 LEU B O 1
ATOM 2224 N N . LEU B 1 55 ? 2.842 19.453 2.006 1 97.88 55 LEU B N 1
ATOM 2225 C CA . LEU B 1 55 ? 2.332 18.391 2.865 1 97.88 55 LEU B CA 1
ATOM 2226 C C . LEU B 1 55 ? 3.389 17.312 3.082 1 97.88 55 LEU B C 1
ATOM 2228 O O . LEU B 1 55 ? 3.602 16.859 4.211 1 97.88 55 LEU B O 1
ATOM 2232 N N . HIS B 1 56 ? 4.078 16.922 2.072 1 97.81 56 HIS B N 1
ATOM 2233 C CA . HIS B 1 56 ? 5.102 15.883 2.143 1 97.81 56 HIS B CA 1
ATOM 2234 C C . HIS B 1 56 ? 6.289 16.344 2.986 1 97.81 56 HIS B C 1
ATOM 2236 O O . HIS B 1 56 ? 6.867 15.539 3.725 1 97.81 56 HIS B O 1
ATOM 2242 N N . ILE B 1 57 ? 6.645 17.578 2.848 1 98.25 57 ILE B N 1
ATOM 2243 C CA . ILE B 1 57 ? 7.738 18.109 3.643 1 98.25 57 ILE B CA 1
ATOM 2244 C C . ILE B 1 57 ? 7.336 18.156 5.117 1 98.25 57 ILE B C 1
ATOM 2246 O O . ILE B 1 57 ? 8.125 17.781 5.988 1 98.25 57 ILE B O 1
ATOM 2250 N N . MET B 1 58 ? 6.086 18.484 5.363 1 98.44 58 MET B N 1
ATOM 2251 C CA . MET B 1 58 ? 5.578 18.484 6.734 1 98.44 58 MET B CA 1
ATOM 2252 C C . MET B 1 58 ? 5.621 17.078 7.332 1 98.44 58 MET B C 1
ATOM 2254 O O . MET B 1 58 ? 5.82 16.922 8.539 1 98.44 58 MET B O 1
ATOM 2258 N N . GLY B 1 59 ? 5.504 16.094 6.512 1 98.12 59 GLY B N 1
ATOM 2259 C CA . GLY B 1 59 ? 5.426 14.711 6.961 1 98.12 59 GLY B CA 1
ATOM 2260 C C . GLY B 1 59 ? 6.742 13.969 6.836 1 98.12 59 GLY B C 1
ATOM 2261 O O . GLY B 1 59 ? 6.801 12.758 7.043 1 98.12 59 GLY B O 1
ATOM 2262 N N . THR B 1 60 ? 7.801 14.641 6.422 1 98 60 THR B N 1
ATOM 2263 C CA . THR B 1 60 ? 9.148 14.109 6.246 1 98 60 THR B CA 1
ATOM 2264 C C . THR B 1 60 ? 9.18 13.086 5.109 1 98 60 THR B C 1
ATOM 2266 O O . THR B 1 60 ? 9.984 12.148 5.137 1 98 60 THR B O 1
ATOM 2269 N N . LEU B 1 61 ? 8.289 13.18 4.215 1 97.62 61 LEU B N 1
ATOM 2270 C CA . LEU B 1 61 ? 8.273 12.336 3.023 1 97.62 61 LEU B CA 1
ATOM 2271 C C . LEU B 1 61 ? 9.078 12.977 1.897 1 97.62 61 LEU B C 1
ATOM 2273 O O . LEU B 1 61 ? 9.352 12.336 0.879 1 97.62 61 LEU B O 1
ATOM 2277 N N . ASP B 1 62 ? 9.398 14.219 2.062 1 96.69 62 ASP B N 1
ATOM 2278 C CA . ASP B 1 62 ? 10.297 14.977 1.199 1 96.69 62 ASP B CA 1
ATOM 2279 C C . ASP B 1 62 ? 11.141 15.953 2.012 1 96.69 62 ASP B C 1
ATOM 2281 O O . ASP B 1 62 ? 10.781 16.312 3.137 1 96.69 62 ASP B O 1
ATOM 2285 N N . THR B 1 63 ? 12.234 16.344 1.436 1 96.88 63 THR B N 1
ATOM 2286 C CA . THR B 1 63 ? 13.164 17.219 2.141 1 96.88 63 THR B CA 1
ATOM 2287 C C . THR B 1 63 ? 13.133 18.625 1.55 1 96.88 63 THR B C 1
ATOM 2289 O O . THR B 1 63 ? 13.195 18.797 0.331 1 96.88 63 THR B O 1
ATOM 2292 N N . PRO B 1 64 ? 13.016 19.625 2.4 1 97.81 64 PRO B N 1
ATOM 2293 C CA . PRO B 1 64 ? 13.078 20.984 1.876 1 97.81 64 PRO B CA 1
ATOM 2294 C C . PRO B 1 64 ? 14.484 21.375 1.413 1 97.81 64 PRO B C 1
ATOM 2296 O O . PRO B 1 64 ? 15.469 20.797 1.883 1 97.81 64 PRO B O 1
ATOM 2299 N N . THR B 1 65 ? 14.477 22.281 0.452 1 97.44 65 THR B N 1
ATOM 2300 C CA . THR B 1 65 ? 15.75 22.844 0.023 1 97.44 65 THR B CA 1
ATOM 2301 C C . THR B 1 65 ? 16.312 23.766 1.096 1 97.44 65 THR B C 1
ATOM 2303 O O . THR B 1 65 ? 17.531 23.766 1.349 1 97.44 65 THR B O 1
ATOM 2306 N N . SER B 1 66 ? 15.469 24.578 1.629 1 97.81 66 SER B N 1
ATOM 2307 C CA . SER B 1 66 ? 15.844 25.453 2.736 1 97.81 66 SER B CA 1
ATOM 2308 C C . SER B 1 66 ? 14.672 25.672 3.684 1 97.81 66 SER B C 1
ATOM 2310 O O . SER B 1 66 ? 13.531 25.328 3.361 1 97.81 66 SER B O 1
ATOM 2312 N N . GLY B 1 67 ? 15.047 26.141 4.879 1 98.19 67 GLY B N 1
ATOM 2313 C CA . GLY B 1 67 ? 14.047 26.344 5.906 1 98.19 67 GLY B CA 1
ATOM 2314 C C . GLY B 1 67 ? 14.008 25.25 6.949 1 98.19 67 GLY B C 1
ATOM 2315 O O . GLY B 1 67 ? 14.867 24.359 6.953 1 98.19 67 GLY B O 1
ATOM 2316 N N . THR B 1 68 ? 13.008 25.453 7.871 1 98.25 68 THR B N 1
ATOM 2317 C CA . THR B 1 68 ? 12.938 24.5 8.977 1 98.25 68 THR B CA 1
ATOM 2318 C C . THR B 1 68 ? 11.492 24.078 9.227 1 98.25 68 THR B C 1
ATOM 2320 O O . THR B 1 68 ? 10.562 24.844 8.984 1 98.25 68 THR B O 1
ATOM 2323 N N . VAL B 1 69 ? 11.344 22.875 9.625 1 98.62 69 VAL B N 1
ATOM 2324 C CA . VAL B 1 69 ? 10.062 22.328 10.055 1 98.62 69 VAL B CA 1
ATOM 2325 C C . VAL B 1 69 ? 10.195 21.734 11.461 1 98.62 69 VAL B C 1
ATOM 2327 O O . VAL B 1 69 ? 11 20.828 11.68 1 98.62 69 VAL B O 1
ATOM 2330 N N . LEU B 1 70 ? 9.414 22.297 12.359 1 98.62 70 LEU B N 1
ATOM 2331 C CA . LEU B 1 70 ? 9.453 21.828 13.742 1 98.62 70 LEU B CA 1
ATOM 2332 C C . LEU B 1 70 ? 8.156 21.109 14.117 1 98.62 70 LEU B C 1
ATOM 2334 O O . LEU B 1 70 ? 7.066 21.625 13.852 1 98.62 70 LEU B O 1
ATOM 2338 N N . LEU B 1 71 ? 8.25 19.953 14.68 1 98.44 71 LEU B N 1
ATOM 2339 C CA . LEU B 1 71 ? 7.129 19.266 15.305 1 98.44 71 LEU B CA 1
ATOM 2340 C C . LEU B 1 71 ? 7.328 19.172 16.812 1 98.44 71 LEU B C 1
ATOM 2342 O O . LEU B 1 71 ? 8.305 18.578 17.281 1 98.44 71 LEU B O 1
ATOM 2346 N N . ASP B 1 72 ? 6.461 19.719 17.578 1 96.94 72 ASP B N 1
ATOM 2347 C CA . ASP B 1 72 ? 6.609 19.797 19.016 1 96.94 72 ASP B CA 1
ATOM 2348 C C . ASP B 1 72 ? 7.988 20.328 19.406 1 96.94 72 ASP B C 1
ATOM 2350 O O . ASP B 1 72 ? 8.641 19.781 20.297 1 96.94 72 ASP B O 1
ATOM 2354 N N . GLY B 1 73 ? 8.453 21.219 18.625 1 96.12 73 GLY B N 1
ATOM 2355 C CA . GLY B 1 73 ? 9.703 21.891 18.953 1 96.12 73 GLY B CA 1
ATOM 2356 C C . GLY B 1 73 ? 10.922 21.172 18.406 1 96.12 73 GLY B C 1
ATOM 2357 O O . GLY B 1 73 ? 12.039 21.688 18.5 1 96.12 73 GLY B O 1
ATOM 2358 N N . GLU B 1 74 ? 10.766 20.062 17.875 1 97.19 74 GLU B N 1
ATOM 2359 C CA . GLU B 1 74 ? 11.883 19.297 17.328 1 97.19 74 GLU B CA 1
ATOM 2360 C C . GLU B 1 74 ? 12.039 19.516 15.828 1 97.19 74 GLU B C 1
ATOM 2362 O O . GLU B 1 74 ? 11.086 19.344 15.07 1 97.19 74 GLU B O 1
ATOM 2367 N N . ASP B 1 75 ? 13.273 19.922 15.453 1 98.31 75 ASP B N 1
ATOM 2368 C CA . ASP B 1 75 ? 13.547 20.125 14.039 1 98.31 75 ASP B CA 1
ATOM 2369 C C . ASP B 1 75 ? 13.617 18.797 13.289 1 98.31 75 ASP B C 1
ATOM 2371 O O . ASP B 1 75 ? 14.578 18.047 13.438 1 98.31 75 ASP B O 1
ATOM 2375 N N . LEU B 1 76 ? 12.695 18.578 12.414 1 98.38 76 LEU B N 1
ATOM 2376 C CA . LEU B 1 76 ? 12.5 17.281 11.766 1 98.38 76 LEU B CA 1
ATOM 2377 C C . LEU B 1 76 ? 13.68 16.938 10.875 1 98.38 76 LEU B C 1
ATOM 2379 O O . LEU B 1 76 ? 14.008 15.766 10.695 1 98.38 76 LEU B O 1
ATOM 2383 N N . TYR B 1 77 ? 14.289 17.859 10.273 1 97.81 77 TYR B N 1
ATOM 2384 C CA . TYR B 1 77 ? 15.281 17.578 9.25 1 97.81 77 TYR B CA 1
ATOM 2385 C C . TYR B 1 77 ? 16.688 17.656 9.812 1 97.81 77 TYR B C 1
ATOM 2387 O O . TYR B 1 77 ? 17.672 17.609 9.07 1 97.81 77 TYR B O 1
ATOM 2395 N N . GLN B 1 78 ? 16.797 17.766 11.125 1 97.69 78 GLN B N 1
ATOM 2396 C CA . GLN B 1 78 ? 18.062 17.609 11.844 1 97.69 78 GLN B CA 1
ATOM 2397 C C . GLN B 1 78 ? 18.125 16.25 12.539 1 97.69 78 GLN B C 1
ATOM 2399 O O . GLN B 1 78 ? 19.141 15.922 13.164 1 97.69 78 GLN B O 1
ATOM 2404 N N . LEU B 1 79 ? 17.109 15.508 12.359 1 97.06 79 LEU B N 1
ATOM 2405 C CA . LEU B 1 79 ? 17.016 14.195 12.984 1 97.06 79 LEU B CA 1
ATOM 2406 C C . LEU B 1 79 ? 17.594 13.117 12.078 1 97.06 79 LEU B C 1
ATOM 2408 O O . LEU B 1 79 ? 17.75 13.328 10.875 1 97.06 79 LEU B O 1
ATOM 2412 N N . SER B 1 80 ? 17.875 11.945 12.703 1 96.06 80 SER B N 1
ATOM 2413 C CA . SER B 1 80 ? 18.297 10.781 11.93 1 96.06 80 SER B CA 1
ATOM 2414 C C . SER B 1 80 ? 17.125 10.195 11.141 1 96.06 80 SER B C 1
ATOM 2416 O O . SER B 1 80 ? 15.969 10.438 11.469 1 96.06 80 SER B O 1
ATOM 2418 N N . SER B 1 81 ? 17.453 9.422 10.148 1 95.12 81 SER B N 1
ATOM 2419 C CA . SER B 1 81 ? 16.422 8.742 9.359 1 95.12 81 SER B CA 1
ATOM 2420 C C . SER B 1 81 ? 15.586 7.816 10.234 1 95.12 81 SER B C 1
ATOM 2422 O O . SER B 1 81 ? 14.375 7.707 10.039 1 95.12 81 SER B O 1
ATOM 2424 N N . ALA B 1 82 ? 16.219 7.203 11.125 1 94.31 82 ALA B N 1
ATOM 2425 C CA . ALA B 1 82 ? 15.516 6.301 12.031 1 94.31 82 ALA B CA 1
ATOM 2426 C C . ALA B 1 82 ? 14.523 7.062 12.906 1 94.31 82 ALA B C 1
ATOM 2428 O O . ALA B 1 82 ? 13.398 6.609 13.125 1 94.31 82 ALA B O 1
ATOM 2429 N N . ARG B 1 83 ? 14.945 8.195 13.375 1 96.88 83 ARG B N 1
ATOM 2430 C CA . ARG B 1 83 ? 14.062 9.008 14.203 1 96.88 83 ARG B CA 1
ATOM 2431 C C . ARG B 1 83 ? 12.906 9.57 13.383 1 96.88 83 ARG B C 1
ATOM 2433 O O . ARG B 1 83 ? 11.773 9.625 13.859 1 96.88 83 ARG B O 1
ATOM 2440 N N . GLN B 1 84 ? 13.188 10 12.211 1 97.94 84 GLN B N 1
ATOM 2441 C CA . GLN B 1 84 ? 12.117 10.445 11.312 1 97.94 84 GLN B CA 1
ATOM 2442 C C . GLN B 1 84 ? 11.094 9.336 11.094 1 97.94 84 GLN B C 1
ATOM 2444 O O . GLN B 1 84 ? 9.891 9.594 11.078 1 97.94 84 GLN B O 1
ATOM 2449 N N . ALA B 1 85 ? 11.57 8.141 10.953 1 97 85 ALA B N 1
ATOM 2450 C CA . ALA B 1 85 ? 10.68 7 10.766 1 97 85 ALA B CA 1
ATOM 2451 C C . ALA B 1 85 ? 9.773 6.801 11.977 1 97 85 ALA B C 1
ATOM 2453 O O . ALA B 1 85 ? 8.586 6.52 11.836 1 97 85 ALA B O 1
ATOM 2454 N N . GLN B 1 86 ? 10.352 6.953 13.102 1 97.06 86 GLN B N 1
ATOM 2455 C CA . GLN B 1 86 ? 9.578 6.844 14.328 1 97.06 86 GLN B CA 1
ATOM 2456 C C . GLN B 1 86 ? 8.484 7.91 14.391 1 97.06 86 GLN B C 1
ATOM 2458 O O . GLN B 1 86 ? 7.348 7.621 14.766 1 97.06 86 GLN B O 1
ATOM 2463 N N . ILE B 1 87 ? 8.844 9.062 13.977 1 98.19 87 ILE B N 1
ATOM 2464 C CA . ILE B 1 87 ? 7.898 10.18 13.992 1 98.19 87 ILE B CA 1
ATOM 2465 C C . ILE B 1 87 ? 6.773 9.914 13 1 98.19 87 ILE B C 1
ATOM 2467 O O . ILE B 1 87 ? 5.598 10.109 13.312 1 98.19 87 ILE B O 1
ATOM 2471 N N . ARG B 1 88 ? 7.074 9.43 11.828 1 98.19 88 ARG B N 1
ATOM 2472 C CA . ARG B 1 88 ? 6.055 9.125 10.828 1 98.19 88 ARG B CA 1
ATOM 2473 C C . ARG B 1 88 ? 5.098 8.047 11.344 1 98.19 88 ARG B C 1
ATOM 2475 O O . ARG B 1 88 ? 3.906 8.07 11.023 1 98.19 88 ARG B O 1
ATOM 2482 N N . ASN B 1 89 ? 5.574 7.16 12.141 1 97.81 89 ASN B N 1
ATOM 2483 C CA . ASN B 1 89 ? 4.77 6.047 12.625 1 97.81 89 ASN B CA 1
ATOM 2484 C C . ASN B 1 89 ? 3.939 6.441 13.836 1 97.81 89 ASN B C 1
ATOM 2486 O O . ASN B 1 89 ? 2.773 6.055 13.953 1 97.81 89 ASN B O 1
ATOM 2490 N N . GLN B 1 90 ? 4.531 7.191 14.68 1 97.56 90 GLN B N 1
ATOM 2491 C CA . GLN B 1 90 ? 3.938 7.398 15.992 1 97.56 90 GLN B CA 1
ATOM 2492 C C . GLN B 1 90 ? 3.176 8.719 16.047 1 97.56 90 GLN B C 1
ATOM 2494 O O . GLN B 1 90 ? 2.088 8.789 16.625 1 97.56 90 GLN B O 1
ATOM 2499 N N . ASP B 1 91 ? 3.738 9.75 15.469 1 98.19 91 ASP B N 1
ATOM 2500 C CA . ASP B 1 91 ? 3.23 11.102 15.711 1 98.19 91 ASP B CA 1
ATOM 2501 C C . ASP B 1 91 ? 2.422 11.602 14.523 1 98.19 91 ASP B C 1
ATOM 2503 O O . ASP B 1 91 ? 1.689 12.594 14.633 1 98.19 91 ASP B O 1
ATOM 2507 N N . LEU B 1 92 ? 2.586 10.938 13.414 1 98.56 92 LEU B N 1
ATOM 2508 C CA . LEU B 1 92 ? 1.924 11.406 12.203 1 98.56 92 LEU B CA 1
ATOM 2509 C C . LEU B 1 92 ? 1.021 10.32 11.625 1 98.56 92 LEU B C 1
ATOM 2511 O O . LEU B 1 92 ? 1.272 9.133 11.812 1 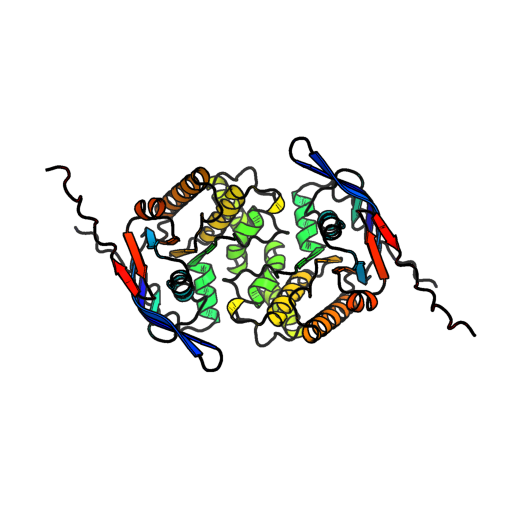98.56 92 LEU B O 1
ATOM 2515 N N . GLY B 1 93 ? -0.034 10.703 11.008 1 98.06 93 GLY B N 1
ATOM 2516 C CA . GLY B 1 93 ? -0.86 9.898 10.125 1 98.06 93 GLY B CA 1
ATOM 2517 C C . GLY B 1 93 ? -0.948 10.453 8.711 1 98.06 93 GLY B C 1
ATOM 2518 O O . GLY B 1 93 ? -0.729 11.648 8.5 1 98.06 93 GLY B O 1
ATOM 2519 N N . PHE B 1 94 ? -1.278 9.547 7.812 1 98 94 PHE B N 1
ATOM 2520 C CA . PHE B 1 94 ? -1.32 9.969 6.414 1 98 94 PHE B CA 1
ATOM 2521 C C . PHE B 1 94 ? -2.561 9.414 5.723 1 98 94 PHE B C 1
ATOM 2523 O O . PHE B 1 94 ? -2.934 8.258 5.934 1 98 94 PHE B O 1
ATOM 2530 N N . ILE B 1 95 ? -3.189 10.266 4.992 1 96.69 95 ILE B N 1
ATOM 2531 C CA . ILE B 1 95 ? -4.32 9.891 4.152 1 96.69 95 ILE B CA 1
ATOM 2532 C C . ILE B 1 95 ? -4.09 10.391 2.727 1 96.69 95 ILE B C 1
ATOM 2534 O O . ILE B 1 95 ? -3.709 11.539 2.516 1 96.69 95 ILE B O 1
ATOM 2538 N N . TYR B 1 96 ? -4.336 9.516 1.772 1 94.44 96 TYR B N 1
ATOM 2539 C CA . TYR B 1 96 ? -4.113 9.836 0.367 1 94.44 96 TYR B CA 1
ATOM 2540 C C . TYR B 1 96 ? -5.395 9.672 -0.439 1 94.44 96 TYR B C 1
ATOM 2542 O O . TYR B 1 96 ? -6.316 8.969 -0.015 1 94.44 96 TYR B O 1
ATOM 2550 N N . GLN B 1 97 ? -5.277 10.289 -1.589 1 89.31 97 GLN B N 1
ATOM 2551 C CA . GLN B 1 97 ? -6.383 10.141 -2.531 1 89.31 97 GLN B CA 1
ATOM 2552 C C . GLN B 1 97 ? -6.527 8.688 -2.979 1 89.31 97 GLN B C 1
ATOM 2554 O O . GLN B 1 97 ? -7.641 8.164 -3.047 1 89.31 97 GLN B O 1
ATOM 2559 N N . PHE B 1 98 ? -5.43 7.973 -3.24 1 88.81 98 PHE B N 1
ATOM 2560 C CA . PHE B 1 98 ? -5.465 6.59 -3.699 1 88.81 98 PHE B CA 1
ATOM 2561 C C . PHE B 1 98 ? -5.328 5.625 -2.525 1 88.81 98 PHE B C 1
ATOM 2563 O O . PHE B 1 98 ? -4.82 4.516 -2.684 1 88.81 98 PHE B O 1
ATOM 2570 N N . HIS B 1 99 ? -5.777 5.781 -1.541 1 92 99 HIS B N 1
ATOM 2571 C CA . HIS B 1 99 ? -5.926 5.109 -0.256 1 92 99 HIS B CA 1
ATOM 2572 C C . HIS B 1 99 ? -4.668 4.328 0.106 1 92 99 HIS B C 1
ATOM 2574 O O . HIS B 1 99 ? -4.332 4.195 1.285 1 92 99 HIS B O 1
ATOM 2580 N N . HIS B 1 100 ? -3.934 3.66 -0.896 1 93.62 100 HIS B N 1
ATOM 2581 C CA . HIS B 1 100 ? -2.725 2.863 -0.729 1 93.62 100 HIS B CA 1
ATOM 2582 C C . HIS B 1 100 ? -2.965 1.688 0.213 1 93.62 100 HIS B C 1
ATOM 2584 O O . HIS B 1 100 ? -2.154 1.423 1.103 1 93.62 100 HIS B O 1
ATOM 2590 N N . LEU B 1 101 ? -4.113 1.111 0.094 1 96.94 101 LEU B N 1
ATOM 2591 C CA . LEU B 1 101 ? -4.348 -0.12 0.84 1 96.94 101 LEU B CA 1
ATOM 2592 C C . LEU B 1 101 ? -3.633 -1.298 0.186 1 96.94 101 LEU B C 1
ATOM 2594 O O . LEU B 1 101 ? -3.555 -1.377 -1.042 1 96.94 101 LEU B O 1
ATOM 2598 N N . LEU B 1 102 ? -3.098 -2.18 0.985 1 96.88 102 LEU B N 1
ATOM 2599 C CA . LEU B 1 102 ? -2.492 -3.4 0.463 1 96.88 102 LEU B CA 1
ATOM 2600 C C . LEU B 1 102 ? -3.564 -4.406 0.058 1 96.88 102 LEU B C 1
ATOM 2602 O O . LEU B 1 102 ? -4.352 -4.855 0.896 1 96.88 102 LEU B O 1
ATOM 2606 N N . PRO B 1 103 ? -3.559 -4.852 -1.145 1 96.56 103 PRO B N 1
ATOM 2607 C CA . PRO B 1 103 ? -4.699 -5.586 -1.697 1 96.56 103 PRO B CA 1
ATOM 2608 C C . PRO B 1 103 ? -4.863 -6.969 -1.071 1 96.56 103 PRO B C 1
ATOM 2610 O O . PRO B 1 103 ? -5.969 -7.52 -1.061 1 96.56 103 PRO B O 1
ATOM 2613 N N . GLU B 1 104 ? -3.82 -7.582 -0.573 1 97.06 104 GLU B N 1
ATOM 2614 C CA . GLU B 1 104 ? -3.867 -8.969 -0.116 1 97.06 104 GLU B CA 1
ATOM 2615 C C . GLU B 1 104 ? -4.207 -9.047 1.369 1 97.06 104 GLU B C 1
ATOM 2617 O O . GLU B 1 104 ? -4.422 -10.133 1.904 1 97.06 104 GLU B O 1
ATOM 2622 N N . PHE B 1 105 ? -4.34 -7.914 1.974 1 97.69 105 PHE B N 1
ATOM 2623 C CA . PHE B 1 105 ? -4.66 -7.91 3.396 1 97.69 105 PHE B CA 1
ATOM 2624 C C . PHE B 1 105 ? -6.062 -7.359 3.633 1 97.69 105 PHE B C 1
ATOM 2626 O O . PHE B 1 105 ? -6.566 -6.562 2.838 1 97.69 105 PHE B O 1
ATOM 2633 N N . THR B 1 106 ? -6.637 -7.785 4.723 1 98.38 106 THR B N 1
ATOM 2634 C CA . THR B 1 106 ? -7.996 -7.387 5.059 1 98.38 106 THR B CA 1
ATOM 2635 C C . THR B 1 106 ? -8.031 -5.949 5.566 1 98.38 106 THR B C 1
ATOM 2637 O O . THR B 1 106 ? -6.984 -5.352 5.824 1 98.38 106 THR B O 1
ATOM 2640 N N . ALA B 1 107 ? -9.281 -5.477 5.707 1 98.56 107 ALA B N 1
ATOM 2641 C CA . ALA B 1 107 ? -9.461 -4.129 6.238 1 98.56 107 ALA B CA 1
ATOM 2642 C C . ALA B 1 107 ? -8.812 -3.992 7.617 1 98.56 107 ALA B C 1
ATOM 2644 O O . ALA B 1 107 ? -8.07 -3.045 7.867 1 98.56 107 ALA B O 1
ATOM 2645 N N . ILE B 1 108 ? -9.07 -4.926 8.484 1 98.56 108 ILE B N 1
ATOM 2646 C CA . ILE B 1 108 ? -8.578 -4.844 9.859 1 98.56 108 ILE B CA 1
ATOM 2647 C C . ILE B 1 108 ? -7.051 -4.934 9.859 1 98.56 108 ILE B C 1
ATOM 2649 O O . ILE B 1 108 ? -6.387 -4.254 10.641 1 98.56 108 ILE B O 1
ATOM 2653 N N . GLU B 1 109 ? -6.496 -5.762 8.969 1 98.06 109 GLU B N 1
ATOM 2654 C CA . GLU B 1 109 ? -5.043 -5.879 8.875 1 98.06 109 GLU B CA 1
ATOM 2655 C C . GLU B 1 109 ? -4.422 -4.598 8.328 1 98.06 109 GLU B C 1
ATOM 2657 O O . GLU B 1 109 ? -3.385 -4.145 8.82 1 98.06 109 GLU B O 1
ATOM 2662 N N . ASN B 1 110 ? -5 -4.043 7.316 1 98.44 110 ASN B N 1
ATOM 2663 C CA . ASN B 1 110 ? -4.531 -2.77 6.777 1 98.44 110 ASN B CA 1
ATOM 2664 C C . ASN B 1 110 ? -4.496 -1.686 7.852 1 98.44 110 ASN B C 1
ATOM 2666 O O . ASN B 1 110 ? -3.525 -0.934 7.949 1 98.44 110 ASN B O 1
ATOM 2670 N N . VAL B 1 111 ? -5.492 -1.64 8.664 1 98.62 111 VAL B N 1
ATOM 2671 C CA . VAL B 1 111 ? -5.605 -0.613 9.688 1 98.62 111 VAL B CA 1
ATOM 2672 C C . VAL B 1 111 ? -4.559 -0.847 10.773 1 98.62 111 VAL B C 1
ATOM 2674 O O . VAL B 1 111 ? -3.98 0.106 11.305 1 98.62 111 VAL B O 1
ATOM 2677 N N . ALA B 1 112 ? -4.246 -2.062 11.062 1 98.19 112 ALA B N 1
ATOM 2678 C CA . ALA B 1 112 ? -3.398 -2.398 12.195 1 98.19 112 ALA B CA 1
ATOM 2679 C C . ALA B 1 112 ? -1.921 -2.266 11.844 1 98.19 112 ALA B C 1
ATOM 2681 O O . ALA B 1 112 ? -1.059 -2.266 12.719 1 98.19 112 ALA B O 1
ATOM 2682 N N . MET B 1 113 ? -1.605 -2.068 10.641 1 97.06 113 MET B N 1
ATOM 2683 C CA . MET B 1 113 ? -0.239 -2.162 10.133 1 97.06 113 MET B CA 1
ATOM 2684 C C . MET B 1 113 ? 0.679 -1.187 10.859 1 97.06 113 MET B C 1
ATOM 2686 O O . MET B 1 113 ? 1.745 -1.572 11.344 1 97.06 113 MET B O 1
ATOM 2690 N N . PRO B 1 114 ? 0.302 0.075 10.977 1 97.81 114 PRO B N 1
ATOM 2691 C CA . PRO B 1 114 ? 1.206 0.992 11.672 1 97.81 114 PRO B CA 1
ATOM 2692 C C . PRO B 1 114 ? 1.479 0.567 13.117 1 97.81 114 PRO B C 1
ATOM 2694 O O . PRO B 1 114 ? 2.592 0.747 13.617 1 97.81 114 PRO B O 1
ATOM 2697 N N . ALA B 1 115 ? 0.467 0.023 13.773 1 97.81 115 ALA B N 1
ATOM 2698 C CA . ALA B 1 115 ? 0.633 -0.442 15.148 1 97.81 115 ALA B CA 1
ATOM 2699 C C . ALA B 1 115 ? 1.606 -1.616 15.219 1 97.81 115 ALA B C 1
ATOM 2701 O O . ALA B 1 115 ? 2.432 -1.694 16.125 1 97.81 115 ALA B O 1
ATOM 2702 N N . PHE B 1 116 ? 1.504 -2.48 14.211 1 96.12 116 PHE B N 1
ATOM 2703 C CA . PHE B 1 116 ? 2.428 -3.607 14.141 1 96.12 116 PHE B CA 1
ATOM 2704 C C . PHE B 1 116 ? 3.861 -3.121 13.961 1 96.12 116 PHE B C 1
ATOM 2706 O O . PHE B 1 116 ? 4.773 -3.6 14.641 1 96.12 116 PHE B O 1
ATOM 2713 N N . ILE B 1 117 ? 4.047 -2.199 13.141 1 95.19 117 ILE B N 1
ATOM 2714 C CA . ILE B 1 117 ? 5.367 -1.645 12.859 1 95.19 117 ILE B CA 1
ATOM 2715 C C . ILE B 1 117 ? 5.926 -0.99 14.125 1 95.19 117 ILE B C 1
ATOM 2717 O O . ILE B 1 117 ? 7.125 -1.094 14.406 1 95.19 117 ILE B O 1
ATOM 2721 N N . GLN B 1 118 ? 5.059 -0.35 14.875 1 94.88 118 GLN B N 1
ATOM 2722 C CA . GLN B 1 118 ? 5.453 0.286 16.125 1 94.88 118 GLN B CA 1
ATOM 2723 C C . GLN B 1 118 ? 5.887 -0.752 17.156 1 94.88 118 GLN B C 1
ATOM 2725 O O . GLN B 1 118 ? 6.605 -0.43 18.109 1 94.88 118 GLN B O 1
ATOM 2730 N N . GLY B 1 119 ? 5.406 -1.998 17.078 1 93.44 119 GLY B N 1
ATOM 2731 C CA . GLY B 1 119 ? 5.75 -3.064 18 1 93.44 119 GLY B CA 1
ATOM 2732 C C . GLY B 1 119 ? 4.715 -3.262 19.094 1 93.44 119 GLY B C 1
ATOM 2733 O O . GLY B 1 119 ? 5.02 -3.818 20.156 1 93.44 119 GLY B O 1
ATOM 2734 N N . ARG B 1 120 ? 3.559 -2.795 18.828 1 94.25 120 ARG B N 1
ATOM 2735 C CA . ARG B 1 120 ? 2.48 -2.996 19.781 1 94.25 120 ARG B CA 1
ATOM 2736 C C . ARG B 1 120 ? 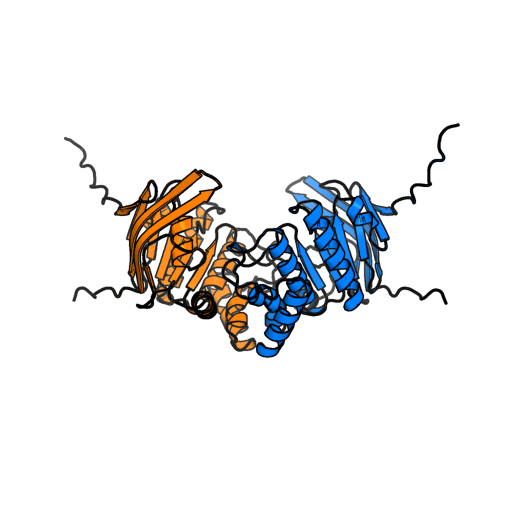2.043 -4.457 19.828 1 94.25 120 ARG B C 1
ATOM 2738 O O . ARG B 1 120 ? 2.277 -5.203 18.875 1 94.25 120 ARG B O 1
ATOM 2745 N N . ASP B 1 121 ? 1.396 -4.789 20.953 1 93.56 121 ASP B N 1
ATOM 2746 C CA . ASP B 1 121 ? 0.835 -6.133 21.078 1 93.56 121 ASP B CA 1
ATOM 2747 C C . ASP B 1 121 ? -0.182 -6.406 19.969 1 93.56 121 ASP B C 1
ATOM 2749 O O . ASP B 1 121 ? -1.075 -5.59 19.734 1 93.56 121 ASP B O 1
ATOM 2753 N N . LYS B 1 122 ? -0.029 -7.5 19.312 1 93.12 122 LYS B N 1
ATOM 2754 C CA . LYS B 1 122 ? -0.867 -7.832 18.156 1 93.12 122 LYS B CA 1
ATOM 2755 C C . LYS B 1 122 ? -2.342 -7.867 18.547 1 93.12 122 LYS B C 1
ATOM 2757 O O . LYS B 1 122 ? -3.184 -7.277 17.859 1 93.12 122 LYS B O 1
ATOM 2762 N N . THR B 1 123 ? -2.633 -8.578 19.594 1 95.31 123 THR B N 1
ATOM 2763 C CA . THR B 1 123 ? -4.023 -8.727 20.016 1 95.31 123 THR B CA 1
ATOM 2764 C C . THR B 1 123 ? -4.645 -7.359 20.297 1 95.31 123 THR B C 1
ATOM 2766 O O . THR B 1 123 ? -5.742 -7.062 19.828 1 95.31 123 THR B O 1
ATOM 2769 N N . GLN B 1 124 ? -3.936 -6.57 21.016 1 96.62 124 GLN B N 1
ATOM 2770 C CA . GLN B 1 124 ? -4.441 -5.242 21.344 1 96.62 124 GLN B CA 1
ATOM 2771 C C . GLN B 1 124 ? -4.566 -4.371 20.109 1 96.62 124 GLN B C 1
ATOM 2773 O O . GLN B 1 124 ? -5.523 -3.6 19.969 1 96.62 124 GLN B O 1
ATOM 2778 N N . ALA B 1 125 ? -3.57 -4.453 19.25 1 97.06 125 ALA B N 1
ATOM 2779 C CA . ALA B 1 125 ? -3.613 -3.689 18 1 97.06 125 ALA B CA 1
ATOM 2780 C C . ALA B 1 125 ? -4.852 -4.043 17.188 1 97.06 125 ALA B C 1
ATOM 2782 O O . ALA B 1 125 ? -5.5 -3.162 16.609 1 97.06 125 ALA B O 1
ATOM 2783 N N . LEU B 1 126 ? -5.195 -5.32 17.156 1 97.5 126 LEU B N 1
ATOM 2784 C CA . LEU B 1 126 ? -6.355 -5.766 16.391 1 97.5 126 LEU B CA 1
ATOM 2785 C C . LEU B 1 126 ? -7.652 -5.301 17.047 1 97.5 126 LEU B C 1
ATOM 2787 O O . LEU B 1 126 ? -8.617 -4.965 16.359 1 97.5 126 LEU B O 1
ATOM 2791 N N . VAL B 1 127 ? -7.66 -5.277 18.312 1 98.19 127 VAL B N 1
ATOM 2792 C CA . VAL B 1 127 ? -8.812 -4.766 19.031 1 98.19 127 VAL B CA 1
ATOM 2793 C C . VAL B 1 127 ? -9 -3.281 18.719 1 98.19 127 VAL B C 1
ATOM 2795 O O . VAL B 1 127 ? -10.109 -2.84 18.422 1 98.19 127 VAL B O 1
ATOM 2798 N N . ASP B 1 128 ? -7.93 -2.535 18.797 1 97.88 128 ASP B N 1
ATOM 2799 C CA . ASP B 1 128 ? -7.992 -1.107 18.484 1 97.88 128 ASP B CA 1
ATOM 2800 C C . ASP B 1 128 ? -8.422 -0.871 17.047 1 97.88 128 ASP B C 1
ATOM 2802 O O . ASP B 1 128 ? -9.211 0.036 16.766 1 97.88 128 ASP B O 1
ATOM 2806 N N . ALA B 1 129 ? -7.883 -1.656 16.141 1 98.5 129 ALA B N 1
ATOM 2807 C CA . ALA B 1 129 ? -8.25 -1.552 14.734 1 98.5 129 ALA B CA 1
ATOM 2808 C C . ALA B 1 129 ? -9.742 -1.828 14.539 1 98.5 129 ALA B C 1
ATOM 2810 O O . ALA B 1 129 ? -10.422 -1.11 13.797 1 98.5 129 ALA B O 1
ATOM 2811 N N . LYS B 1 130 ? -10.188 -2.85 15.164 1 98.56 130 LYS B N 1
ATOM 2812 C CA . LYS B 1 130 ? -11.609 -3.174 15.102 1 98.56 130 LYS B CA 1
ATOM 2813 C C . LYS B 1 130 ? -12.461 -2.012 15.609 1 98.56 130 LYS B C 1
ATOM 2815 O O . LYS B 1 130 ? -13.438 -1.624 14.961 1 98.56 130 LYS B O 1
ATOM 2820 N N . ASN B 1 131 ? -12.086 -1.466 16.734 1 97.69 131 ASN B N 1
ATOM 2821 C CA . ASN B 1 131 ? -12.812 -0.334 17.312 1 97.69 131 ASN B CA 1
ATOM 2822 C C . ASN B 1 131 ? -12.844 0.848 16.344 1 97.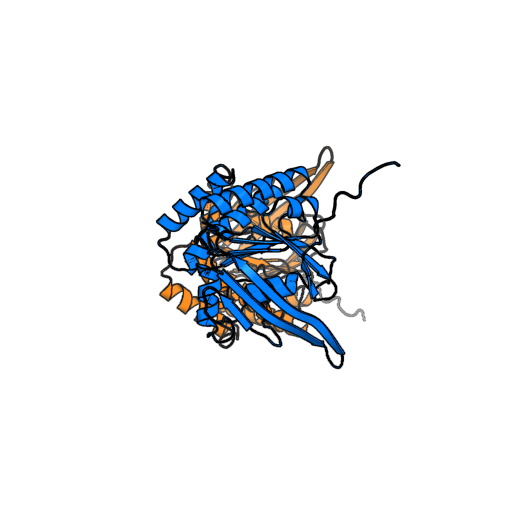69 131 ASN B C 1
ATOM 2824 O O . ASN B 1 131 ? -13.891 1.479 16.172 1 97.69 131 ASN B O 1
ATOM 2828 N N . LEU B 1 132 ? -11.766 1.137 15.703 1 97.5 132 LEU B N 1
ATOM 2829 C CA . LEU B 1 132 ? -11.695 2.248 14.766 1 97.5 132 LEU B CA 1
ATOM 2830 C C . LEU B 1 132 ? -12.562 1.973 13.539 1 97.5 132 LEU B C 1
ATOM 2832 O O . LEU B 1 132 ? -13.258 2.865 13.055 1 97.5 132 LEU B O 1
ATOM 2836 N N . LEU B 1 133 ? -12.469 0.736 13.07 1 98.31 133 LEU B N 1
ATOM 2837 C CA . LEU B 1 133 ? -13.281 0.377 11.914 1 98.31 133 LEU B CA 1
ATOM 2838 C C . LEU B 1 133 ? -14.766 0.49 12.242 1 98.31 133 LEU B C 1
ATOM 2840 O O . LEU B 1 133 ? -15.562 0.924 11.406 1 98.31 133 LEU B O 1
ATOM 2844 N N . GLU B 1 134 ? -15.133 0.087 13.398 1 97.81 134 GLU B N 1
ATOM 2845 C CA . GLU B 1 134 ? -16.516 0.25 13.844 1 97.81 134 GLU B CA 1
ATOM 2846 C C . GLU B 1 134 ? -16.906 1.723 13.891 1 97.81 134 GLU B C 1
ATOM 2848 O O . GLU B 1 134 ? -18 2.092 13.469 1 97.81 134 GLU B O 1
ATOM 2853 N N . ARG B 1 135 ? -16.078 2.564 14.336 1 95.06 135 ARG B N 1
ATOM 2854 C CA . ARG B 1 135 ? -16.344 3.994 14.445 1 95.06 135 ARG B CA 1
ATOM 2855 C C . ARG B 1 135 ? -16.562 4.617 13.07 1 95.06 135 ARG B C 1
ATOM 2857 O O . ARG B 1 135 ? -17.328 5.574 12.93 1 95.06 135 ARG B O 1
ATOM 2864 N N . VAL B 1 136 ? -15.875 4.051 12.125 1 95.94 136 VAL B N 1
ATOM 2865 C CA . VAL B 1 136 ? -16.031 4.629 10.797 1 95.94 136 VAL B CA 1
ATOM 2866 C C . VAL B 1 136 ? -17.109 3.861 10.023 1 95.94 136 VAL B C 1
ATOM 2868 O O . VAL B 1 136 ? -17.203 3.979 8.805 1 95.94 136 VAL B O 1
ATOM 2871 N N . GLY B 1 137 ? -17.797 3.002 10.648 1 96 137 GLY B N 1
ATOM 2872 C CA . GLY B 1 137 ? -18.969 2.352 10.078 1 96 137 GLY B CA 1
ATOM 2873 C C . GLY B 1 137 ? -18.625 1.093 9.297 1 96 137 GLY B C 1
ATOM 2874 O O . GLY B 1 137 ? -19.375 0.688 8.406 1 96 137 GLY B O 1
ATOM 2875 N N . LEU B 1 138 ? -17.5 0.472 9.664 1 97.62 138 LEU B N 1
ATOM 2876 C CA . LEU B 1 138 ? -17.062 -0.677 8.883 1 97.62 138 LEU B CA 1
ATOM 2877 C C . LEU B 1 138 ? -16.906 -1.912 9.758 1 97.62 138 LEU B C 1
ATOM 2879 O O . LEU B 1 138 ? -16.109 -2.803 9.453 1 97.62 138 LEU B O 1
ATOM 2883 N N . GLY B 1 139 ? -17.625 -1.956 10.859 1 97.75 139 GLY B N 1
ATOM 2884 C CA . GLY B 1 139 ? -17.578 -3.107 11.75 1 97.75 139 GLY B CA 1
ATOM 2885 C C . GLY B 1 139 ? -17.953 -4.406 11.062 1 97.75 139 GLY B C 1
ATOM 2886 O O . GLY B 1 139 ? -17.484 -5.477 11.445 1 97.75 139 GLY B O 1
ATOM 2887 N N . HIS B 1 140 ? -18.766 -4.293 10.047 1 96.94 140 HIS B N 1
ATOM 2888 C CA . HIS B 1 140 ? -19.25 -5.461 9.32 1 96.94 140 HIS B CA 1
ATOM 2889 C C . HIS B 1 140 ? -18.312 -5.82 8.172 1 96.94 140 HIS B C 1
ATOM 2891 O O . HIS B 1 140 ? -18.562 -6.785 7.445 1 96.94 140 HIS B O 1
ATOM 2897 N N . ARG B 1 141 ? -17.188 -5.113 7.977 1 97 141 ARG B N 1
ATOM 2898 C CA . ARG B 1 141 ? -16.297 -5.293 6.832 1 97 141 ARG B CA 1
ATOM 2899 C C . ARG B 1 141 ? -14.883 -5.641 7.285 1 97 141 ARG B C 1
ATOM 2901 O O . ARG B 1 141 ? -13.93 -5.527 6.508 1 97 141 ARG B O 1
ATOM 2908 N N . LEU B 1 142 ? -14.695 -6.086 8.469 1 97.81 142 LEU B N 1
ATOM 2909 C CA . LEU B 1 142 ? -13.383 -6.266 9.078 1 97.81 142 LEU B CA 1
ATOM 2910 C C . LEU B 1 142 ? -12.516 -7.184 8.227 1 97.81 142 LEU B C 1
ATOM 2912 O O . LEU B 1 142 ? -11.336 -6.902 8.016 1 97.81 142 LEU B O 1
ATOM 2916 N N . GLN B 1 143 ? -13.094 -8.242 7.688 1 97.12 143 GLN B N 1
ATOM 2917 C CA . GLN B 1 143 ? -12.312 -9.297 7.047 1 97.12 143 GLN B CA 1
ATOM 2918 C C . GLN B 1 143 ? -12.32 -9.148 5.531 1 97.12 143 GLN B C 1
ATOM 2920 O O . GLN B 1 143 ? -11.805 -10.008 4.812 1 97.12 143 GLN B O 1
ATOM 2925 N N . HIS B 1 144 ? -12.867 -8.109 5.039 1 97.5 144 HIS B N 1
ATOM 2926 C CA . HIS B 1 144 ? -12.891 -7.859 3.602 1 97.5 144 HIS B CA 1
ATOM 2927 C C . HIS B 1 144 ? -11.555 -7.309 3.113 1 97.5 144 HIS B C 1
ATOM 2929 O O . HIS B 1 144 ? -10.93 -6.496 3.797 1 97.5 144 HIS B O 1
ATOM 2935 N N . ILE B 1 145 ? -11.18 -7.781 1.983 1 97.75 145 ILE B N 1
ATOM 2936 C CA . ILE B 1 145 ? -10.031 -7.176 1.327 1 97.75 145 ILE B CA 1
ATOM 2937 C C . ILE B 1 145 ? -10.477 -5.973 0.502 1 97.75 145 ILE B C 1
ATOM 2939 O O . ILE B 1 145 ? -11.664 -5.805 0.232 1 97.75 145 ILE B O 1
ATOM 2943 N N . PRO B 1 146 ? -9.547 -5.121 0.086 1 97.44 146 PRO B N 1
ATOM 2944 C CA . PRO B 1 146 ? -9.875 -3.867 -0.595 1 97.44 146 PRO B CA 1
ATOM 2945 C C . PRO B 1 146 ? -10.75 -4.078 -1.831 1 97.44 146 PRO B C 1
ATOM 2947 O O . PRO B 1 146 ? -11.68 -3.305 -2.074 1 97.44 146 PRO B O 1
ATOM 2950 N N . ALA B 1 147 ? -10.562 -5.113 -2.559 1 95.56 147 ALA B N 1
ATOM 2951 C CA . ALA B 1 147 ? -11.312 -5.367 -3.783 1 95.56 147 ALA B CA 1
ATOM 2952 C C . ALA B 1 147 ? -12.797 -5.586 -3.479 1 95.56 147 ALA B C 1
ATOM 2954 O O . ALA B 1 147 ? -13.641 -5.496 -4.375 1 95.56 147 ALA B O 1
ATOM 2955 N N . GLN B 1 148 ? -13.109 -5.84 -2.311 1 96.19 148 GLN B N 1
ATOM 2956 C CA . GLN B 1 148 ? -14.477 -6.125 -1.89 1 96.19 148 GLN B CA 1
ATOM 2957 C C . GLN B 1 148 ? -15.117 -4.902 -1.238 1 96.19 148 GLN B C 1
ATOM 2959 O O . GLN B 1 148 ? -16.203 -4.988 -0.682 1 96.19 148 GLN B O 1
ATOM 2964 N N . LEU B 1 149 ? -14.445 -3.777 -1.238 1 96.38 149 LEU B N 1
ATOM 2965 C CA . LEU B 1 149 ? -14.914 -2.539 -0.62 1 96.38 149 LEU B CA 1
ATOM 2966 C C . LEU B 1 149 ? -15.227 -1.486 -1.677 1 96.38 149 LEU B C 1
ATOM 2968 O O . LEU B 1 149 ? -14.547 -1.41 -2.703 1 96.38 149 LEU B O 1
ATOM 2972 N N . SER B 1 150 ? -16.25 -0.691 -1.381 1 93.75 150 SER B N 1
ATOM 2973 C CA . SER B 1 150 ? -16.5 0.46 -2.24 1 93.75 150 SER B CA 1
ATOM 2974 C C . SER B 1 150 ? -15.422 1.521 -2.076 1 93.75 150 SER B C 1
ATOM 2976 O O . SER B 1 150 ? -14.594 1.437 -1.165 1 93.75 150 SER B O 1
ATOM 2978 N N . GLY B 1 151 ? -15.406 2.488 -2.979 1 93.19 151 GLY B N 1
ATOM 2979 C CA . GLY B 1 151 ? -14.461 3.59 -2.869 1 93.19 151 GLY B CA 1
ATOM 2980 C C . GLY B 1 151 ? -14.531 4.301 -1.53 1 93.19 151 GLY B C 1
ATOM 2981 O O . GLY B 1 151 ? -13.5 4.547 -0.899 1 93.19 151 GLY B O 1
ATOM 2982 N N . GLY B 1 152 ? -15.711 4.629 -1.127 1 93 152 GLY B N 1
ATOM 2983 C CA . GLY B 1 152 ? -15.906 5.277 0.158 1 93 152 GLY B CA 1
ATOM 2984 C C . GLY B 1 152 ? -15.461 4.43 1.333 1 93 152 GLY B C 1
ATOM 2985 O O . GLY B 1 152 ? -14.906 4.945 2.305 1 93 152 GLY B O 1
ATOM 2986 N N . GLU B 1 153 ? -15.734 3.117 1.231 1 95.62 153 GLU B N 1
ATOM 2987 C CA . GLU B 1 153 ? -15.305 2.207 2.289 1 95.62 153 GLU B CA 1
ATOM 2988 C C . GLU B 1 153 ? -13.781 2.133 2.369 1 95.62 153 GLU B C 1
ATOM 2990 O O . GLU B 1 153 ? -13.211 2.127 3.463 1 95.62 153 GLU B O 1
ATOM 2995 N N . ARG B 1 154 ? -13.133 2.113 1.216 1 96.81 154 ARG B N 1
ATOM 2996 C CA . ARG B 1 154 ? -11.68 2.105 1.195 1 96.81 154 ARG B CA 1
ATOM 2997 C C . ARG B 1 154 ? -11.109 3.363 1.85 1 96.81 154 ARG B C 1
ATOM 2999 O O . ARG B 1 154 ? -10.133 3.293 2.598 1 96.81 154 ARG B O 1
ATOM 3006 N N . GLN B 1 155 ? -11.727 4.441 1.58 1 95.69 155 GLN B N 1
ATOM 3007 C CA . GLN B 1 155 ? -11.289 5.699 2.176 1 95.69 155 GLN B CA 1
ATOM 3008 C C . GLN B 1 155 ? -11.43 5.668 3.693 1 95.69 155 GLN B C 1
ATOM 3010 O O . GLN B 1 155 ? -10.547 6.137 4.414 1 95.69 155 GLN B O 1
ATOM 3015 N N . ARG B 1 156 ? -12.508 5.141 4.152 1 96.31 156 ARG B N 1
ATOM 3016 C CA . ARG B 1 156 ? -12.742 5.047 5.59 1 96.31 156 ARG B CA 1
ATOM 3017 C C . ARG B 1 156 ? -11.727 4.113 6.246 1 96.31 156 ARG B C 1
ATOM 3019 O O . ARG B 1 156 ? -11.273 4.367 7.363 1 96.31 156 ARG B O 1
ATOM 3026 N N . VAL B 1 157 ? -11.328 3.037 5.523 1 98 157 VAL B N 1
ATOM 3027 C CA . VAL B 1 157 ? -10.266 2.17 6.016 1 98 157 VAL B CA 1
ATOM 3028 C C . VAL B 1 157 ? -8.961 2.959 6.125 1 98 157 VAL B C 1
ATOM 3030 O O . VAL B 1 157 ? -8.242 2.855 7.125 1 98 157 VAL B O 1
ATOM 3033 N N . ALA B 1 158 ? -8.695 3.762 5.137 1 97.69 158 ALA B N 1
ATOM 3034 C CA . ALA B 1 158 ? -7.48 4.57 5.121 1 97.69 158 ALA B CA 1
ATOM 3035 C C . ALA B 1 158 ? -7.473 5.57 6.273 1 97.69 158 ALA B C 1
ATOM 3037 O O . ALA B 1 158 ? -6.43 5.809 6.891 1 97.69 158 ALA B O 1
ATOM 3038 N N . ILE B 1 159 ? -8.578 6.133 6.555 1 96.94 159 ILE B N 1
ATOM 3039 C CA . ILE B 1 159 ? -8.711 7.078 7.66 1 96.94 159 ILE B CA 1
ATOM 3040 C C . ILE B 1 159 ? -8.453 6.359 8.984 1 96.94 159 ILE B C 1
ATOM 3042 O O . ILE B 1 159 ? -7.699 6.852 9.828 1 96.94 159 ILE B O 1
ATOM 3046 N N . ALA B 1 160 ? -9.07 5.199 9.117 1 97.81 160 ALA B N 1
ATOM 3047 C CA . ALA B 1 160 ? -8.859 4.406 10.328 1 97.81 160 ALA B CA 1
ATOM 3048 C C . ALA B 1 160 ? -7.379 4.062 10.5 1 97.81 160 ALA B C 1
ATOM 3050 O O . ALA B 1 160 ? -6.836 4.168 11.602 1 97.81 160 ALA B O 1
ATOM 3051 N N . ARG B 1 161 ? -6.746 3.719 9.445 1 98.19 161 ARG B N 1
ATOM 3052 C CA . ARG B 1 161 ? -5.332 3.373 9.492 1 98.19 161 ARG B CA 1
ATOM 3053 C C . ARG B 1 161 ? -4.492 4.559 9.969 1 98.19 161 ARG B C 1
ATOM 3055 O O . ARG B 1 161 ? -3.572 4.391 10.766 1 98.19 161 ARG B O 1
ATOM 3062 N N . ALA B 1 162 ? -4.828 5.695 9.516 1 97.94 162 ALA B N 1
ATOM 3063 C CA . ALA B 1 162 ? -4.074 6.906 9.828 1 97.94 162 ALA B CA 1
ATOM 3064 C C . ALA B 1 162 ? -4.164 7.238 11.32 1 97.94 162 ALA B C 1
ATOM 3066 O O . ALA B 1 162 ? -3.309 7.941 11.859 1 97.94 162 ALA B O 1
ATOM 3067 N N . LEU B 1 163 ? -5.141 6.688 12.023 1 97.69 163 LEU B N 1
ATOM 3068 C CA . LEU B 1 163 ? -5.441 7.141 13.375 1 97.69 163 LEU B CA 1
ATOM 3069 C C . LEU B 1 163 ? -5.059 6.078 14.398 1 97.69 163 LEU B C 1
ATOM 3071 O O . LEU B 1 163 ? -5.113 6.324 15.609 1 97.69 163 LEU B O 1
ATOM 3075 N N . ILE B 1 164 ? -4.672 4.949 13.984 1 97.75 164 ILE B N 1
ATOM 3076 C CA . ILE B 1 164 ? -4.559 3.777 14.844 1 97.75 164 ILE B CA 1
ATOM 3077 C C . ILE B 1 164 ? -3.535 4.043 15.945 1 97.75 164 ILE B C 1
ATOM 3079 O O . ILE B 1 164 ? -3.695 3.582 17.078 1 97.75 164 ILE B O 1
ATOM 3083 N N . ASN B 1 165 ? -2.494 4.77 15.625 1 97.56 165 ASN B N 1
ATOM 3084 C CA . ASN B 1 165 ? -1.453 5.023 16.609 1 97.56 165 ASN B CA 1
ATOM 3085 C C . ASN B 1 165 ? -1.669 6.359 17.328 1 97.56 165 ASN B C 1
ATOM 3087 O O . ASN B 1 165 ? -0.747 6.895 17.938 1 97.56 165 ASN B O 1
ATOM 3091 N N . LYS B 1 166 ? -2.902 6.906 17.141 1 96.56 166 LYS B N 1
ATOM 3092 C CA . LYS B 1 166 ? -3.297 8.141 17.828 1 96.56 166 LYS B CA 1
ATOM 3093 C C . LYS B 1 166 ? -2.293 9.258 17.562 1 96.56 166 LYS B C 1
ATOM 3095 O O . LYS B 1 166 ? -1.749 9.844 18.5 1 96.56 166 LYS B O 1
ATOM 3100 N N . PRO B 1 167 ? -2.096 9.609 16.328 1 98.31 167 PRO B N 1
ATOM 3101 C CA . PRO B 1 167 ? -1.112 10.625 15.953 1 98.31 167 PRO B CA 1
ATOM 3102 C C . PRO B 1 167 ? -1.476 12.016 16.469 1 98.31 167 PRO B C 1
ATOM 3104 O O . PRO B 1 167 ? -2.639 12.273 16.781 1 98.31 167 PRO B O 1
ATOM 3107 N N . LYS B 1 168 ? -0.464 12.852 16.531 1 98.06 168 LYS B N 1
ATOM 3108 C CA . LYS B 1 168 ? -0.674 14.258 16.859 1 98.06 168 LYS B CA 1
ATOM 3109 C C . LYS B 1 168 ? -1.209 15.031 15.664 1 98.06 168 LYS B C 1
ATOM 3111 O O . LYS B 1 168 ? -1.95 16 15.828 1 98.06 168 LYS B O 1
ATOM 3116 N N . LEU B 1 169 ? -0.832 14.602 14.531 1 98.44 169 LEU B N 1
ATOM 3117 C CA . LEU B 1 169 ? -1.149 15.312 13.297 1 98.44 169 LEU B CA 1
ATOM 3118 C C . LEU B 1 169 ? -1.408 14.328 12.164 1 98.44 169 LEU B C 1
ATOM 3120 O O . LEU B 1 169 ? -0.632 13.398 11.953 1 98.44 169 LEU B O 1
ATOM 3124 N N . VAL B 1 170 ? -2.486 14.508 11.5 1 98.44 170 VAL B N 1
ATOM 3125 C CA . VAL B 1 170 ? -2.781 13.766 10.281 1 98.44 170 VAL B CA 1
ATOM 3126 C C . VAL B 1 170 ? -2.645 14.68 9.062 1 98.44 170 VAL B C 1
ATOM 3128 O O . VAL B 1 170 ? -3.166 15.797 9.062 1 98.44 170 VAL B O 1
ATOM 3131 N N . LEU B 1 171 ? -1.879 14.242 8.094 1 98.38 171 LEU B N 1
ATOM 3132 C CA . LEU B 1 171 ? -1.684 14.938 6.828 1 98.38 171 LEU B CA 1
ATOM 3133 C C . LEU B 1 171 ? -2.461 14.25 5.707 1 98.38 171 LEU B C 1
ATOM 3135 O O . LEU B 1 171 ? -2.193 13.094 5.383 1 98.38 171 LEU B O 1
ATOM 3139 N N . ALA B 1 172 ? -3.393 14.953 5.129 1 97.06 172 ALA B N 1
ATOM 3140 C CA . ALA B 1 172 ? -4.281 14.359 4.133 1 97.06 172 ALA B CA 1
ATOM 3141 C C . ALA B 1 172 ? -4.141 15.062 2.785 1 97.06 172 ALA B C 1
ATOM 3143 O O . ALA B 1 172 ? -4.332 16.281 2.686 1 97.06 172 ALA B O 1
ATOM 3144 N N . ASP B 1 173 ? -3.859 14.312 1.757 1 95.94 173 ASP B N 1
ATOM 3145 C CA . ASP B 1 173 ? -3.711 14.812 0.396 1 95.94 173 ASP B CA 1
ATOM 3146 C C . ASP B 1 173 ? -4.918 14.445 -0.464 1 95.94 173 ASP B C 1
ATOM 3148 O O . ASP B 1 173 ? -5.004 13.32 -0.966 1 95.94 173 ASP B O 1
ATOM 3152 N N . GLU B 1 174 ? -5.777 15.344 -0.584 1 93.38 174 GLU B N 1
ATOM 3153 C CA . GLU B 1 174 ? -7.012 15.18 -1.352 1 93.38 174 GLU B CA 1
ATOM 3154 C C . GLU B 1 174 ? -7.762 13.922 -0.929 1 93.38 174 GLU B C 1
ATOM 3156 O O . GLU B 1 174 ? -8.117 13.094 -1.769 1 93.38 174 GLU B O 1
ATOM 3161 N N . PRO B 1 175 ? -8.188 13.852 0.287 1 92 175 PRO B N 1
ATOM 3162 C CA . PRO B 1 175 ? -8.727 12.594 0.819 1 92 175 PRO B CA 1
ATOM 3163 C C . PRO B 1 175 ? -10.086 12.234 0.221 1 92 175 PRO B C 1
ATOM 3165 O O . PRO B 1 175 ? -10.516 11.086 0.307 1 92 175 PRO B O 1
ATOM 3168 N N . THR B 1 176 ? -10.75 13.148 -0.364 1 88.38 176 THR B N 1
ATOM 3169 C CA . THR B 1 176 ? -12.078 12.859 -0.904 1 88.38 176 THR B CA 1
ATOM 3170 C C . THR B 1 176 ? -12.102 13.07 -2.416 1 88.38 176 THR B C 1
ATOM 3172 O O . THR B 1 176 ? -13.172 13.195 -3.012 1 88.38 176 THR B O 1
ATOM 3175 N N . GLY B 1 177 ? -10.969 13.156 -3.021 1 84.88 177 GLY B N 1
ATOM 3176 C CA . GLY B 1 177 ? -10.875 13.484 -4.434 1 84.88 177 GLY B CA 1
ATOM 3177 C C . GLY B 1 177 ? -11.523 12.453 -5.332 1 84.88 177 GLY B C 1
ATOM 3178 O O . GLY B 1 177 ? -11.977 12.781 -6.434 1 84.88 177 GLY B O 1
ATOM 3179 N N . ASN B 1 178 ? -11.586 11.297 -4.934 1 84.5 178 ASN B N 1
ATOM 3180 C CA . ASN B 1 178 ? -12.102 10.219 -5.773 1 84.5 178 ASN B CA 1
ATOM 3181 C C . ASN B 1 178 ? -13.523 9.828 -5.375 1 84.5 178 ASN B C 1
ATOM 3183 O O . ASN B 1 178 ? -14.055 8.828 -5.863 1 84.5 178 ASN B O 1
ATOM 3187 N N . LEU B 1 179 ? -14.117 10.578 -4.562 1 88.19 179 LEU B N 1
ATOM 3188 C CA . LEU B 1 179 ? -15.43 10.234 -4.047 1 88.19 179 LEU B CA 1
ATOM 3189 C C . LEU B 1 179 ? -16.5 11.164 -4.617 1 88.19 179 LEU B C 1
ATOM 3191 O O . LEU B 1 179 ? -16.203 12.305 -4.984 1 88.19 179 LEU B O 1
ATOM 3195 N N . ASP B 1 180 ? -17.719 10.609 -4.688 1 87.62 180 ASP B N 1
ATOM 3196 C CA . ASP B 1 180 ? -18.844 11.492 -5.012 1 87.62 180 ASP B CA 1
ATOM 3197 C C . ASP B 1 180 ? -19.094 12.484 -3.885 1 87.62 180 ASP B C 1
ATOM 3199 O O . ASP B 1 180 ? -18.609 12.312 -2.768 1 87.62 180 ASP B O 1
ATOM 3203 N N . ALA B 1 181 ? -19.844 13.5 -4.215 1 85.5 181 ALA B N 1
ATOM 3204 C CA . ALA B 1 181 ? -20.062 14.617 -3.295 1 85.5 181 ALA B CA 1
ATOM 3205 C C . ALA B 1 181 ? -20.641 14.133 -1.972 1 85.5 181 ALA B C 1
ATOM 3207 O O . ALA B 1 181 ? -20.172 14.523 -0.899 1 85.5 181 ALA B O 1
ATOM 3208 N N . SER B 1 182 ? -21.609 13.32 -2.068 1 88.25 182 SER B N 1
ATOM 3209 C CA . SER B 1 182 ? -22.266 12.844 -0.856 1 88.25 182 SER B CA 1
ATOM 3210 C C . SER B 1 182 ? -21.312 12.023 0.005 1 88.25 182 SER B C 1
ATOM 3212 O O . SER B 1 182 ? -21.219 12.234 1.216 1 88.25 182 SER B O 1
ATOM 3214 N N . SER B 1 183 ? -20.578 11.164 -0.591 1 87.25 183 SER B N 1
ATOM 3215 C CA . SER B 1 183 ? -19.594 10.352 0.118 1 87.25 183 SER B CA 1
ATOM 3216 C C . SER B 1 183 ? -18.484 11.219 0.7 1 87.25 183 SER B C 1
ATOM 3218 O O . SER B 1 183 ? -18.016 10.977 1.816 1 87.25 183 SER B O 1
ATOM 3220 N N . GLY B 1 184 ? -18.172 12.156 -0.089 1 88.25 184 GLY B N 1
ATOM 3221 C CA . GLY B 1 184 ? -17.141 13.078 0.381 1 88.25 184 GLY B CA 1
ATOM 3222 C C . GLY B 1 184 ? -17.562 13.828 1.635 1 88.25 184 GLY B C 1
ATOM 3223 O O . GLY B 1 184 ? -16.781 13.938 2.584 1 88.25 184 GLY B O 1
ATOM 3224 N N . ASP B 1 185 ? -18.75 14.266 1.627 1 89.12 185 ASP B N 1
ATOM 3225 C CA . ASP B 1 185 ? -19.281 14.977 2.783 1 89.12 185 ASP B CA 1
ATOM 3226 C C . ASP B 1 185 ? -19.281 14.094 4.027 1 89.12 185 ASP B C 1
ATOM 3228 O O . ASP B 1 185 ? -18.906 14.539 5.113 1 89.12 185 ASP B O 1
ATOM 3232 N N . ASN B 1 186 ? -19.625 12.906 3.812 1 89.56 186 ASN B N 1
ATOM 3233 C CA . ASN B 1 186 ? -19.656 11.961 4.918 1 89.56 186 ASN B CA 1
ATOM 3234 C C . ASN B 1 186 ? -18.266 11.695 5.477 1 89.56 186 ASN B C 1
ATOM 3236 O O . ASN B 1 186 ? -18.078 11.641 6.691 1 89.56 186 ASN B O 1
ATOM 3240 N N . VAL B 1 187 ? -17.406 11.562 4.586 1 88.62 187 VAL B N 1
ATOM 3241 C CA . VAL B 1 187 ? -16.031 11.297 4.992 1 88.62 187 VAL B CA 1
ATOM 3242 C C . VAL B 1 187 ? -15.477 12.492 5.766 1 88.62 187 VAL B C 1
ATOM 3244 O O . VAL B 1 187 ? -14.844 12.32 6.809 1 88.62 187 VAL B O 1
ATOM 3247 N N . TYR B 1 188 ? -15.711 13.633 5.34 1 88.19 188 TYR B N 1
ATOM 3248 C CA . TYR B 1 188 ? -15.219 14.828 6.016 1 88.19 188 TYR B CA 1
ATOM 3249 C C . TYR B 1 188 ? -15.836 14.961 7.402 1 88.19 188 TYR B C 1
ATOM 3251 O O . TYR B 1 188 ? -15.148 15.305 8.367 1 88.19 188 TYR B O 1
ATOM 3259 N N . ALA B 1 189 ? -17.109 14.734 7.453 1 91 189 ALA B N 1
ATOM 3260 C CA . ALA B 1 189 ? -17.781 14.773 8.75 1 91 189 ALA B CA 1
ATOM 3261 C C . ALA B 1 189 ? -17.141 13.773 9.719 1 91 189 ALA B C 1
ATOM 3263 O O . ALA B 1 189 ? -16.953 14.086 10.898 1 91 189 ALA B O 1
ATOM 3264 N N . MET B 1 190 ? -16.859 12.719 9.148 1 91.31 190 MET B N 1
ATOM 3265 C CA . MET B 1 190 ? -16.219 11.68 9.953 1 91.31 190 MET B CA 1
ATOM 3266 C C . MET B 1 190 ? -14.836 12.117 10.414 1 91.31 190 MET B C 1
ATOM 3268 O O . MET B 1 190 ? -14.484 11.953 11.586 1 91.31 190 MET B O 1
ATOM 3272 N N . ILE B 1 191 ? -14.086 12.688 9.562 1 90 191 ILE B N 1
ATOM 3273 C CA . ILE B 1 191 ? -12.758 13.188 9.898 1 90 191 ILE B CA 1
ATOM 3274 C C . ILE B 1 191 ? -12.852 14.211 11.023 1 90 191 ILE B C 1
ATOM 3276 O O . ILE B 1 191 ? -12.102 14.141 12 1 90 191 ILE B O 1
ATOM 3280 N N . ARG B 1 192 ? -13.758 15.07 10.945 1 90.81 192 ARG B N 1
ATOM 3281 C CA . ARG B 1 192 ? -13.93 16.109 11.953 1 90.81 192 ARG B CA 1
ATOM 3282 C C . ARG B 1 192 ? -14.289 15.516 13.305 1 90.81 192 ARG B C 1
ATOM 3284 O O . ARG B 1 192 ? -13.742 15.922 14.336 1 90.81 192 ARG B O 1
ATOM 3291 N N . GLU B 1 193 ? -15.148 14.594 13.227 1 91.75 193 GLU B N 1
ATOM 3292 C CA . GLU B 1 193 ? -15.578 13.945 14.453 1 91.75 193 GLU B CA 1
ATOM 3293 C C . GLU B 1 193 ? -14.414 13.219 15.133 1 91.75 193 GLU B C 1
ATOM 3295 O O . GLU B 1 193 ? -14.203 13.367 16.344 1 91.75 193 GLU B O 1
ATOM 3300 N N . LEU B 1 194 ? -13.711 12.508 14.375 1 91.62 194 LEU B N 1
ATOM 3301 C CA . LEU B 1 194 ? -12.594 11.75 14.922 1 91.62 194 LEU B CA 1
ATOM 3302 C C . LEU B 1 194 ? -11.484 12.68 15.414 1 91.62 194 LEU B C 1
ATOM 3304 O O . LEU B 1 194 ? -10.875 12.43 16.453 1 91.62 194 LEU B O 1
ATOM 3308 N N . ALA B 1 195 ? -11.258 13.719 14.672 1 90.62 195 ALA B N 1
ATOM 3309 C CA . ALA B 1 195 ? -10.266 14.719 15.062 1 90.62 195 ALA B CA 1
ATOM 3310 C C . ALA B 1 195 ? -10.602 15.305 16.438 1 90.62 195 ALA B C 1
ATOM 3312 O O . ALA B 1 195 ? -9.719 15.43 17.297 1 90.62 195 ALA B O 1
ATOM 3313 N N . GLN B 1 196 ? -11.82 15.625 16.625 1 90.88 196 GLN B N 1
ATOM 3314 C CA . GLN B 1 196 ? -12.273 16.203 17.875 1 90.88 196 GLN B CA 1
ATOM 3315 C C . GLN B 1 196 ? -12.188 15.188 19.016 1 90.88 196 GLN B C 1
ATOM 3317 O O . GLN B 1 196 ? -11.711 15.516 20.109 1 90.88 196 GLN B O 1
ATOM 3322 N N . GLN B 1 197 ? -12.555 14.039 18.734 1 91.75 197 GLN B N 1
ATOM 3323 C CA . GLN B 1 197 ? -12.586 12.992 19.75 1 91.75 197 GLN B CA 1
ATOM 3324 C C . GLN B 1 197 ? -11.18 12.641 20.234 1 91.75 197 GLN B C 1
ATOM 3326 O O . GLN B 1 197 ? -10.961 12.438 21.422 1 91.75 197 GLN B O 1
ATOM 3331 N N . PHE B 1 198 ? -10.242 12.625 19.328 1 93.88 198 PHE B N 1
ATOM 3332 C CA . PHE B 1 198 ? -8.906 12.156 19.672 1 93.88 198 PHE B CA 1
ATOM 3333 C C . PHE B 1 198 ? -7.977 13.328 19.953 1 93.88 198 PHE B C 1
ATOM 3335 O O . PHE B 1 198 ? -6.855 13.141 20.422 1 93.88 198 PHE B O 1
ATOM 3342 N N . GLY B 1 199 ? -8.398 14.531 19.641 1 94.94 199 GLY B N 1
ATOM 3343 C CA . GLY B 1 199 ? -7.551 15.703 19.812 1 94.94 199 GLY B CA 1
ATOM 3344 C C . GLY B 1 199 ? -6.426 15.766 18.797 1 94.94 199 GLY B C 1
ATOM 3345 O O . GLY B 1 199 ? -5.367 16.344 19.062 1 94.94 199 GLY B O 1
ATOM 3346 N N . THR B 1 200 ? -6.594 15.078 17.719 1 97.25 200 THR B N 1
ATOM 3347 C CA . THR B 1 200 ? -5.609 15.016 16.641 1 97.25 200 THR B CA 1
ATOM 3348 C C . THR B 1 200 ? -5.758 16.219 15.711 1 97.25 200 THR B C 1
ATOM 3350 O O . THR B 1 200 ? -6.871 16.609 15.359 1 97.25 200 THR B O 1
ATOM 3353 N N . ALA B 1 201 ? -4.684 16.891 15.391 1 97.69 201 ALA B N 1
ATOM 3354 C CA . ALA B 1 201 ? -4.719 17.922 14.375 1 97.69 201 ALA B CA 1
ATOM 3355 C C . ALA B 1 201 ? -4.793 17.328 12.969 1 97.69 201 ALA B C 1
ATOM 3357 O O . ALA B 1 201 ? -4.316 16.219 12.742 1 97.69 201 ALA B O 1
ATOM 3358 N N . PHE B 1 202 ? -5.422 18.062 12.055 1 97.25 202 PHE B N 1
ATOM 3359 C CA . PHE B 1 202 ? -5.516 17.656 10.664 1 97.25 202 PHE B CA 1
ATOM 3360 C C . PHE B 1 202 ? -5.094 18.797 9.734 1 97.25 202 PHE B C 1
ATOM 3362 O O . PHE B 1 202 ? -5.488 19.938 9.93 1 97.25 202 PHE B O 1
ATOM 3369 N N . VAL B 1 203 ? -4.285 18.484 8.797 1 97.56 203 VAL B N 1
ATOM 3370 C CA . VAL B 1 203 ? -4.043 19.344 7.645 1 97.56 203 VAL B CA 1
ATOM 3371 C C . VAL B 1 203 ? -4.523 18.656 6.371 1 97.56 203 VAL B C 1
ATOM 3373 O O . VAL B 1 203 ? -4.062 17.562 6.035 1 97.56 203 VAL B O 1
ATOM 3376 N N . VAL B 1 204 ? -5.441 19.297 5.684 1 96.25 204 VAL B N 1
ATOM 3377 C CA . VAL B 1 204 ? -6.023 18.734 4.477 1 96.25 204 VAL B CA 1
ATOM 3378 C C . VAL B 1 204 ? -5.746 19.641 3.285 1 96.25 204 VAL B C 1
ATOM 3380 O O . VAL B 1 204 ? -6.051 20.844 3.326 1 96.25 204 VAL B O 1
ATOM 3383 N N . VAL B 1 205 ? -5.07 19.078 2.346 1 96.06 205 VAL B N 1
ATOM 3384 C CA . VAL B 1 205 ? -4.926 19.781 1.076 1 96.06 205 VAL B CA 1
ATOM 3385 C C . VAL B 1 205 ? -6.043 19.359 0.122 1 96.06 205 VAL B C 1
ATOM 3387 O O . VAL B 1 205 ? -6.301 18.172 -0.051 1 96.06 205 VAL B O 1
ATOM 3390 N N . THR B 1 206 ? -6.707 20.344 -0.477 1 92.81 206 THR B N 1
ATOM 3391 C CA . THR B 1 206 ? -7.844 20.016 -1.328 1 92.81 206 THR B CA 1
ATOM 3392 C C . THR B 1 206 ? -8.141 21.172 -2.297 1 92.81 206 THR B C 1
ATOM 3394 O O . THR B 1 206 ? -7.754 22.312 -2.049 1 92.81 206 THR B O 1
ATOM 3397 N N . HIS B 1 207 ? -8.727 20.781 -3.336 1 89.69 207 HIS B N 1
ATOM 3398 C CA . HIS B 1 207 ? -9.227 21.797 -4.25 1 89.69 207 HIS B CA 1
ATOM 3399 C C . HIS B 1 207 ? -10.703 22.078 -3.996 1 89.69 207 HIS B C 1
ATOM 3401 O O . HIS B 1 207 ? -11.297 22.953 -4.645 1 89.69 207 HIS B O 1
ATOM 3407 N N . ASP B 1 208 ? -11.266 21.406 -3.109 1 87.12 208 ASP B N 1
ATOM 3408 C CA . ASP B 1 208 ? -12.68 21.562 -2.768 1 87.12 208 ASP B CA 1
ATOM 3409 C C . ASP B 1 208 ? -12.875 22.672 -1.727 1 87.12 208 ASP B C 1
ATOM 3411 O O . ASP B 1 208 ? -12.727 22.422 -0.526 1 87.12 208 ASP B O 1
ATOM 3415 N N . HIS B 1 209 ? -13.445 23.734 -2.164 1 88.56 209 HIS B N 1
ATOM 3416 C CA . HIS B 1 209 ? -13.602 24.891 -1.297 1 88.56 209 HIS B CA 1
ATOM 3417 C C . HIS B 1 209 ? -14.734 24.672 -0.296 1 88.56 209 HIS B C 1
ATOM 3419 O O . HIS B 1 209 ? -14.688 25.219 0.814 1 88.56 209 HIS B O 1
ATOM 3425 N N . LYS B 1 210 ? -15.68 23.969 -0.716 1 86.69 210 LYS B N 1
ATOM 3426 C CA . LYS B 1 210 ? -16.812 23.703 0.177 1 86.69 210 LYS B CA 1
ATOM 3427 C C . LYS B 1 210 ? -16.375 22.906 1.396 1 86.69 210 LYS B C 1
ATOM 3429 O O . LYS B 1 210 ? -16.75 23.219 2.525 1 86.69 210 LYS B O 1
ATOM 3434 N N . LEU B 1 211 ? -15.602 21.969 1.129 1 85.19 211 LEU B N 1
ATOM 3435 C CA . LEU B 1 211 ? -15.078 21.156 2.221 1 85.19 211 LEU B CA 1
ATOM 3436 C C . LEU B 1 211 ? -14.109 21.953 3.084 1 85.19 211 LEU B C 1
ATOM 3438 O O . LEU B 1 211 ? -14.148 21.844 4.312 1 85.19 211 LEU B O 1
ATOM 3442 N N . ALA B 1 212 ? -13.289 22.719 2.494 1 89.94 212 ALA B N 1
ATOM 3443 C CA . ALA B 1 212 ? -12.297 23.547 3.191 1 89.94 212 ALA B CA 1
ATOM 3444 C C . ALA B 1 212 ? -12.969 24.531 4.133 1 89.94 212 ALA B C 1
ATOM 3446 O O . ALA B 1 212 ? -12.469 24.797 5.227 1 89.94 212 ALA B O 1
ATOM 3447 N N . ALA B 1 213 ? -14.125 24.953 3.748 1 89.69 213 ALA B N 1
ATOM 3448 C CA . ALA B 1 213 ? -14.844 25.984 4.504 1 89.69 213 ALA B CA 1
ATOM 3449 C C . ALA B 1 213 ? -15.367 25.422 5.824 1 89.69 213 ALA B C 1
ATOM 3451 O O . ALA B 1 213 ? -15.695 26.188 6.738 1 89.69 213 ALA B O 1
ATOM 3452 N N . LYS B 1 214 ? -15.383 24.156 5.93 1 87.5 214 LYS B N 1
ATOM 3453 C CA . LYS B 1 214 ? -15.914 23.516 7.129 1 87.5 214 LYS B CA 1
ATOM 3454 C C . LYS B 1 214 ? -14.828 23.344 8.18 1 87.5 214 LYS B C 1
ATOM 3456 O O . LYS B 1 214 ? -15.109 22.938 9.312 1 87.5 214 LYS B O 1
ATOM 3461 N N . MET B 1 215 ? -13.633 23.656 7.867 1 91.25 215 MET B N 1
ATOM 3462 C CA . MET B 1 215 ? -12.516 23.453 8.789 1 91.25 215 MET B CA 1
ATOM 3463 C C . MET B 1 215 ? -12.273 24.703 9.633 1 91.25 215 MET B C 1
ATOM 3465 O O . MET B 1 215 ? -12.891 25.75 9.398 1 91.25 215 MET B O 1
ATOM 3469 N N . ASP B 1 216 ? -11.422 24.516 10.656 1 93.19 216 ASP B N 1
ATOM 3470 C CA . ASP B 1 216 ? -11.188 25.609 11.602 1 93.19 216 ASP B CA 1
ATOM 3471 C C . ASP B 1 216 ? -10.516 26.797 10.922 1 93.19 216 ASP B C 1
ATOM 3473 O O . ASP B 1 216 ? -10.797 27.938 11.25 1 93.19 216 ASP B O 1
ATOM 3477 N N . ARG B 1 217 ? -9.609 26.547 10.133 1 94.12 217 ARG B N 1
ATOM 3478 C CA . ARG B 1 217 ? -8.82 27.547 9.414 1 94.12 217 ARG B CA 1
ATOM 3479 C C . ARG B 1 217 ? -8.57 27.109 7.973 1 94.12 217 ARG B C 1
ATOM 3481 O O . ARG B 1 217 ? -8.469 25.922 7.688 1 94.12 217 ARG B O 1
ATOM 3488 N N . GLN B 1 218 ? -8.547 28.109 7.102 1 94.81 218 GLN B N 1
ATOM 3489 C CA . GLN B 1 218 ? -8.297 27.844 5.688 1 94.81 218 GLN B CA 1
ATOM 3490 C C . GLN B 1 218 ? -7.195 28.766 5.152 1 94.81 218 GLN B C 1
ATOM 3492 O O . GLN B 1 218 ? -7.16 29.953 5.469 1 94.81 218 GLN B O 1
ATOM 3497 N N . LEU B 1 219 ? -6.289 28.172 4.41 1 96.19 219 LEU B N 1
ATOM 3498 C CA . LEU B 1 219 ? -5.238 28.891 3.697 1 96.19 219 LEU B CA 1
ATOM 3499 C C . LEU B 1 219 ? -5.277 28.578 2.205 1 96.19 219 LEU B C 1
ATOM 3501 O O . LEU B 1 219 ? -5.848 27.562 1.795 1 96.19 219 LEU B O 1
ATOM 3505 N N . THR B 1 220 ? -4.703 29.5 1.424 1 95.62 220 THR B N 1
ATOM 3506 C CA . THR B 1 220 ? -4.625 29.312 -0.021 1 95.62 220 THR B CA 1
ATOM 3507 C C . THR B 1 220 ? -3.172 29.312 -0.491 1 95.62 220 THR B C 1
ATOM 3509 O O . THR B 1 220 ? -2.381 30.156 -0.071 1 95.62 220 THR B O 1
ATOM 3512 N N . MET B 1 221 ? -2.92 28.328 -1.274 1 95.31 221 MET B N 1
ATOM 3513 C CA . MET B 1 221 ? -1.592 28.281 -1.878 1 95.31 221 MET B CA 1
ATOM 3514 C C . MET B 1 221 ? -1.649 28.672 -3.352 1 95.31 221 MET B C 1
ATOM 3516 O O . MET B 1 221 ? -2.465 28.156 -4.105 1 95.31 221 MET B O 1
ATOM 3520 N N . LYS B 1 222 ? -0.754 29.641 -3.688 1 92.94 222 LYS B N 1
ATOM 3521 C CA . LYS B 1 222 ? -0.618 30.094 -5.066 1 92.94 222 LYS B CA 1
ATOM 3522 C C . LYS B 1 222 ? 0.851 30.25 -5.453 1 92.94 222 LYS B C 1
ATOM 3524 O O . LYS B 1 222 ? 1.597 30.969 -4.789 1 92.94 222 LYS B O 1
ATOM 3529 N N . ASP B 1 223 ? 1.279 29.516 -6.469 1 91.56 223 ASP B N 1
ATOM 3530 C CA . ASP B 1 223 ? 2.629 29.625 -7.02 1 91.56 223 ASP B CA 1
ATOM 3531 C C . ASP B 1 223 ? 3.68 29.438 -5.926 1 91.56 223 ASP B C 1
ATOM 3533 O O . ASP B 1 223 ? 4.629 30.219 -5.84 1 91.56 223 ASP B O 1
ATOM 3537 N N . GLY B 1 224 ? 3.412 28.484 -5.043 1 93.81 224 GLY B N 1
ATOM 3538 C CA . GLY B 1 224 ? 4.398 28.125 -4.039 1 93.81 224 GLY B CA 1
ATOM 3539 C C . GLY B 1 224 ? 4.375 29.016 -2.818 1 93.81 224 GLY B C 1
ATOM 3540 O O . GLY B 1 224 ? 5.227 28.906 -1.935 1 93.81 224 GLY B O 1
ATOM 3541 N N . ILE B 1 225 ? 3.395 29.891 -2.787 1 92.75 225 ILE B N 1
ATOM 3542 C CA . ILE B 1 225 ? 3.271 30.828 -1.678 1 92.75 225 ILE B CA 1
ATOM 3543 C C . ILE B 1 225 ? 1.969 30.578 -0.924 1 92.75 225 ILE B C 1
ATOM 3545 O O . ILE B 1 225 ? 0.923 30.344 -1.537 1 92.75 225 ILE B O 1
ATOM 3549 N N . LEU B 1 226 ? 2.068 30.547 0.358 1 93.31 226 LEU B N 1
ATOM 3550 C CA . LEU B 1 226 ? 0.904 30.328 1.211 1 93.31 226 LEU B CA 1
ATOM 3551 C C . LEU B 1 226 ? 0.314 31.656 1.677 1 93.31 226 LEU B C 1
ATOM 3553 O O . LEU B 1 226 ? 1.04 32.531 2.164 1 93.31 226 LEU B O 1
ATOM 3557 N N . GLN B 1 227 ? -0.967 31.828 1.436 1 88.75 227 GLN B N 1
ATOM 3558 C CA . GLN B 1 227 ? -1.647 33.062 1.801 1 88.75 227 GLN B CA 1
ATOM 3559 C C . GLN B 1 227 ? -2.865 32.781 2.676 1 88.75 227 GLN B C 1
ATOM 3561 O O . GLN B 1 227 ? -3.441 31.703 2.617 1 88.75 227 GLN B O 1
ATOM 3566 N N . VAL B 1 228 ? -3.166 33.75 3.559 1 81.12 228 VAL B N 1
ATOM 3567 C CA . VAL B 1 228 ? -4.391 33.656 4.344 1 81.12 228 VAL B CA 1
ATOM 3568 C C . VAL B 1 228 ? -5.594 34 3.473 1 81.12 228 VAL B C 1
ATOM 3570 O O . VAL B 1 228 ? -5.512 34.906 2.629 1 81.12 228 VAL B O 1
ATOM 3573 N N . VAL B 1 229 ? -6.543 33.031 3.359 1 66.38 229 VAL B N 1
ATOM 3574 C CA . VAL B 1 229 ? -7.75 33.344 2.605 1 66.38 229 VAL B CA 1
ATOM 3575 C C . VAL B 1 229 ? -8.445 34.562 3.215 1 66.38 229 VAL B C 1
ATOM 3577 O O . VAL B 1 229 ? -8.594 34.656 4.434 1 66.38 229 VAL B O 1
ATOM 3580 N N . ALA B 1 230 ? -8.289 35.75 2.418 1 54.97 230 ALA B N 1
ATOM 3581 C CA . ALA B 1 230 ? -8.992 36.969 2.795 1 54.97 230 ALA B CA 1
ATOM 3582 C C . ALA B 1 230 ? -10.445 36.688 3.162 1 54.97 230 ALA B C 1
ATOM 3584 O O . ALA B 1 230 ? -11.078 35.812 2.561 1 54.97 230 ALA B O 1
ATOM 3585 N N . ALA B 1 231 ? -10.773 36.844 4.406 1 50.41 231 ALA B N 1
ATOM 3586 C CA . ALA B 1 231 ? -12.195 36.844 4.738 1 50.41 231 ALA B CA 1
ATOM 3587 C C . ALA B 1 231 ? -13.016 37.5 3.627 1 50.41 231 ALA B C 1
ATOM 3589 O O . ALA B 1 231 ? -12.695 38.594 3.176 1 50.41 231 ALA B O 1
ATOM 3590 N N . THR B 1 232 ? -13.391 36.812 2.592 1 44.75 232 THR B N 1
ATOM 3591 C CA . THR B 1 232 ? -14.289 37.5 1.671 1 44.75 232 THR B CA 1
ATOM 3592 C C . THR B 1 232 ? -15.234 38.438 2.426 1 44.75 232 THR B C 1
ATOM 3594 O O . THR B 1 232 ? -15.93 38 3.352 1 44.75 232 THR B O 1
ATOM 3597 N N . SER B 1 233 ? -14.844 39.688 2.625 1 38.72 233 SER B N 1
ATOM 3598 C CA . SER B 1 233 ? -15.852 40.656 3.041 1 38.72 233 SER B CA 1
ATOM 3599 C C . SER B 1 233 ? -17.172 40.469 2.301 1 38.72 233 SER B C 1
ATOM 3601 O O . SER B 1 233 ? -17.172 40.125 1.112 1 38.72 233 SER B O 1
ATOM 3603 N N . PRO B 1 234 ? -18.297 40.156 3.027 1 42.84 234 PRO B N 1
ATOM 3604 C CA . PRO B 1 234 ? -19.609 40.188 2.383 1 42.84 234 PRO B CA 1
ATOM 3605 C C . PRO B 1 234 ? -19.75 41.375 1.412 1 42.84 234 PRO B C 1
ATOM 3607 O O . PRO B 1 234 ? -19.469 42.5 1.777 1 42.84 234 PRO B O 1
ATOM 3610 N N . THR B 1 235 ? -19.188 41.344 0.203 1 39.53 235 THR B N 1
ATOM 3611 C CA . THR B 1 235 ? -19.531 42.406 -0.743 1 39.53 235 THR B CA 1
ATOM 3612 C C . THR B 1 235 ? -20.969 42.875 -0.514 1 39.53 235 THR B C 1
ATOM 3614 O O . THR B 1 235 ? -21.922 42.125 -0.629 1 39.53 235 THR B O 1
ATOM 3617 N N . GLY B 1 236 ? -21.219 43.844 0.394 1 34.06 236 GLY B N 1
ATOM 3618 C CA . GLY B 1 236 ? -22.438 44.625 0.543 1 34.06 236 GLY B CA 1
ATOM 3619 C C . GLY B 1 236 ? -23.109 44.938 -0.779 1 34.06 236 GLY B C 1
ATOM 3620 O O . GLY B 1 236 ? -22.438 45.219 -1.779 1 34.06 236 GLY B O 1
ATOM 3621 N N . LEU B 1 237 ? -24.312 44.375 -1.082 1 37.62 237 LEU B N 1
ATOM 3622 C CA . LEU B 1 237 ? -25.266 44.875 -2.074 1 37.62 237 LEU B CA 1
ATOM 3623 C C . LEU B 1 237 ? -25.25 46.375 -2.16 1 37.62 237 LEU B C 1
ATOM 3625 O O . LEU B 1 237 ? -25.391 47.062 -1.146 1 37.62 237 LEU B O 1
ATOM 3629 N N . ALA B 1 238 ? -24.531 47.094 -3.055 1 38.62 238 ALA B N 1
ATOM 3630 C CA . ALA B 1 238 ? -24.781 48.438 -3.494 1 38.62 238 ALA B CA 1
ATOM 3631 C C . ALA B 1 238 ? -26.281 48.781 -3.389 1 38.62 238 ALA B C 1
ATOM 3633 O O . ALA B 1 238 ? -27.125 47.969 -3.729 1 38.62 238 ALA B O 1
ATOM 3634 N N . GLU B 1 239 ? -26.781 49.938 -2.857 1 29.42 239 GLU B N 1
ATOM 3635 C CA . GLU B 1 239 ? -28.047 50.625 -3.117 1 29.42 239 GLU B CA 1
ATOM 3636 C C . GLU B 1 239 ? -28.328 50.688 -4.613 1 29.42 239 GLU B C 1
ATOM 3638 O O . GLU B 1 239 ? -27.422 50.969 -5.406 1 29.42 239 GLU B O 1
#

InterPro domains:
  IPR003439 ABC transporter-like, ATP-binding domain [PF00005] (28-176)
  IPR003439 ABC transporter-like, ATP-binding domain [PS50893] (9-239)
  IPR003593 AAA+ ATPase domain [SM00382] (37-232)
  IPR011924 Lipoprotein releasing system, ATP-binding protein [TIGR02211] (8-227)
  IPR015854 ABC transporter, lipoprotein release, LolD-like [PTHR24220] (6-231)
  IPR017871 ABC transporter-like, conserved site [PS00211] (149-163)
  IPR017911 MacB-like, ATP-binding domain [cd03255] (9-224)
  IPR027417 P-loop containing nucleoside triphosphate hydrolase [G3DSA:3.40.50.300] (1-231)
  IPR027417 P-loop containing nucleoside triphosphate hydrolase [SSF52540] (8-228)